Protein AF-A0A9D8J1N8-F1 (afdb_monomer)

Solvent-accessible surface area (backbone atoms only — not comparable to full-atom values): 34030 Å² total; per-residue (Å²): 103,47,33,92,58,38,35,61,41,72,90,55,53,82,81,80,50,56,55,36,48,41,28,36,73,59,71,66,46,72,27,44,44,81,41,79,61,80,93,64,48,40,84,45,57,77,37,86,61,44,47,73,52,66,48,54,61,43,36,36,51,54,32,74,43,88,16,38,38,44,58,76,40,60,92,64,69,60,79,90,69,45,48,78,29,59,28,56,37,78,65,26,14,73,45,37,40,23,26,42,26,24,36,70,31,73,93,61,78,56,40,56,40,80,54,48,53,44,51,29,79,32,72,67,68,30,35,73,49,50,39,39,65,62,43,49,28,66,43,34,76,72,35,90,52,51,35,36,55,26,24,33,52,52,96,95,36,80,40,82,45,54,64,67,61,43,27,41,56,51,16,60,53,45,67,72,35,23,71,38,22,36,36,38,35,27,19,72,46,36,43,48,30,44,40,42,49,34,52,50,21,56,76,41,46,28,40,47,31,31,66,53,55,62,44,36,57,70,49,36,50,37,36,9,35,11,49,79,48,39,57,72,74,42,20,65,56,23,25,39,39,39,32,31,50,50,40,71,37,58,32,50,57,59,36,43,39,54,48,52,14,29,77,52,48,20,47,26,34,37,38,28,59,52,86,52,84,64,53,84,61,32,79,40,75,43,76,48,59,88,72,39,63,46,58,56,48,54,54,46,73,39,99,42,74,67,21,53,51,52,51,66,27,82,30,31,35,37,40,38,29,40,47,48,24,18,36,71,47,14,28,21,37,42,32,33,50,52,48,48,31,57,79,47,68,24,49,32,36,52,45,8,14,35,30,52,62,39,86,28,16,9,37,49,27,34,38,72,56,63,31,45,57,65,98,56,62,46,73,61,30,50,70,16,34,38,39,35,33,55,65,45,57,31,64,57,22,70,68,39,36,58,24,50,71,46,31,72,41,35,37,33,37,30,44,52,71,43,59,36,54,76,70,30,45,28,38,39,19,26,49,51,73,49,38,34,65,47,35,38,18,11,32,72,39,31,39,34,64,30,38,53,63,32,77,60,60,71,72,31,36,52,58,24,30,52,44,16,52,24,31,46,61,60,78,41,92,53,76,45,87,47,70,65,57,38,43,51,55,47,17,76,72,33,79,71,37,56,93,57,45,71,67,67,34,43,47,63,69,93,64,85,75,76,63,40,79,51,90,90,49,56,7,88,54,80,55,82,87,76,55,31,85,40,48,51,38,62,14,47,49,49,75,72,63,91,82,81,75,69,79,64,60,86,73,83,64,83,76,49,58,104,81,38,27,35,32,24,16,31,78,52,67,52,33,60,45,71,54,38,52,44,5,86,80,43,47,83,67,36,68,74,36,49,35,36,29,10,53,72,37,31,51,76,68,74,49,57,75,72,37,66,32,32,39,36,40,94,93,46,72,53,75,28,31,31,42,64,42,81,74,42,57,65,59,39,28,46,32,39,39,49,36,86,54,71,46,61,36,65,41,55,26,37,76,43,56,62,85,78,72,121

Nearest PDB structures (foldseek):
  7z7s-assembly1_G  TM=8.351E-01  e=4.367E-47  Escherichia coli str. K-12 substr. MC4100
  7p61-assembly1_G  TM=8.274E-01  e=1.668E-45  Escherichia coli BL21(DE3)
  6zkh-assembly1_3  TM=8.349E-01  e=9.235E-35  Ovis aries
  8uew-assembly1_1G  TM=8.723E-01  e=1.378E-33  Sus scrofa
  6ztq-assembly1_G  TM=8.124E-01  e=1.378E-33  Mus musculus

pLDDT: mean 93.02, std 7.96, range [36.31, 98.88]

Mean predicted aligned error: 5.06 Å

Sequence (662 aa):
PLGNLIWLDRERCIQCARCIRFQDEVAGEAVLAFDERGRNTQIISVSDPGFDSVFSGNTTDICPVGALTTADFRFGARPWELEAHASICMQCPVGCNTTLNTRREARAGGEVVVKRVMPRQNEEVNEIWLCDKGRFAYHYIESRRRITRPQVRRNRKLVRASWEAAAKLAAENFSKAKKDLIVLASGRLATEDLFNLKSLADHAGGKAILYSDMGGGDLAQLVGVGAGTNLGGMGRGDAILVVASDLYEEAPIWWLRVKQAADRGATLIVANPRETKLDRFAKYVIRYAYGDEVKTVHDLSRKNRIADEFAKAKNAVVFFGSEGLGLGGSSAVASACAHLLRETEHIGRPNNGLIGVWQRPNDQGALEMGFRPVPDLKKVFKGRVVYIAGADPAGDDPALAEALKEAKFIAVQDVLETATTELADAVFPARAFTEREGTVVSGERRVQRFYAAVPPRGDSKADFTITSLIAKQMGLILEGSSTSVVFDILTNSLEAFSDLSYARLAEVQGQWPIVGRGDLYYGGTTYENTQGLGVQLIPAAQLGGSLRIPKVRKQAARRPKEKELLAVPVNKLYDLGVTVASSELLSDRIGGATVVLHPSAAEKLGLGAGQRVRVSFDGVSDEALLRVDDTISTGVMLVPRSMGLAIREPVAARVQNPAKGR

Radius of gyration: 24.5 Å; Cα contacts (8 Å, |Δi|>4): 1574; chains: 1; bounding box: 67×67×64 Å

Foldseek 3Di:
DQALWKAFDWVFAPPPCPLQCCCCPQLVHNQWDWDDDDPVTTIHGPDVVGPDGQQNVVSLQQRLTPGMDTPQQVVQDDLVQWDWFWFWQWFFQQGFIKTFTWHQDVVVVRFIDGRWIFGDADQQGQGRGDTNCSTFLCCLLVFPQFDFAKWFDDPLDTDGDHLLVQLLVLLVQLLVFQQLEEEEEEQSAFLLLLLLSLVLCVVSNYAYAYPFFADLLVVCQAFNAFWPAGLQPAAALEEEEEALDQCVFQPVSVLSSLLVRLVRHYAYEYHHQFDHPSVVSHPYYHHDHQQCRLVVLVCLCDPDPNVVSNLRGPAYEYEFEANLFGHLRNNLNSLSNSVSLVSSVQGQHYRGGYFYRGRTRFNSSSVLSPHYHDPDVLVSQAAGAYEYEADAQVLQDVSSVVSNLRHPAYEYEHRGDHSSNSSHRMYARAFRLQQAKHWGQRSSRWIAIGGHNTHGRHPHAHSSLSSQSSCVSNVHHGDRDDRQVSLVVVLVVGVQNVPDGLVNNFDDDDDPPPAQPDDPRNSSDNDDPNGGPTTHGGRSSNVDDDRDRDDNDRDDDDDAPPQWAWEGEREGNQALPSSQCSGPSRVVVHDAFEKEAAPVLCVVQVHDQQAWKWKDFPRDIDIGGYHYDNRHDRRYMYGYRRRPDNDNHITTMHIHHPVVPD

Structure (mmCIF, N/CA/C/O backbone):
data_AF-A0A9D8J1N8-F1
#
_entry.id   AF-A0A9D8J1N8-F1
#
loop_
_atom_site.group_PDB
_atom_site.id
_atom_site.type_symbol
_atom_site.label_atom_id
_atom_site.label_alt_id
_atom_site.label_comp_id
_atom_site.label_asym_id
_atom_site.label_entity_id
_atom_site.label_seq_id
_atom_site.pdbx_PDB_ins_code
_atom_site.Cartn_x
_atom_site.Cartn_y
_atom_site.Cartn_z
_atom_site.occupancy
_atom_site.B_iso_or_equiv
_atom_site.auth_seq_id
_atom_site.auth_comp_id
_atom_site.auth_asym_id
_atom_site.auth_atom_id
_atom_site.pdbx_PDB_model_num
ATOM 1 N N . PRO A 1 1 ? -23.561 -14.501 -13.597 1.00 76.69 1 PRO A N 1
ATOM 2 C CA . PRO A 1 1 ? -22.472 -13.987 -12.727 1.00 76.69 1 PRO A CA 1
ATOM 3 C C . PRO A 1 1 ? -23.071 -13.661 -11.352 1.00 76.69 1 PRO A C 1
ATOM 5 O O . PRO A 1 1 ? -24.243 -13.298 -11.323 1.00 76.69 1 PRO A O 1
ATOM 8 N N . LEU A 1 2 ? -22.337 -13.843 -10.246 1.00 85.00 2 LEU A N 1
ATOM 9 C CA . LEU A 1 2 ? -22.802 -13.398 -8.915 1.00 85.00 2 LEU A CA 1
ATOM 10 C C . LEU A 1 2 ? -22.527 -11.907 -8.682 1.00 85.00 2 LEU A C 1
ATOM 12 O O . LEU A 1 2 ? -23.245 -11.268 -7.928 1.00 85.00 2 LEU A O 1
ATOM 16 N N . GLY A 1 3 ? -21.508 -11.385 -9.359 1.00 85.12 3 GLY A N 1
ATOM 17 C CA . GLY A 1 3 ? -21.113 -9.982 -9.417 1.00 85.12 3 GLY A CA 1
ATOM 18 C C . GLY A 1 3 ? -20.109 -9.799 -10.558 1.00 85.12 3 GLY A C 1
ATOM 19 O O . GLY A 1 3 ? -19.957 -10.697 -11.392 1.00 85.12 3 GLY A O 1
ATOM 20 N N . ASN A 1 4 ? -19.381 -8.681 -10.581 1.00 85.69 4 ASN A N 1
ATOM 21 C CA . ASN A 1 4 ? -18.450 -8.377 -11.682 1.00 85.69 4 ASN A CA 1
ATOM 22 C C . ASN A 1 4 ? -17.196 -9.270 -11.676 1.00 85.69 4 ASN A C 1
ATOM 24 O O . ASN A 1 4 ? -16.643 -9.576 -12.728 1.00 85.69 4 ASN A O 1
ATOM 28 N N . LEU A 1 5 ? -16.760 -9.721 -10.494 1.00 92.31 5 LEU A N 1
ATOM 29 C CA . LEU A 1 5 ? -15.511 -10.477 -10.337 1.00 92.31 5 LEU A CA 1
ATOM 30 C C . LEU A 1 5 ? -15.703 -11.998 -10.376 1.00 92.31 5 LEU A C 1
ATOM 32 O O . LEU A 1 5 ? -14.793 -12.717 -10.790 1.00 92.31 5 LEU A O 1
ATOM 36 N N . ILE A 1 6 ? -16.867 -12.498 -9.940 1.00 94.38 6 ILE A N 1
ATOM 37 C CA . ILE A 1 6 ? -17.085 -13.923 -9.657 1.00 94.38 6 ILE A CA 1
ATOM 38 C C . ILE A 1 6 ? -18.268 -14.479 -10.452 1.00 94.38 6 ILE A C 1
ATOM 40 O O . ILE A 1 6 ? -19.402 -13.989 -10.389 1.00 94.38 6 ILE A O 1
ATOM 44 N N . TRP A 1 7 ? -18.008 -15.571 -11.165 1.00 94.31 7 TRP A N 1
ATOM 45 C CA . TRP A 1 7 ? -19.013 -16.361 -11.864 1.00 94.31 7 TRP A CA 1
ATOM 46 C C . TRP A 1 7 ? -19.486 -17.525 -11.002 1.00 94.31 7 TRP A C 1
ATOM 48 O O . TRP A 1 7 ? -18.671 -18.170 -10.349 1.00 94.31 7 TRP A O 1
ATOM 58 N N . LEU A 1 8 ? -20.790 -17.808 -11.060 1.00 94.75 8 LEU A N 1
ATOM 59 C CA . LEU A 1 8 ? -21.414 -18.975 -10.444 1.00 94.75 8 LEU A CA 1
ATOM 60 C C . LEU A 1 8 ? -22.067 -19.847 -11.512 1.00 94.75 8 LEU A C 1
ATOM 62 O O . LEU A 1 8 ? -22.931 -19.381 -12.255 1.00 94.75 8 LEU A O 1
ATOM 66 N N . ASP A 1 9 ? -21.674 -21.110 -11.529 1.00 94.69 9 ASP A N 1
ATOM 67 C CA . ASP A 1 9 ? -22.329 -22.209 -12.224 1.00 94.69 9 ASP A CA 1
ATOM 68 C C . ASP A 1 9 ? -23.066 -23.060 -11.175 1.00 94.69 9 ASP A C 1
ATOM 70 O O . ASP A 1 9 ? -22.444 -23.773 -10.381 1.00 94.69 9 ASP A O 1
ATOM 74 N N . ARG A 1 10 ? -24.394 -22.897 -11.101 1.00 93.69 10 ARG A N 1
ATOM 75 C CA . ARG A 1 10 ? -25.221 -23.460 -10.018 1.00 93.69 10 ARG A CA 1
ATOM 76 C C . ARG A 1 10 ? -25.313 -24.979 -10.076 1.00 93.69 10 ARG A C 1
ATOM 78 O O . ARG A 1 10 ? -25.329 -25.606 -9.024 1.00 93.69 10 ARG A O 1
ATOM 85 N N . GLU A 1 11 ? -25.309 -25.559 -11.272 1.00 93.69 11 GLU A N 1
ATOM 86 C CA . GLU A 1 11 ? -25.431 -27.010 -11.469 1.00 93.69 11 GLU A CA 1
ATOM 87 C C . GLU A 1 11 ? -24.216 -27.770 -10.929 1.00 93.69 11 GLU A C 1
ATOM 89 O O . GLU A 1 11 ? -24.321 -28.926 -10.530 1.00 93.69 11 GLU A O 1
ATOM 94 N N . ARG A 1 12 ? -23.056 -27.109 -10.859 1.00 94.62 12 ARG A N 1
ATOM 95 C CA . ARG A 1 12 ? -21.832 -27.683 -10.286 1.00 94.62 12 ARG A CA 1
ATOM 96 C C . ARG A 1 12 ? -21.775 -27.595 -8.765 1.00 94.62 12 ARG A C 1
ATOM 98 O O . ARG A 1 12 ? -20.867 -28.167 -8.167 1.00 94.62 12 ARG A O 1
ATOM 105 N N . CYS A 1 13 ? -22.663 -26.829 -8.131 1.00 94.94 13 CYS A N 1
ATOM 106 C CA . CYS A 1 13 ? -22.624 -26.603 -6.692 1.00 94.94 13 CYS A CA 1
ATOM 107 C C . CYS A 1 13 ? -23.026 -27.870 -5.926 1.00 94.94 13 CYS A C 1
ATOM 109 O O . CYS A 1 13 ? -24.117 -28.394 -6.109 1.00 94.94 13 CYS A O 1
ATOM 111 N N . ILE A 1 14 ? -22.174 -28.304 -4.994 1.00 94.56 14 ILE A N 1
ATOM 112 C CA . ILE A 1 14 ? -22.441 -29.452 -4.106 1.00 94.56 14 ILE A CA 1
ATOM 113 C C . ILE A 1 14 ? -23.032 -29.045 -2.747 1.00 94.56 14 ILE A C 1
ATOM 115 O O . ILE A 1 14 ? -23.007 -29.828 -1.805 1.00 94.56 14 ILE A O 1
ATOM 119 N N . GLN A 1 15 ? -23.483 -27.792 -2.608 1.00 94.44 15 GLN A N 1
ATOM 120 C CA . GLN A 1 15 ? -24.162 -27.275 -1.409 1.00 94.44 15 GLN A CA 1
ATOM 121 C C . GLN A 1 15 ? -23.366 -27.439 -0.090 1.00 94.44 15 GLN A C 1
ATOM 123 O O . GLN A 1 15 ? -23.938 -27.503 0.991 1.00 94.44 15 GLN A O 1
ATOM 128 N N . CYS A 1 16 ? -22.027 -27.435 -0.142 1.00 94.00 16 CYS A N 1
ATOM 129 C CA . CYS A 1 16 ? -21.168 -27.613 1.042 1.00 94.00 16 CYS A CA 1
ATOM 130 C C . CYS A 1 16 ? -21.086 -26.394 1.983 1.00 94.00 16 CYS A C 1
ATOM 132 O O . CYS A 1 16 ? -20.394 -26.447 2.997 1.00 94.00 16 CYS A O 1
ATOM 134 N N . ALA A 1 17 ? -21.712 -25.272 1.612 1.00 95.25 17 ALA A N 1
ATOM 135 C CA . ALA A 1 17 ? -21.736 -24.004 2.346 1.00 95.25 17 ALA A CA 1
ATOM 136 C C . ALA A 1 17 ? -20.381 -23.301 2.584 1.00 95.25 17 ALA A C 1
ATOM 138 O O . ALA A 1 17 ? -20.373 -22.240 3.198 1.00 95.25 17 ALA A O 1
ATOM 139 N N . ARG A 1 18 ? -19.239 -23.805 2.081 1.00 94.75 18 ARG A N 1
ATOM 140 C CA . ARG A 1 18 ? -17.912 -23.178 2.303 1.00 94.75 18 ARG A CA 1
ATOM 141 C C . ARG A 1 18 ? -17.863 -21.696 1.911 1.00 94.75 18 ARG A C 1
ATOM 143 O O . ARG A 1 18 ? -17.302 -20.899 2.650 1.00 94.75 18 ARG A O 1
ATOM 150 N N . CYS A 1 19 ? -18.460 -21.324 0.776 1.00 94.81 19 CYS A N 1
ATOM 151 C CA . CYS A 1 19 ? -18.511 -19.931 0.321 1.00 94.81 19 CYS A CA 1
ATOM 152 C C . CYS A 1 19 ? -19.364 -19.037 1.232 1.00 94.81 19 CYS A C 1
ATOM 154 O O . CYS A 1 19 ? -18.932 -17.933 1.546 1.00 94.81 19 CYS A O 1
ATOM 156 N N . ILE A 1 20 ? -20.526 -19.525 1.683 1.00 96.88 20 ILE A N 1
ATOM 157 C CA . ILE A 1 20 ? -21.406 -18.817 2.625 1.00 96.88 20 ILE A CA 1
ATOM 158 C C . ILE A 1 20 ? -20.694 -18.648 3.968 1.00 96.88 20 ILE A C 1
ATOM 160 O O . ILE A 1 20 ? -20.573 -17.532 4.456 1.00 96.88 20 ILE A O 1
ATOM 164 N N . ARG A 1 21 ? -20.148 -19.738 4.522 1.00 96.81 21 ARG A N 1
ATOM 165 C CA . ARG A 1 21 ? -19.428 -19.731 5.802 1.00 96.81 21 ARG A CA 1
ATOM 166 C C . ARG A 1 21 ? -18.210 -18.822 5.779 1.00 96.81 21 ARG A C 1
ATOM 168 O O . ARG A 1 21 ? -17.986 -18.101 6.734 1.00 96.81 21 ARG A O 1
ATOM 175 N N . PHE A 1 22 ? -17.431 -18.816 4.698 1.00 96.06 22 PHE A N 1
ATOM 176 C CA . PHE A 1 22 ? -16.315 -17.878 4.574 1.00 96.06 22 PHE A CA 1
ATOM 177 C C . PHE A 1 22 ? -16.793 -16.424 4.622 1.00 96.06 22 PHE A C 1
ATOM 179 O O . PHE A 1 22 ? -16.223 -15.615 5.351 1.00 96.06 22 PHE A O 1
ATOM 186 N N . GLN A 1 23 ? -17.832 -16.100 3.851 1.00 96.62 23 GLN A N 1
ATOM 187 C CA . GLN A 1 23 ? -18.362 -14.744 3.782 1.00 96.62 23 GLN A CA 1
ATOM 188 C C . GLN A 1 23 ? -18.915 -14.289 5.139 1.00 96.62 23 GLN A C 1
ATOM 190 O O . GLN A 1 23 ? -18.557 -13.219 5.618 1.00 96.62 23 GLN A O 1
ATOM 195 N N . ASP A 1 24 ? -19.675 -15.138 5.824 1.00 96.31 24 ASP A N 1
ATOM 196 C CA . ASP A 1 24 ? -20.226 -14.831 7.145 1.00 96.31 24 ASP A CA 1
ATOM 197 C C . ASP A 1 24 ? -19.161 -14.860 8.264 1.00 96.31 24 ASP A C 1
ATOM 199 O O . ASP A 1 24 ? -18.879 -13.848 8.906 1.00 96.31 24 ASP A O 1
ATOM 203 N N . GLU A 1 25 ? -18.492 -15.999 8.457 1.00 95.44 25 GLU A N 1
ATOM 204 C CA . GLU A 1 25 ? -17.617 -16.250 9.608 1.00 95.44 25 GLU A CA 1
ATOM 205 C C . GLU A 1 25 ? -16.257 -15.553 9.483 1.00 95.44 25 GLU A C 1
ATOM 207 O O . GLU A 1 25 ? -15.761 -15.002 10.465 1.00 95.44 25 GLU A O 1
ATOM 212 N N . VAL A 1 26 ? -15.629 -15.571 8.300 1.00 95.44 26 VAL A N 1
ATOM 213 C CA . VAL A 1 26 ? -14.263 -15.046 8.115 1.00 95.44 26 VAL A CA 1
ATOM 214 C C . VAL A 1 26 ? -14.303 -13.583 7.694 1.00 95.44 26 VAL A C 1
ATOM 216 O O . VAL A 1 26 ? -13.770 -12.735 8.409 1.00 95.44 26 VAL A O 1
ATOM 219 N N . ALA A 1 27 ? -14.958 -13.274 6.571 1.00 95.94 27 ALA A N 1
ATOM 220 C CA . ALA A 1 27 ? -15.032 -11.908 6.056 1.00 95.94 27 ALA A CA 1
ATOM 221 C C . ALA A 1 27 ? -15.902 -10.994 6.938 1.00 95.94 27 ALA A C 1
ATOM 223 O O . ALA A 1 27 ? -15.628 -9.796 7.032 1.00 95.94 27 ALA A O 1
ATOM 224 N N . GLY A 1 28 ? -16.901 -11.556 7.633 1.00 95.00 28 GLY A N 1
ATOM 225 C CA . GLY A 1 28 ? -17.869 -10.781 8.409 1.00 95.00 28 GLY A CA 1
ATOM 226 C C . GLY A 1 28 ? -18.935 -10.113 7.535 1.00 95.00 28 GLY A C 1
ATOM 227 O O . GLY A 1 28 ? -19.540 -9.123 7.946 1.00 95.00 28 GLY A O 1
ATOM 228 N N . GLU A 1 29 ? -19.159 -10.618 6.328 1.00 94.44 29 GLU A N 1
ATOM 229 C CA . GLU A 1 29 ? -20.031 -10.052 5.304 1.00 94.44 29 GLU A CA 1
ATOM 230 C C . GLU A 1 29 ? -20.971 -11.144 4.788 1.00 94.44 29 GLU A C 1
ATOM 232 O O . GLU A 1 29 ? -20.669 -11.820 3.813 1.00 94.44 29 GLU A O 1
ATOM 237 N N . ALA A 1 30 ? -22.127 -11.333 5.428 1.00 94.50 30 ALA A N 1
ATOM 238 C CA . ALA A 1 30 ? -23.111 -12.359 5.063 1.00 94.50 30 ALA A CA 1
ATOM 239 C C . ALA A 1 30 ? -23.868 -12.030 3.751 1.00 94.50 30 ALA A C 1
ATOM 241 O O . ALA A 1 30 ? -25.086 -11.879 3.728 1.00 94.50 30 ALA A O 1
ATOM 242 N N . VAL A 1 31 ? -23.133 -11.891 2.643 1.00 95.50 31 VAL A N 1
ATOM 243 C CA . VAL A 1 31 ? -23.627 -11.456 1.322 1.00 95.50 31 VAL A CA 1
ATOM 244 C C . VAL A 1 31 ? -24.003 -12.613 0.390 1.00 95.50 31 VAL A C 1
ATOM 246 O O . VAL A 1 31 ? -24.467 -12.385 -0.732 1.00 95.50 31 VAL A O 1
ATOM 249 N N . LEU A 1 32 ? -23.811 -13.856 0.841 1.00 96.31 32 LEU A N 1
ATOM 250 C CA . LEU A 1 32 ? -24.229 -15.084 0.163 1.00 96.31 32 LEU A CA 1
ATOM 251 C C . LEU A 1 32 ? -25.152 -15.893 1.073 1.00 96.31 32 LEU A C 1
ATOM 253 O O . LEU A 1 32 ? -24.898 -16.003 2.269 1.00 96.31 32 LEU A O 1
ATOM 257 N N . ALA A 1 33 ? -26.170 -16.519 0.489 1.00 96.12 33 ALA A N 1
ATOM 258 C CA . ALA A 1 33 ? -27.106 -17.373 1.210 1.00 96.12 33 ALA A CA 1
ATOM 259 C C . ALA A 1 33 ? -27.552 -18.567 0.358 1.00 96.12 33 ALA A C 1
ATOM 261 O O . ALA A 1 33 ? -27.386 -18.578 -0.868 1.00 96.12 33 ALA A O 1
ATOM 262 N N . PHE A 1 34 ? -28.126 -19.568 1.027 1.00 96.50 34 PHE A N 1
ATOM 263 C CA . PHE A 1 34 ? -28.962 -20.551 0.355 1.00 96.50 34 PHE A CA 1
ATOM 264 C C . PHE A 1 34 ? -30.360 -19.984 0.159 1.00 96.50 34 PHE A C 1
ATOM 266 O O . PHE A 1 34 ? -30.926 -19.375 1.064 1.00 96.50 34 PHE A O 1
ATOM 273 N N . ASP A 1 35 ? -30.902 -20.246 -1.015 1.00 95.12 35 ASP A N 1
ATOM 274 C CA . ASP A 1 35 ? -32.295 -20.036 -1.363 1.00 95.12 35 ASP A CA 1
ATOM 275 C C . ASP A 1 35 ? -32.937 -21.386 -1.687 1.00 95.12 35 ASP A C 1
ATOM 277 O O . ASP A 1 35 ? -32.232 -22.331 -2.060 1.00 95.12 35 ASP A O 1
ATOM 281 N N . GLU A 1 36 ? -34.259 -21.465 -1.556 1.00 95.62 36 GLU A N 1
ATOM 282 C CA . GLU A 1 36 ? -35.052 -22.691 -1.708 1.00 95.62 36 GLU A CA 1
ATOM 283 C C . GLU A 1 36 ? -34.701 -23.813 -0.703 1.00 95.62 36 GLU A C 1
ATOM 285 O O . GLU A 1 36 ? -33.964 -23.628 0.271 1.00 95.62 36 GLU A O 1
ATOM 290 N N . ARG A 1 37 ? -35.309 -24.998 -0.877 1.00 93.62 37 ARG A N 1
ATOM 291 C CA . ARG A 1 37 ? -35.080 -26.187 -0.036 1.00 93.62 37 ARG A CA 1
ATOM 292 C C . ARG A 1 37 ? -35.022 -27.481 -0.846 1.00 93.62 37 ARG A C 1
ATOM 294 O O . ARG A 1 37 ? -35.528 -27.581 -1.966 1.00 93.62 37 ARG A O 1
ATOM 301 N N . GLY A 1 38 ? -34.442 -28.519 -0.240 1.00 93.75 38 GLY A N 1
ATOM 302 C CA . GLY A 1 38 ? -34.337 -29.848 -0.841 1.00 93.75 38 GLY A CA 1
ATOM 303 C C . GLY A 1 38 ? -33.499 -29.816 -2.119 1.00 93.75 38 GLY A C 1
ATOM 304 O O . GLY A 1 38 ? -32.437 -29.196 -2.151 1.00 93.75 38 GLY A O 1
ATOM 305 N N . ARG A 1 39 ? -33.987 -30.447 -3.193 1.00 90.88 39 ARG A N 1
ATOM 306 C CA . ARG A 1 39 ? -33.267 -30.494 -4.478 1.00 90.88 39 ARG A CA 1
ATOM 307 C C . ARG A 1 39 ? -33.147 -29.133 -5.175 1.00 90.88 39 ARG A C 1
ATOM 309 O O . ARG A 1 39 ? -32.304 -28.992 -6.049 1.00 90.88 39 ARG A O 1
ATOM 316 N N . ASN A 1 40 ? -34.006 -28.172 -4.827 1.00 94.12 40 ASN A N 1
ATOM 317 C CA . ASN A 1 40 ? -34.026 -26.849 -5.452 1.00 94.12 40 ASN A CA 1
ATOM 318 C C . ASN A 1 40 ? -33.044 -25.875 -4.778 1.00 94.12 40 ASN A C 1
ATOM 320 O O . ASN A 1 40 ? -32.880 -24.762 -5.265 1.00 94.12 40 ASN A O 1
ATOM 324 N N . THR A 1 41 ? -32.397 -26.288 -3.677 1.00 95.75 41 THR A N 1
ATOM 325 C CA . THR A 1 41 ? -31.467 -25.448 -2.913 1.00 95.75 41 THR A CA 1
ATOM 326 C C . THR A 1 41 ? -30.362 -24.891 -3.812 1.00 95.75 41 THR A C 1
ATOM 328 O O . THR A 1 41 ? -29.619 -25.645 -4.448 1.00 95.75 41 THR A O 1
ATOM 331 N N . GLN A 1 42 ? -30.207 -23.571 -3.824 1.00 94.25 42 GLN A N 1
A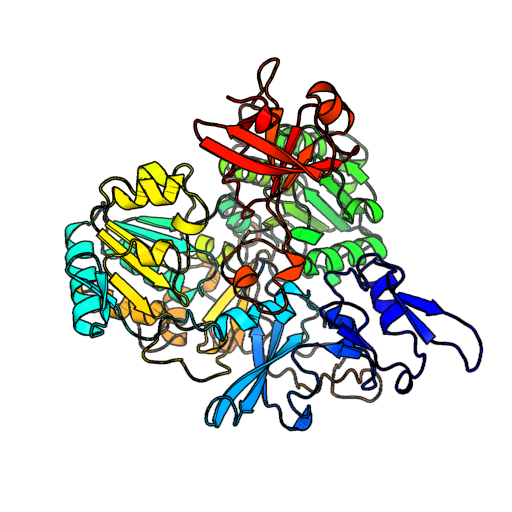TOM 332 C CA . GLN A 1 42 ? -29.235 -22.883 -4.671 1.00 94.25 42 GLN A CA 1
ATOM 333 C C . GLN A 1 42 ? -28.537 -21.740 -3.939 1.00 94.25 42 GLN A C 1
ATOM 335 O O . GLN A 1 42 ? -29.046 -21.201 -2.964 1.00 94.25 42 GLN A O 1
ATOM 340 N N . ILE A 1 43 ? -27.358 -21.356 -4.430 1.00 94.75 43 ILE A N 1
ATOM 341 C CA . ILE A 1 43 ? -26.636 -20.184 -3.927 1.00 94.75 43 ILE A CA 1
ATOM 342 C C . ILE A 1 43 ? -27.169 -18.919 -4.607 1.00 94.75 43 ILE A C 1
ATOM 344 O O . ILE A 1 43 ? -27.258 -18.848 -5.844 1.00 94.75 43 ILE A O 1
ATOM 348 N N . ILE A 1 44 ? -27.446 -17.905 -3.791 1.00 94.38 44 ILE A N 1
ATOM 349 C CA . ILE A 1 44 ? -27.774 -16.542 -4.216 1.00 94.38 44 ILE A CA 1
ATOM 350 C C . ILE A 1 44 ? -26.852 -15.530 -3.530 1.00 94.38 44 ILE A C 1
ATOM 352 O O . ILE A 1 44 ? -26.240 -15.826 -2.501 1.00 94.38 44 ILE A O 1
ATOM 356 N N . SER A 1 45 ? -26.762 -14.331 -4.104 1.00 94.75 45 SER A N 1
ATOM 357 C CA . SER A 1 45 ? -26.246 -13.167 -3.388 1.00 94.75 45 SER A CA 1
ATOM 358 C C . SER A 1 45 ? -27.412 -12.374 -2.808 1.00 94.75 45 SER A C 1
ATOM 360 O O . SER A 1 45 ? -28.444 -12.244 -3.462 1.00 94.75 45 SER A O 1
ATOM 362 N N . VAL A 1 46 ? -27.232 -11.868 -1.591 1.00 94.31 46 VAL A N 1
ATOM 363 C CA . VAL A 1 46 ? -28.217 -11.053 -0.859 1.00 94.31 46 VAL A CA 1
ATOM 364 C C . VAL A 1 46 ? -27.753 -9.601 -0.678 1.00 94.31 46 VAL A C 1
ATOM 366 O O . VAL A 1 46 ? -28.297 -8.877 0.149 1.00 94.31 46 VAL A O 1
ATOM 369 N N . SER A 1 47 ? -26.737 -9.175 -1.434 1.00 93.50 47 SER A N 1
ATOM 370 C CA . SER A 1 47 ? -26.235 -7.798 -1.448 1.00 93.50 47 SER A CA 1
ATOM 371 C C . SER A 1 47 ? -26.639 -7.063 -2.728 1.00 93.50 47 SER A C 1
ATOM 373 O O . SER A 1 47 ? -26.822 -7.687 -3.775 1.00 93.50 47 SER A O 1
ATOM 375 N N . ASP A 1 48 ? -26.700 -5.733 -2.650 1.00 88.06 48 ASP A N 1
ATOM 376 C CA . ASP A 1 48 ? -26.775 -4.830 -3.801 1.00 88.06 48 ASP A CA 1
ATOM 377 C C . ASP A 1 48 ? -25.636 -3.793 -3.697 1.00 88.06 48 ASP A C 1
ATOM 379 O O . ASP A 1 48 ? -25.607 -3.043 -2.718 1.00 88.06 48 ASP A O 1
ATOM 383 N N . PRO A 1 49 ? -24.671 -3.753 -4.638 1.00 87.75 49 PRO A N 1
ATOM 384 C CA . PRO A 1 49 ? -24.569 -4.589 -5.836 1.00 87.75 49 PRO A CA 1
ATOM 385 C C . PRO A 1 49 ? -24.346 -6.083 -5.532 1.00 87.75 49 PRO A C 1
ATOM 387 O O . PRO A 1 49 ? -23.966 -6.484 -4.429 1.00 87.75 49 PRO A O 1
ATOM 390 N N . GLY A 1 50 ? -24.599 -6.931 -6.533 1.00 89.44 50 GLY A N 1
ATOM 391 C CA . GLY A 1 50 ? -24.459 -8.383 -6.409 1.00 89.44 50 GLY A CA 1
ATOM 392 C C . GLY A 1 50 ? -23.040 -8.804 -6.009 1.00 89.44 50 GLY A C 1
ATOM 393 O O . GLY A 1 50 ? -22.057 -8.426 -6.649 1.00 89.44 50 GLY A O 1
ATOM 394 N N . PHE A 1 51 ? -22.957 -9.610 -4.953 1.00 92.38 51 PHE A N 1
ATOM 395 C CA . PHE A 1 51 ? -21.737 -10.096 -4.316 1.00 92.38 51 PHE A CA 1
ATOM 396 C C . PHE A 1 51 ? -20.739 -8.982 -3.943 1.00 92.38 51 PHE A C 1
ATOM 398 O O . PHE A 1 51 ? -19.566 -8.984 -4.342 1.00 92.38 51 PHE A O 1
ATOM 405 N N . ASP A 1 52 ? -21.217 -8.030 -3.143 1.00 92.00 52 ASP A N 1
ATOM 406 C CA . ASP A 1 52 ? -20.441 -6.889 -2.668 1.00 92.00 52 ASP A CA 1
ATOM 407 C C . ASP A 1 52 ? -19.589 -7.245 -1.443 1.00 92.00 52 ASP A C 1
ATOM 409 O O . ASP A 1 52 ? -19.988 -7.088 -0.293 1.00 92.00 52 ASP A O 1
ATOM 413 N N . SER A 1 53 ? -18.401 -7.780 -1.708 1.00 94.44 53 SER A N 1
ATOM 414 C CA . SER A 1 53 ? -17.365 -8.017 -0.706 1.00 94.44 53 SER A CA 1
ATOM 415 C C . SER A 1 53 ? -15.996 -7.762 -1.321 1.00 94.44 53 SER A C 1
ATOM 417 O O . SER A 1 53 ? -15.754 -8.145 -2.468 1.00 94.44 53 SER A O 1
ATOM 419 N N . VAL A 1 54 ? -15.076 -7.183 -0.543 1.00 95.81 54 VAL A N 1
ATOM 420 C CA . VAL A 1 54 ? -13.657 -7.028 -0.925 1.00 95.81 54 VAL A CA 1
ATOM 421 C C . VAL A 1 54 ? -12.864 -8.335 -0.813 1.00 95.81 54 VAL A C 1
ATOM 423 O O . VAL A 1 54 ? -11.668 -8.364 -1.109 1.00 95.81 54 VAL A O 1
ATOM 426 N N . PHE A 1 55 ? -13.512 -9.417 -0.379 1.00 97.06 55 PHE A N 1
ATOM 427 C CA . PHE A 1 55 ? -12.945 -10.755 -0.223 1.00 97.06 55 PHE A CA 1
ATOM 428 C C . PHE A 1 55 ? -13.618 -11.785 -1.139 1.00 97.06 55 PHE A C 1
ATOM 430 O O . PHE A 1 55 ? -13.455 -12.991 -0.922 1.00 97.06 55 PHE A O 1
ATOM 437 N N . SER A 1 56 ? -14.382 -11.342 -2.147 1.00 95.44 56 SER A N 1
ATOM 438 C CA . SER A 1 56 ? -15.202 -12.221 -2.989 1.00 95.44 56 SER A CA 1
ATOM 439 C C . SER A 1 56 ? -14.377 -13.320 -3.670 1.00 95.44 56 SER A C 1
ATOM 441 O O . SER A 1 56 ? -14.796 -14.481 -3.703 1.00 95.44 56 SER A O 1
ATOM 443 N N . GLY A 1 57 ? -13.155 -13.006 -4.105 1.00 94.75 57 GLY A N 1
ATOM 444 C CA . GLY A 1 57 ? -12.238 -13.931 -4.762 1.00 94.75 57 GLY A CA 1
ATOM 445 C C . GLY A 1 57 ? -11.773 -15.100 -3.896 1.00 94.75 57 GLY A C 1
ATOM 446 O O . GLY A 1 57 ? -11.480 -16.157 -4.435 1.00 94.75 57 GLY A O 1
ATOM 447 N N . ASN A 1 58 ? -11.773 -14.999 -2.563 1.00 95.00 58 ASN A N 1
ATOM 448 C CA . ASN A 1 58 ? -11.415 -16.157 -1.725 1.00 95.00 58 ASN A CA 1
ATOM 449 C C . ASN A 1 58 ? -12.417 -17.305 -1.872 1.00 95.00 58 ASN A C 1
ATOM 451 O O . ASN A 1 58 ? -12.066 -18.466 -1.675 1.00 95.00 58 ASN A O 1
ATOM 455 N N . THR A 1 59 ? -13.657 -17.012 -2.279 1.00 93.88 59 THR A N 1
ATOM 456 C CA . THR A 1 59 ? -14.655 -18.061 -2.507 1.00 93.88 59 THR A CA 1
ATOM 457 C C . THR A 1 59 ? -14.289 -18.989 -3.665 1.00 93.88 59 THR A C 1
ATOM 459 O O . THR A 1 59 ? -14.683 -20.155 -3.640 1.00 93.88 59 THR A O 1
ATOM 462 N N . THR A 1 60 ? -13.484 -18.529 -4.631 1.00 91.81 60 THR A N 1
ATOM 463 C CA . THR A 1 60 ? -12.986 -19.375 -5.730 1.00 91.81 60 THR A CA 1
ATOM 464 C C . THR A 1 60 ? -11.867 -20.306 -5.291 1.00 91.81 60 THR A C 1
ATOM 466 O O . THR A 1 60 ? -11.659 -21.334 -5.924 1.00 91.81 60 THR A O 1
ATOM 469 N N . ASP A 1 61 ? -11.184 -19.969 -4.198 1.00 89.25 61 ASP A N 1
ATOM 470 C CA . ASP A 1 61 ? -10.042 -20.721 -3.669 1.00 89.25 61 ASP A CA 1
ATOM 471 C C . ASP A 1 61 ? -10.462 -21.785 -2.654 1.00 89.25 61 ASP A C 1
ATOM 473 O O . ASP A 1 61 ? -9.656 -22.612 -2.246 1.00 89.25 61 ASP A O 1
ATOM 477 N N . ILE A 1 62 ? -11.711 -21.742 -2.190 1.00 89.75 62 ILE A N 1
ATOM 478 C CA . ILE A 1 62 ? -12.260 -22.701 -1.220 1.00 89.75 62 ILE A CA 1
ATOM 479 C C . ILE A 1 62 ? -13.366 -23.566 -1.822 1.00 89.75 62 ILE A C 1
ATOM 481 O O . ILE A 1 62 ? -13.724 -24.597 -1.238 1.00 89.75 62 ILE A O 1
ATOM 485 N N . CYS A 1 63 ? -13.937 -23.152 -2.962 1.00 91.31 63 CYS A N 1
ATOM 486 C CA . CYS A 1 63 ? -14.931 -23.936 -3.679 1.00 91.31 63 CYS A CA 1
ATOM 487 C C . CYS A 1 63 ? -14.256 -25.209 -4.216 1.00 91.31 63 CYS A C 1
ATOM 489 O O . CYS A 1 63 ? -13.374 -25.116 -5.067 1.00 91.31 63 CYS A O 1
ATOM 491 N N . PRO A 1 64 ? -14.650 -26.408 -3.751 1.00 87.81 64 PRO A N 1
ATOM 492 C CA . PRO A 1 64 ? -13.979 -27.648 -4.145 1.00 87.81 64 PRO A CA 1
ATOM 493 C C . PRO A 1 64 ? -14.344 -28.097 -5.570 1.00 87.81 64 PRO A C 1
ATOM 495 O O . PRO A 1 64 ? -13.829 -29.093 -6.064 1.00 87.81 64 PRO A O 1
ATOM 498 N N . VAL A 1 65 ? -15.262 -27.382 -6.219 1.00 88.94 65 VAL A N 1
ATOM 499 C CA . VAL A 1 65 ? -15.837 -27.684 -7.529 1.00 88.94 65 VAL A CA 1
ATOM 500 C C . VAL A 1 65 ? -15.757 -26.447 -8.415 1.00 88.94 65 VAL A C 1
ATOM 502 O O . VAL A 1 65 ? -15.667 -25.323 -7.930 1.00 88.94 65 VAL A O 1
ATOM 505 N N . GLY A 1 66 ? -15.863 -26.623 -9.732 1.00 88.06 66 GLY A N 1
ATOM 506 C CA . GLY A 1 66 ? -15.827 -25.519 -10.700 1.00 88.06 66 GLY A CA 1
ATOM 507 C C . GLY A 1 66 ? -17.089 -24.646 -10.734 1.00 88.06 66 GLY A C 1
ATOM 508 O O . GLY A 1 66 ? -17.429 -24.158 -11.815 1.00 88.06 66 GLY A O 1
ATOM 509 N N . ALA A 1 67 ? -17.806 -24.519 -9.610 1.00 93.38 67 ALA A N 1
ATOM 510 C CA . ALA A 1 67 ? -19.011 -23.706 -9.475 1.00 93.38 67 ALA A CA 1
ATOM 511 C C . ALA A 1 67 ? -18.666 -22.218 -9.377 1.00 93.38 67 ALA A C 1
ATOM 513 O O . ALA A 1 67 ? -19.281 -21.417 -10.070 1.00 93.38 67 ALA A O 1
ATOM 514 N N . LEU A 1 68 ? -17.670 -21.851 -8.565 1.00 93.69 68 LEU A N 1
ATOM 515 C CA . LEU A 1 68 ? -17.204 -20.472 -8.422 1.00 93.69 68 LEU A CA 1
ATOM 516 C C . LEU A 1 68 ? -15.869 -20.287 -9.142 1.00 93.69 68 LEU A C 1
ATOM 518 O O . LEU A 1 68 ? -14.897 -20.972 -8.840 1.00 93.69 68 LEU A O 1
ATOM 522 N N . THR A 1 69 ? -15.816 -19.353 -10.090 1.00 92.94 69 THR A N 1
ATOM 523 C CA . THR A 1 69 ? -14.594 -19.035 -10.849 1.00 92.94 69 THR A CA 1
ATOM 524 C C . THR A 1 69 ? -14.421 -17.531 -10.984 1.00 92.94 69 THR A C 1
ATOM 526 O O . THR A 1 69 ? -15.412 -16.824 -11.182 1.00 92.94 69 THR A O 1
ATOM 529 N N . THR A 1 70 ? -13.182 -17.041 -10.944 1.00 93.25 70 THR A N 1
ATOM 530 C CA . THR A 1 70 ? -12.896 -15.630 -11.223 1.00 93.25 70 THR A CA 1
ATOM 531 C C . THR A 1 70 ? -13.134 -15.307 -12.698 1.00 93.25 70 THR A C 1
ATOM 533 O O . THR A 1 70 ? -13.023 -16.178 -13.568 1.00 93.25 70 THR A O 1
ATOM 536 N N . ALA A 1 71 ? -13.504 -14.059 -12.982 1.00 91.88 71 ALA A N 1
ATOM 537 C CA . ALA A 1 71 ? -13.799 -13.600 -14.335 1.00 91.88 71 ALA A CA 1
ATOM 538 C C . ALA A 1 71 ? -12.579 -13.662 -15.273 1.00 91.88 71 ALA A C 1
ATOM 540 O O . ALA A 1 71 ? -12.742 -14.044 -16.428 1.00 91.88 71 ALA A O 1
ATOM 541 N N . ASP A 1 72 ? -11.376 -13.357 -14.775 1.00 89.75 72 ASP A N 1
ATOM 542 C CA . ASP A 1 72 ? -10.115 -13.384 -15.538 1.00 89.75 72 ASP A CA 1
ATOM 543 C C . ASP A 1 72 ? -9.635 -14.805 -15.875 1.00 89.75 72 ASP A C 1
ATOM 545 O O . ASP A 1 72 ? -9.056 -15.041 -16.935 1.00 89.75 72 ASP A O 1
ATOM 549 N N . PHE A 1 73 ? -9.892 -15.775 -14.996 1.00 91.38 73 PHE A N 1
ATOM 550 C CA . PHE A 1 73 ? -9.383 -17.135 -15.165 1.00 91.38 73 PHE A CA 1
ATOM 551 C C . PHE A 1 73 ? -10.362 -18.079 -15.870 1.00 91.38 73 PHE A C 1
ATOM 553 O O . PHE A 1 73 ? -9.957 -19.111 -16.420 1.00 91.38 73 PHE A O 1
ATOM 560 N N . ARG A 1 74 ? -11.664 -17.768 -15.866 1.00 90.38 74 ARG A N 1
ATOM 561 C CA . ARG A 1 74 ? -12.680 -18.598 -16.522 1.00 90.38 74 ARG A CA 1
ATOM 562 C C . ARG A 1 74 ? -12.347 -18.765 -18.009 1.00 90.38 74 ARG A C 1
ATOM 564 O O . ARG A 1 74 ? -12.313 -17.803 -18.762 1.00 90.38 74 ARG A O 1
ATOM 571 N N . PHE A 1 75 ? -12.131 -20.013 -18.429 1.00 89.56 75 PHE A N 1
ATOM 572 C CA . PHE A 1 75 ? -11.689 -20.378 -19.786 1.00 89.56 75 PHE A CA 1
ATOM 573 C C . PHE A 1 75 ? -10.305 -19.831 -20.196 1.00 89.56 75 PHE A C 1
ATOM 575 O O . PHE A 1 75 ? -9.968 -19.857 -21.378 1.00 89.56 75 PHE A O 1
ATOM 582 N N . GLY A 1 76 ? -9.485 -19.388 -19.238 1.00 87.75 76 GLY A N 1
ATOM 583 C CA . GLY A 1 76 ? -8.127 -18.898 -19.489 1.00 87.75 76 GLY A CA 1
ATOM 584 C C . GLY A 1 76 ? -7.080 -20.012 -19.598 1.00 87.75 76 GLY A C 1
ATOM 585 O O . GLY A 1 76 ? -6.218 -19.971 -20.474 1.00 87.75 76 GLY A O 1
ATOM 586 N N . ALA A 1 77 ? -7.142 -21.019 -18.721 1.00 89.75 77 ALA A N 1
ATOM 587 C CA . ALA A 1 77 ? -6.253 -22.186 -18.732 1.00 89.75 77 ALA A CA 1
ATOM 588 C C . ALA A 1 77 ? -6.812 -23.323 -17.861 1.00 89.75 77 ALA A C 1
ATOM 590 O O . ALA A 1 77 ? -7.730 -23.113 -17.065 1.00 89.75 77 ALA A O 1
ATOM 591 N N . ARG A 1 78 ? -6.239 -24.528 -17.971 1.00 87.94 78 ARG A N 1
ATOM 592 C CA . ARG A 1 78 ? -6.482 -25.600 -16.997 1.00 87.94 78 ARG A CA 1
ATOM 593 C C . ARG A 1 78 ? -5.505 -25.446 -15.823 1.00 87.94 78 ARG A C 1
ATOM 595 O O . ARG A 1 78 ? -4.337 -25.154 -16.070 1.00 87.94 78 ARG A O 1
ATOM 602 N N . PRO A 1 79 ? -5.928 -25.667 -14.564 1.00 85.56 79 PRO A N 1
ATOM 603 C CA . PRO A 1 79 ? -5.060 -25.475 -13.399 1.00 85.56 79 PRO A CA 1
ATOM 604 C C . PRO A 1 79 ? -3.742 -26.261 -13.429 1.00 85.56 79 PRO A C 1
ATOM 606 O O . PRO A 1 79 ? -2.727 -25.733 -12.999 1.00 85.56 79 PRO A O 1
ATOM 609 N N . TRP A 1 80 ? -3.737 -27.483 -13.972 1.00 84.31 80 TRP A N 1
ATOM 610 C CA . TRP A 1 80 ? -2.537 -28.330 -14.067 1.00 84.31 80 TRP A CA 1
ATOM 611 C C . TRP A 1 80 ? -1.569 -27.933 -15.193 1.00 84.31 80 TRP A C 1
ATOM 613 O O . TRP A 1 80 ? -0.498 -28.515 -15.306 1.00 84.31 80 TRP A O 1
ATOM 623 N N . GLU A 1 81 ? -1.940 -26.977 -16.049 1.00 88.88 81 GLU A N 1
ATOM 624 C CA . GLU A 1 81 ? -1.050 -26.414 -17.077 1.00 88.88 81 GLU A CA 1
ATOM 625 C C . GLU A 1 81 ? -0.282 -25.184 -16.569 1.00 88.88 81 GLU A C 1
ATOM 627 O O . GLU A 1 81 ? 0.445 -24.563 -17.343 1.00 88.88 81 GLU A O 1
ATOM 632 N N . LEU A 1 82 ? -0.508 -24.775 -15.316 1.00 91.38 82 LEU A N 1
ATOM 633 C CA . LEU A 1 82 ? 0.057 -23.562 -14.737 1.00 91.38 82 LEU A CA 1
ATOM 634 C C . LEU A 1 82 ? 1.329 -23.868 -13.950 1.00 91.38 82 LEU A C 1
ATOM 636 O O . LEU A 1 82 ? 1.382 -24.839 -13.198 1.00 91.38 82 LEU A O 1
ATOM 640 N N . GLU A 1 83 ? 2.305 -22.974 -14.054 1.00 91.94 83 GLU A N 1
ATOM 641 C CA . GLU A 1 83 ? 3.477 -22.949 -13.182 1.00 91.94 83 GLU A CA 1
ATOM 642 C C . GLU A 1 83 ? 3.257 -21.934 -12.055 1.00 91.94 83 GLU A C 1
ATOM 644 O O . GLU A 1 83 ? 2.797 -20.814 -12.282 1.00 91.94 83 GLU A O 1
ATOM 649 N N . ALA A 1 84 ? 3.544 -22.336 -10.819 1.00 91.69 84 ALA A N 1
ATOM 650 C CA . ALA A 1 84 ? 3.309 -21.537 -9.622 1.00 91.69 84 ALA A CA 1
ATOM 651 C C . ALA A 1 84 ? 4.600 -20.842 -9.167 1.00 91.69 84 ALA A C 1
ATOM 653 O O . ALA A 1 84 ? 5.532 -21.500 -8.710 1.00 91.69 84 ALA A O 1
ATOM 654 N N . HIS A 1 85 ? 4.636 -19.509 -9.217 1.00 94.12 85 HIS A N 1
ATOM 655 C CA . HIS A 1 85 ? 5.774 -18.712 -8.746 1.00 94.12 85 HIS A CA 1
ATOM 656 C C . HIS A 1 85 ? 5.410 -17.938 -7.478 1.00 94.12 85 HIS A C 1
ATOM 658 O O . HIS A 1 85 ? 4.422 -17.204 -7.457 1.00 94.12 85 HIS A O 1
ATOM 664 N N . ALA A 1 86 ? 6.204 -18.070 -6.414 1.00 94.62 86 ALA A N 1
ATOM 665 C CA . ALA A 1 86 ? 5.979 -17.319 -5.181 1.00 94.62 86 ALA A CA 1
ATOM 666 C C . ALA A 1 86 ? 6.227 -15.816 -5.385 1.00 94.62 86 ALA A C 1
ATOM 668 O O . ALA A 1 86 ? 7.172 -15.407 -6.057 1.00 94.62 86 ALA A O 1
ATOM 669 N N . SER A 1 87 ? 5.398 -14.979 -4.771 1.00 96.38 87 SER A N 1
ATOM 670 C CA . SER A 1 87 ? 5.524 -13.524 -4.823 1.00 96.38 87 SER A CA 1
ATOM 671 C C . SER A 1 87 ? 4.846 -12.865 -3.618 1.00 96.38 87 SER A C 1
ATOM 673 O O . SER A 1 87 ? 4.277 -13.542 -2.756 1.00 96.38 87 SER A O 1
ATOM 675 N N . ILE A 1 88 ? 4.884 -11.535 -3.563 1.00 97.12 88 ILE A N 1
ATOM 676 C CA . ILE A 1 88 ? 4.265 -10.712 -2.520 1.00 97.12 88 ILE A CA 1
ATOM 677 C C . ILE A 1 88 ? 3.328 -9.693 -3.173 1.00 97.12 88 ILE A C 1
ATOM 679 O O . ILE A 1 88 ? 3.625 -9.132 -4.225 1.00 97.12 88 ILE A O 1
ATOM 683 N N . CYS A 1 89 ? 2.181 -9.444 -2.545 1.00 97.12 89 CYS A N 1
ATOM 684 C CA . CYS A 1 89 ? 1.233 -8.433 -2.996 1.00 97.12 89 CYS A CA 1
ATOM 685 C C . CYS A 1 89 ? 1.808 -7.014 -2.842 1.00 97.12 89 CYS A C 1
ATOM 687 O O . CYS A 1 89 ? 2.148 -6.586 -1.740 1.00 97.12 89 CYS A O 1
ATOM 689 N N . MET A 1 90 ? 1.822 -6.249 -3.938 1.00 95.38 90 MET A N 1
ATOM 690 C CA . MET A 1 90 ? 2.399 -4.897 -4.008 1.00 95.38 90 MET A CA 1
ATOM 691 C C . MET A 1 90 ? 1.357 -3.767 -3.877 1.00 95.38 90 MET A C 1
ATOM 693 O O . MET A 1 90 ? 1.512 -2.705 -4.487 1.00 95.38 90 MET A O 1
ATOM 697 N N . GLN A 1 91 ? 0.263 -3.982 -3.133 1.00 96.19 91 GLN A N 1
ATOM 698 C CA . GLN A 1 91 ? -0.874 -3.041 -3.095 1.00 96.19 91 GLN A CA 1
ATOM 699 C C . GLN A 1 91 ? -1.075 -2.288 -1.774 1.00 96.19 91 GLN A C 1
ATOM 701 O O . GLN A 1 91 ? -1.552 -1.160 -1.817 1.00 96.19 91 GLN A O 1
ATOM 706 N N . CYS A 1 92 ? -0.747 -2.882 -0.626 1.00 97.19 92 CYS A N 1
ATOM 707 C CA . CYS A 1 92 ? -0.989 -2.303 0.702 1.00 97.19 92 CYS A CA 1
ATOM 708 C C . CYS A 1 92 ? 0.071 -2.814 1.706 1.00 97.19 92 CYS A C 1
ATOM 710 O O . CYS A 1 92 ? 0.817 -3.739 1.364 1.00 97.19 92 CYS A O 1
ATOM 712 N N . PRO A 1 93 ? 0.165 -2.260 2.929 1.00 97.94 93 PRO A N 1
ATOM 713 C CA . PRO A 1 93 ? 1.307 -2.460 3.828 1.00 97.94 93 PRO A CA 1
ATOM 714 C C . PRO A 1 93 ? 1.347 -3.833 4.506 1.00 97.94 93 PRO A C 1
ATOM 716 O O . PRO A 1 93 ? 2.287 -4.110 5.244 1.00 97.94 93 PRO A O 1
ATOM 719 N N . VAL A 1 94 ? 0.358 -4.700 4.270 1.00 98.44 94 VAL A N 1
ATOM 720 C CA . VAL A 1 94 ? 0.293 -6.038 4.880 1.00 98.44 94 VAL A CA 1
ATOM 721 C C . VAL A 1 94 ? 1.433 -6.934 4.384 1.00 98.44 94 VAL A C 1
ATOM 723 O O . VAL A 1 94 ? 2.028 -7.676 5.158 1.00 98.44 94 VAL A O 1
ATOM 726 N N . GLY A 1 95 ? 1.743 -6.884 3.084 1.00 97.38 95 GLY A N 1
ATOM 727 C CA . GLY A 1 95 ? 2.692 -7.814 2.465 1.00 97.38 95 GLY A CA 1
ATOM 728 C C . GLY A 1 95 ? 2.143 -9.241 2.348 1.00 97.38 95 GLY A C 1
ATOM 729 O O . GLY A 1 95 ? 2.821 -10.195 2.716 1.00 97.38 95 GLY A O 1
ATOM 730 N N . CYS A 1 96 ? 0.912 -9.395 1.847 1.00 98.25 96 CYS A N 1
ATOM 731 C CA . CYS A 1 96 ? 0.284 -10.708 1.655 1.00 98.25 96 CYS A CA 1
ATOM 732 C C . CYS A 1 96 ? 1.137 -11.598 0.742 1.00 98.25 96 CYS A C 1
ATOM 734 O O . CYS A 1 96 ? 1.569 -11.158 -0.328 1.00 98.25 96 CYS A O 1
ATOM 736 N N . ASN A 1 97 ? 1.313 -12.859 1.123 1.00 96.81 97 ASN A N 1
ATOM 737 C CA . ASN A 1 97 ? 2.010 -13.846 0.317 1.00 96.81 97 ASN A CA 1
ATOM 738 C C . ASN A 1 97 ? 1.099 -14.343 -0.801 1.00 96.81 97 ASN A C 1
ATOM 740 O O . ASN A 1 97 ? -0.066 -14.676 -0.585 1.00 96.81 97 ASN A O 1
ATOM 744 N N . THR A 1 98 ? 1.635 -14.384 -2.017 1.00 96.19 98 THR A N 1
ATOM 745 C CA . THR A 1 98 ? 0.882 -14.742 -3.221 1.00 96.19 98 THR A CA 1
ATOM 746 C C . THR A 1 98 ? 1.641 -15.750 -4.070 1.00 96.19 98 THR A C 1
ATOM 748 O O . THR A 1 98 ? 2.856 -15.915 -3.948 1.00 96.19 98 THR A O 1
ATOM 751 N N . THR A 1 99 ? 0.903 -16.416 -4.945 1.00 94.62 99 THR A N 1
ATOM 752 C CA . THR A 1 99 ? 1.423 -17.245 -6.021 1.00 94.62 99 THR A CA 1
ATOM 753 C C . THR A 1 99 ? 0.932 -16.669 -7.341 1.00 94.62 99 THR A C 1
ATOM 755 O O . THR A 1 99 ? -0.275 -16.549 -7.571 1.00 94.62 99 THR A O 1
ATOM 758 N N . LEU A 1 100 ? 1.874 -16.324 -8.211 1.00 95.38 100 LEU A N 1
ATOM 759 C CA . LEU A 1 100 ? 1.629 -15.936 -9.590 1.00 95.38 100 LEU A CA 1
ATOM 760 C C . LEU A 1 100 ? 1.591 -17.214 -10.420 1.00 95.38 100 LEU A C 1
ATOM 762 O O . LEU A 1 100 ? 2.619 -17.865 -10.599 1.00 95.38 100 LEU A O 1
ATOM 766 N N . ASN A 1 101 ? 0.406 -17.595 -10.890 1.00 94.12 101 ASN A N 1
ATOM 767 C CA . ASN A 1 101 ? 0.281 -18.740 -11.780 1.00 94.12 101 ASN A CA 1
ATOM 768 C C . ASN A 1 101 ? 0.508 -18.286 -13.213 1.00 94.12 101 ASN A C 1
ATOM 770 O O . ASN A 1 101 ? -0.229 -17.427 -13.703 1.00 94.12 101 ASN A O 1
ATOM 774 N N . THR A 1 102 ? 1.493 -18.867 -13.883 1.00 94.94 102 THR A N 1
ATOM 775 C CA . THR A 1 102 ? 1.912 -18.461 -15.221 1.00 94.94 102 THR A CA 1
ATOM 776 C C . THR A 1 102 ? 1.727 -19.581 -16.229 1.00 94.94 102 THR A C 1
ATOM 778 O O . THR A 1 102 ? 1.601 -20.758 -15.887 1.00 94.94 102 THR A O 1
ATOM 781 N N . ARG A 1 103 ? 1.644 -19.200 -17.504 1.00 93.75 103 ARG A N 1
ATOM 782 C CA . ARG A 1 103 ? 1.602 -20.138 -18.626 1.00 93.75 103 ARG A CA 1
ATOM 783 C C . ARG A 1 103 ? 2.036 -19.435 -19.903 1.00 93.75 103 ARG A C 1
ATOM 785 O O . ARG A 1 103 ? 1.757 -18.252 -20.082 1.00 93.75 103 ARG A O 1
ATOM 792 N N . ARG A 1 104 ? 2.623 -20.186 -20.837 1.00 92.56 104 ARG A N 1
ATOM 793 C CA . ARG A 1 104 ? 2.722 -19.754 -22.238 1.00 92.56 104 ARG A CA 1
ATOM 794 C C . ARG A 1 104 ? 1.339 -19.563 -22.856 1.00 92.56 104 ARG A C 1
ATOM 796 O O . ARG A 1 104 ? 0.507 -20.471 -22.817 1.00 92.56 104 ARG A O 1
ATOM 803 N N . GLU A 1 105 ? 1.114 -18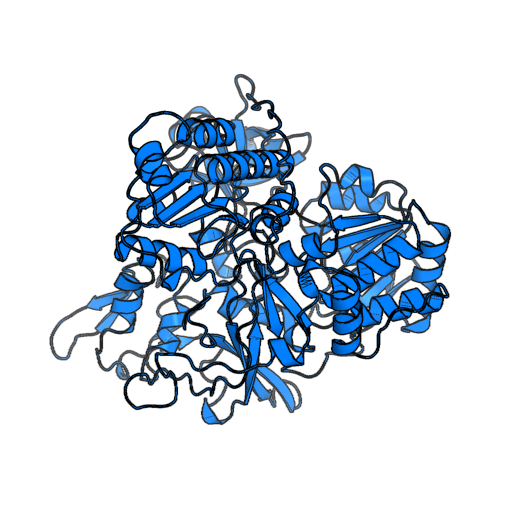.413 -23.477 1.00 88.31 105 GLU A N 1
ATOM 804 C CA . GLU A 1 105 ? -0.150 -18.090 -24.132 1.00 88.31 105 GLU A CA 1
ATOM 805 C C . GLU A 1 105 ? 0.031 -17.762 -25.620 1.00 88.31 105 GLU A C 1
ATOM 807 O O . GLU A 1 105 ? 0.775 -16.861 -25.996 1.00 88.31 105 GLU A O 1
ATOM 812 N N . ALA A 1 106 ? -0.741 -18.435 -26.481 1.00 86.94 106 ALA A N 1
ATOM 813 C CA . ALA A 1 106 ? -0.736 -18.182 -27.923 1.00 86.94 106 ALA A CA 1
ATOM 814 C C . ALA A 1 106 ? -1.192 -16.755 -28.289 1.00 86.94 106 ALA A C 1
ATOM 816 O O . ALA A 1 106 ? -0.611 -16.132 -29.173 1.00 86.94 106 ALA A O 1
ATOM 817 N N . ARG A 1 107 ? -2.194 -16.206 -27.583 1.00 85.69 107 ARG A N 1
ATOM 818 C CA . ARG A 1 107 ? -2.667 -14.817 -27.766 1.00 85.69 107 ARG A CA 1
ATOM 819 C C . ARG A 1 107 ? -1.602 -13.771 -27.424 1.00 85.69 107 ARG A C 1
ATOM 821 O O . ARG A 1 107 ? -1.630 -12.685 -27.990 1.00 85.69 107 ARG A O 1
ATOM 828 N N . ALA A 1 108 ? -0.656 -14.119 -26.555 1.00 84.81 108 ALA A N 1
ATOM 829 C CA . ALA A 1 108 ? 0.492 -13.300 -26.188 1.00 84.81 108 ALA A CA 1
ATOM 830 C C . ALA A 1 108 ? 1.735 -13.633 -27.038 1.00 84.81 108 ALA A C 1
ATOM 832 O O . ALA A 1 108 ? 2.861 -13.491 -26.580 1.00 84.81 108 ALA A O 1
ATOM 833 N N . GLY A 1 109 ? 1.558 -14.157 -28.259 1.00 85.94 109 GLY A N 1
ATOM 834 C CA . GLY A 1 109 ? 2.680 -14.484 -29.147 1.00 85.94 109 GLY A CA 1
ATOM 835 C C . GLY A 1 109 ? 3.573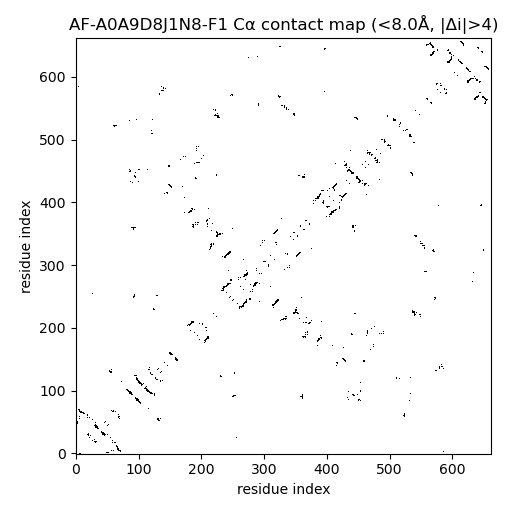 -15.625 -28.642 1.00 85.94 109 GLY A C 1
ATOM 836 O O . GLY A 1 109 ? 4.723 -15.729 -29.056 1.00 85.94 109 GLY A O 1
ATOM 837 N N . GLY A 1 110 ? 3.062 -16.478 -27.747 1.00 88.31 110 GLY A N 1
ATOM 838 C CA . GLY A 1 110 ? 3.820 -17.568 -27.129 1.00 88.31 110 GLY A CA 1
ATOM 839 C C . GLY A 1 110 ? 4.615 -17.166 -25.883 1.00 88.31 110 GLY A C 1
ATOM 840 O O . GLY A 1 110 ? 5.337 -18.010 -25.342 1.00 88.31 110 GLY A O 1
ATOM 841 N N . GLU A 1 111 ? 4.481 -15.922 -25.412 1.00 90.12 111 GLU A N 1
ATOM 842 C CA . GLU A 1 111 ? 5.092 -15.456 -24.166 1.00 90.12 111 GLU A CA 1
ATOM 843 C C . GLU A 1 111 ? 4.464 -16.119 -22.932 1.00 90.12 111 GLU A C 1
ATOM 845 O O . GLU A 1 111 ? 3.303 -16.540 -22.936 1.00 90.12 111 GLU A O 1
ATOM 850 N N . VAL A 1 112 ? 5.257 -16.215 -21.861 1.00 93.69 112 VAL A N 1
ATOM 851 C CA . VAL A 1 112 ? 4.780 -16.624 -20.536 1.00 93.69 112 VAL A CA 1
ATOM 852 C C . VAL A 1 112 ? 4.099 -15.425 -19.882 1.00 93.69 112 VAL A C 1
ATOM 854 O O . VAL A 1 112 ? 4.733 -14.392 -19.681 1.00 93.69 112 VAL A O 1
ATOM 857 N N . VAL A 1 113 ? 2.820 -15.569 -19.541 1.00 93.31 113 VAL A N 1
ATOM 858 C CA . VAL A 1 113 ? 1.996 -14.516 -18.926 1.00 93.31 113 VAL A CA 1
ATOM 859 C C . VAL A 1 113 ? 1.423 -14.980 -17.595 1.00 93.31 113 VAL A C 1
ATOM 861 O O . VAL A 1 113 ? 1.318 -16.185 -17.345 1.00 93.31 113 VAL A O 1
ATOM 864 N N . VAL A 1 114 ? 1.023 -14.032 -16.747 1.00 94.56 114 VAL A N 1
ATOM 865 C CA . VAL A 1 114 ? 0.297 -14.336 -15.510 1.00 94.56 114 VAL A CA 1
ATOM 866 C C . VAL A 1 114 ? -1.156 -14.641 -15.869 1.00 94.56 114 VAL A C 1
ATOM 868 O O . VAL A 1 114 ? -1.794 -13.899 -16.599 1.00 94.56 114 VAL A O 1
ATOM 871 N N . LYS A 1 115 ? -1.685 -15.761 -15.375 1.00 93.19 115 LYS A N 1
ATOM 872 C CA . LYS A 1 115 ? -3.069 -16.195 -15.620 1.00 93.19 115 LYS A CA 1
ATOM 873 C C . LYS A 1 115 ? -4.015 -15.951 -14.464 1.00 93.19 115 LYS A C 1
ATOM 875 O O . LYS A 1 115 ? -5.218 -15.879 -14.682 1.00 93.19 115 LYS A O 1
ATOM 880 N N . ARG A 1 116 ? -3.481 -15.930 -13.247 1.00 92.81 116 ARG A N 1
ATOM 881 C CA . ARG A 1 116 ? -4.209 -15.603 -12.022 1.00 92.81 116 ARG A CA 1
ATOM 882 C C . ARG A 1 116 ? -3.227 -15.417 -10.877 1.00 92.81 116 ARG A C 1
ATOM 884 O O . ARG A 1 116 ? -2.166 -16.051 -10.853 1.00 92.81 116 ARG A O 1
ATOM 891 N N . VAL A 1 117 ? -3.639 -14.637 -9.887 1.00 94.56 117 VAL A N 1
ATOM 892 C CA . VAL A 1 117 ? -2.961 -14.526 -8.594 1.00 94.56 117 VAL A CA 1
ATOM 893 C C . VAL A 1 117 ? -3.766 -15.289 -7.550 1.00 94.56 117 VAL A C 1
ATOM 895 O O . VAL A 1 117 ? -4.977 -15.115 -7.441 1.00 94.56 117 VAL A O 1
ATOM 898 N N . MET A 1 118 ? -3.088 -16.144 -6.792 1.00 93.31 118 MET A N 1
ATOM 899 C CA . MET A 1 118 ? -3.670 -16.924 -5.698 1.00 93.31 118 MET A CA 1
ATOM 900 C C . MET A 1 118 ? -2.956 -16.575 -4.384 1.00 93.31 118 MET A C 1
ATOM 902 O O . MET A 1 118 ? -1.804 -16.137 -4.423 1.00 93.31 118 MET A O 1
ATOM 906 N N . PRO A 1 119 ? -3.586 -16.761 -3.216 1.00 93.94 119 PRO A N 1
ATOM 907 C CA . PRO A 1 119 ? -2.905 -16.638 -1.933 1.00 93.94 119 PRO A CA 1
ATOM 908 C C . PRO A 1 119 ? -1.862 -17.750 -1.764 1.00 93.94 119 PRO A C 1
ATOM 910 O O . PRO A 1 119 ? -2.122 -18.914 -2.075 1.00 93.94 119 PRO A O 1
ATOM 913 N N . ARG A 1 120 ? -0.692 -17.389 -1.231 1.00 93.56 120 ARG A N 1
ATOM 914 C CA . ARG A 1 120 ? 0.327 -18.328 -0.751 1.00 93.56 120 ARG A CA 1
ATOM 915 C C . ARG A 1 120 ? 0.280 -18.372 0.770 1.00 93.56 120 ARG A C 1
ATOM 917 O O . ARG A 1 120 ? 0.204 -17.323 1.405 1.00 93.56 120 ARG A O 1
ATOM 924 N N . GLN A 1 121 ? 0.336 -19.577 1.323 1.00 92.31 121 GLN A N 1
ATOM 925 C CA . GLN A 1 121 ? 0.095 -19.816 2.732 1.00 92.31 121 GLN A CA 1
ATOM 926 C C . GLN A 1 121 ? 1.175 -19.158 3.582 1.00 92.31 121 GLN A C 1
ATOM 928 O O . GLN A 1 121 ? 2.359 -19.465 3.430 1.00 92.31 121 GLN A O 1
ATOM 933 N N . ASN A 1 122 ? 0.756 -18.283 4.487 1.00 94.31 122 ASN A N 1
ATOM 934 C CA . ASN A 1 122 ? 1.600 -17.757 5.548 1.00 94.31 122 ASN A CA 1
ATOM 935 C C . ASN A 1 122 ? 0.725 -17.439 6.762 1.00 94.31 122 ASN A C 1
ATOM 937 O O . ASN A 1 122 ? 0.078 -16.390 6.807 1.00 94.31 122 ASN A O 1
ATOM 941 N N . GLU A 1 123 ? 0.720 -18.340 7.742 1.00 92.94 123 GLU A N 1
ATOM 942 C CA . GLU A 1 123 ? -0.110 -18.240 8.948 1.00 92.94 123 GLU A CA 1
ATOM 943 C C . GLU A 1 123 ? 0.269 -17.046 9.834 1.00 92.94 123 GLU A C 1
ATOM 945 O O . GLU A 1 123 ? -0.521 -16.608 10.667 1.00 92.94 123 GLU A O 1
ATOM 950 N N . GLU A 1 124 ? 1.451 -16.461 9.641 1.00 93.44 124 GLU A N 1
ATOM 951 C CA . GLU A 1 124 ? 1.871 -15.258 10.361 1.00 93.44 124 GLU A CA 1
ATOM 952 C C . GLU A 1 124 ? 1.371 -13.965 9.704 1.00 93.44 124 GLU A C 1
ATOM 954 O O . GLU A 1 124 ? 1.384 -12.924 10.353 1.00 93.44 124 GLU A O 1
ATOM 959 N N . VAL A 1 125 ? 0.923 -14.009 8.440 1.00 96.00 125 VAL A N 1
ATOM 960 C CA . VAL A 1 125 ? 0.548 -12.813 7.663 1.00 96.00 125 VAL A CA 1
ATOM 961 C C . VAL A 1 125 ? -0.893 -12.894 7.165 1.00 96.00 125 VAL A C 1
ATOM 963 O O . VAL A 1 125 ? -1.781 -12.240 7.711 1.00 96.00 125 VAL A O 1
ATOM 966 N N . ASN A 1 126 ? -1.140 -13.673 6.111 1.00 96.06 126 ASN A N 1
ATOM 967 C CA . ASN A 1 126 ? -2.413 -13.682 5.390 1.00 96.06 126 ASN A CA 1
ATOM 968 C C . ASN A 1 126 ? -3.143 -15.027 5.434 1.00 96.06 126 ASN A C 1
ATOM 970 O O . ASN A 1 126 ? -4.182 -15.144 4.794 1.00 96.06 126 ASN A O 1
ATOM 974 N N . GLU A 1 127 ? -2.634 -16.016 6.173 1.00 94.25 127 GLU A N 1
ATOM 975 C CA . GLU A 1 127 ? -3.135 -17.396 6.169 1.00 94.25 127 GLU A CA 1
ATOM 976 C C . GLU A 1 127 ? -3.209 -17.890 4.718 1.00 94.25 127 GLU A C 1
ATOM 978 O O . GLU A 1 127 ? -2.187 -17.939 4.035 1.00 94.25 127 GLU A O 1
ATOM 983 N N . ILE A 1 128 ? -4.414 -18.152 4.213 1.00 91.81 128 ILE A N 1
ATOM 984 C CA . ILE A 1 128 ? -4.714 -18.471 2.814 1.00 91.81 128 ILE A CA 1
ATOM 985 C C . ILE A 1 128 ? -5.634 -17.431 2.162 1.00 91.81 128 ILE A C 1
ATOM 987 O O . ILE A 1 128 ? -6.302 -17.728 1.178 1.00 91.81 128 ILE A O 1
ATOM 991 N N . TRP A 1 129 ? -5.705 -16.220 2.709 1.00 95.38 129 TRP A N 1
ATOM 992 C CA . TRP A 1 129 ? -6.630 -15.178 2.273 1.00 95.38 129 TRP A CA 1
ATOM 993 C C . TRP A 1 129 ? -5.942 -14.100 1.443 1.00 95.38 129 TRP A C 1
ATOM 995 O O . TRP A 1 129 ? -4.758 -13.793 1.609 1.00 95.38 129 TRP A O 1
ATOM 1005 N N . LEU A 1 130 ? -6.721 -13.495 0.549 1.00 96.81 130 LEU A N 1
ATOM 1006 C CA . LEU A 1 130 ? -6.323 -12.351 -0.260 1.00 96.81 130 LEU A CA 1
ATOM 1007 C C . LEU A 1 130 ? -7.518 -11.414 -0.459 1.00 96.81 130 LEU A C 1
ATOM 1009 O O . LEU A 1 130 ? -8.635 -11.872 -0.686 1.00 96.81 130 LEU A O 1
ATOM 1013 N N . CYS A 1 131 ? -7.305 -10.101 -0.414 1.00 97.75 131 CYS A N 1
ATOM 1014 C CA . CYS A 1 131 ? -8.340 -9.163 -0.850 1.00 97.75 131 CYS A CA 1
ATOM 1015 C C . CYS A 1 131 ? -8.418 -9.105 -2.380 1.00 97.75 131 CYS A C 1
ATOM 1017 O O . CYS A 1 131 ? -7.440 -9.370 -3.085 1.00 97.75 131 CYS A O 1
ATOM 1019 N N . ASP A 1 132 ? -9.562 -8.687 -2.905 1.00 96.56 132 ASP A N 1
ATOM 1020 C CA . ASP A 1 132 ? -9.803 -8.600 -4.343 1.00 96.56 132 ASP A CA 1
ATOM 1021 C C . ASP A 1 132 ? -8.864 -7.589 -5.021 1.00 96.56 132 ASP A C 1
ATOM 1023 O O . ASP A 1 132 ? -8.407 -7.829 -6.137 1.00 96.56 132 ASP A O 1
ATOM 1027 N N . LYS A 1 133 ? -8.465 -6.506 -4.331 1.00 96.69 133 LYS A N 1
ATOM 1028 C CA . LYS A 1 133 ? -7.413 -5.594 -4.827 1.00 96.69 133 LYS A CA 1
ATOM 1029 C C . LYS A 1 133 ? -6.094 -6.340 -5.047 1.00 96.69 133 LYS A C 1
ATOM 1031 O O . LYS A 1 133 ? -5.491 -6.218 -6.108 1.00 96.69 133 LYS A O 1
ATOM 1036 N N . GLY A 1 134 ? -5.654 -7.138 -4.073 1.00 96.38 134 GLY A N 1
ATOM 1037 C CA . GLY A 1 134 ? -4.427 -7.931 -4.183 1.00 96.38 134 GLY A CA 1
ATOM 1038 C C . GLY A 1 134 ? -4.505 -9.019 -5.256 1.00 96.38 134 GLY A C 1
ATOM 1039 O O . GLY A 1 134 ? -3.501 -9.311 -5.901 1.00 96.38 134 GLY A O 1
ATOM 1040 N N . ARG A 1 135 ? -5.700 -9.574 -5.481 1.00 95.50 135 ARG A N 1
ATOM 1041 C CA . ARG A 1 135 ? -5.957 -10.624 -6.471 1.00 95.50 135 ARG A CA 1
ATOM 1042 C C . ARG A 1 135 ? -5.983 -10.112 -7.907 1.00 95.50 135 ARG A C 1
ATOM 1044 O O . ARG A 1 135 ? -5.431 -10.763 -8.783 1.00 95.50 135 ARG A O 1
ATOM 1051 N N . PHE A 1 136 ? -6.613 -8.962 -8.145 1.00 95.69 136 PHE A N 1
ATOM 1052 C CA . PHE A 1 136 ? -6.932 -8.495 -9.498 1.00 95.69 136 PHE A CA 1
ATOM 1053 C C . PHE A 1 136 ? -6.146 -7.258 -9.939 1.00 95.69 136 PHE A C 1
ATOM 1055 O O . PHE A 1 136 ? -6.205 -6.886 -11.108 1.00 95.69 136 PHE A O 1
ATOM 1062 N N . ALA A 1 137 ? -5.385 -6.591 -9.064 1.00 95.06 137 ALA A N 1
ATOM 1063 C CA . ALA A 1 137 ? -4.627 -5.415 -9.494 1.00 95.06 137 ALA A CA 1
ATOM 1064 C C . ALA A 1 137 ? -3.516 -5.759 -10.503 1.00 95.06 137 ALA A C 1
ATOM 1066 O O . ALA A 1 137 ? -3.173 -4.902 -11.304 1.00 95.06 137 ALA A O 1
ATOM 1067 N N . TYR A 1 138 ? -2.984 -6.990 -10.531 1.00 93.81 138 TYR A N 1
ATOM 1068 C CA . TYR A 1 138 ? -1.838 -7.364 -11.382 1.00 93.81 138 TYR A CA 1
ATOM 1069 C C . TYR A 1 138 ? -2.011 -7.055 -12.882 1.00 93.81 138 TYR A C 1
ATOM 1071 O O . TYR A 1 138 ? -1.007 -6.835 -13.558 1.00 93.81 138 TYR A O 1
ATOM 1079 N N . HIS A 1 139 ? -3.247 -6.956 -13.390 1.00 91.75 139 HIS A N 1
ATOM 1080 C CA . HIS A 1 139 ? -3.539 -6.598 -14.784 1.00 91.75 139 HIS A CA 1
ATOM 1081 C C . HIS A 1 139 ? -2.888 -5.279 -15.236 1.00 91.75 139 HIS A C 1
ATOM 1083 O O . HIS A 1 139 ? -2.613 -5.119 -16.423 1.00 91.75 139 HIS A O 1
ATOM 1089 N N . TYR A 1 140 ? -2.560 -4.346 -14.323 1.00 91.62 140 TYR A N 1
ATOM 1090 C CA . TYR A 1 140 ? -1.851 -3.114 -14.708 1.00 91.62 140 TYR A CA 1
ATOM 1091 C C . TYR A 1 140 ? -0.514 -3.402 -15.414 1.00 91.62 140 TYR A C 1
ATOM 1093 O O . TYR A 1 140 ? -0.051 -2.598 -16.220 1.00 91.62 140 TYR A O 1
ATOM 1101 N N . ILE A 1 141 ? 0.111 -4.548 -15.137 1.00 90.12 141 ILE A N 1
ATOM 1102 C CA . ILE A 1 141 ? 1.379 -4.979 -15.744 1.00 90.12 141 ILE A CA 1
ATOM 1103 C C . ILE A 1 141 ? 1.183 -5.338 -17.217 1.00 90.12 141 ILE A C 1
ATOM 1105 O O . ILE A 1 141 ? 2.095 -5.155 -18.029 1.00 90.12 141 ILE A O 1
ATOM 1109 N N . GLU A 1 142 ? -0.017 -5.801 -17.560 1.00 85.25 142 GLU A N 1
ATOM 1110 C CA . GLU A 1 142 ? -0.413 -6.178 -18.911 1.00 85.25 142 GLU A CA 1
ATOM 1111 C C . GLU A 1 142 ? -0.868 -4.983 -19.751 1.00 85.25 142 GLU A C 1
ATOM 1113 O O . GLU A 1 142 ? -0.927 -5.095 -20.976 1.00 85.25 142 GLU A O 1
ATOM 1118 N N . SER A 1 143 ? -1.082 -3.826 -19.113 1.00 87.88 143 SER A N 1
ATOM 1119 C CA . SER A 1 143 ? -1.520 -2.582 -19.743 1.00 87.88 143 SER A CA 1
ATOM 1120 C C . SER A 1 143 ? -0.717 -2.221 -20.994 1.00 87.88 143 SER A C 1
ATOM 1122 O O . SER A 1 143 ? 0.510 -2.333 -21.060 1.00 87.88 143 SER A O 1
ATOM 1124 N N . ARG A 1 144 ? -1.418 -1.672 -21.988 1.00 87.81 144 ARG A N 1
ATOM 1125 C CA . ARG A 1 144 ? -0.807 -1.147 -23.219 1.00 87.81 144 ARG A CA 1
ATOM 1126 C C . ARG A 1 144 ? 0.055 0.094 -22.979 1.00 87.81 144 ARG A C 1
ATOM 1128 O O . ARG A 1 144 ? 0.851 0.442 -23.842 1.00 87.81 144 ARG A O 1
ATOM 1135 N N . ARG A 1 145 ? -0.076 0.730 -21.810 1.00 92.44 145 ARG A N 1
ATOM 1136 C CA . ARG A 1 145 ? 0.708 1.902 -21.389 1.00 92.44 145 ARG A CA 1
ATOM 1137 C C . ARG A 1 145 ? 2.094 1.535 -20.839 1.00 92.44 145 ARG A C 1
ATOM 1139 O O . ARG A 1 145 ? 2.749 2.384 -20.246 1.00 92.44 145 ARG A O 1
ATOM 1146 N N . ARG A 1 146 ? 2.545 0.279 -20.967 1.00 94.25 146 ARG A N 1
ATOM 1147 C CA . ARG A 1 146 ? 3.877 -0.146 -20.507 1.00 94.25 146 ARG A CA 1
ATOM 1148 C C . ARG A 1 146 ? 4.989 0.602 -21.236 1.00 94.25 146 ARG A C 1
ATOM 1150 O O . ARG A 1 146 ? 5.092 0.554 -22.463 1.00 94.25 146 ARG A O 1
ATOM 1157 N N . ILE A 1 147 ? 5.891 1.197 -20.461 1.00 96.00 147 ILE A N 1
ATOM 1158 C CA . ILE A 1 147 ? 7.112 1.798 -20.993 1.00 96.00 147 ILE A CA 1
ATOM 1159 C C . ILE A 1 147 ? 8.087 0.659 -21.294 1.00 96.00 147 ILE A C 1
ATOM 1161 O O . ILE A 1 147 ? 8.464 -0.110 -20.413 1.00 96.00 147 ILE A O 1
ATOM 1165 N N . THR A 1 148 ? 8.489 0.530 -22.557 1.00 95.62 148 THR A N 1
ATOM 1166 C CA . THR A 1 148 ? 9.332 -0.587 -23.027 1.00 95.62 148 THR A CA 1
ATOM 1167 C C . THR A 1 148 ? 10.724 -0.160 -23.469 1.00 95.62 148 THR A C 1
ATOM 1169 O O . THR A 1 148 ? 11.584 -1.014 -23.661 1.00 95.62 148 THR A O 1
ATOM 1172 N N . ARG A 1 149 ? 10.973 1.143 -23.644 1.00 97.00 149 ARG A N 1
ATOM 1173 C CA . ARG A 1 149 ? 12.268 1.702 -24.060 1.00 97.00 149 ARG A CA 1
ATOM 1174 C C . ARG A 1 149 ? 12.514 3.052 -23.394 1.00 97.00 149 ARG A C 1
ATOM 1176 O O . ARG A 1 149 ? 11.533 3.757 -23.153 1.00 97.00 149 ARG A O 1
ATOM 1183 N N . PRO A 1 150 ? 13.780 3.442 -23.152 1.00 98.31 150 PRO A N 1
ATOM 1184 C CA . PRO A 1 150 ? 14.101 4.788 -22.699 1.00 98.31 150 PRO A CA 1
ATOM 1185 C C . PRO A 1 150 ? 13.563 5.844 -23.662 1.00 98.31 150 PRO A C 1
ATOM 1187 O O . PRO A 1 150 ? 13.559 5.651 -24.884 1.00 98.31 150 PRO A O 1
ATOM 1190 N N . GLN A 1 151 ? 13.131 6.972 -23.114 1.00 98.31 151 GLN A N 1
ATOM 1191 C CA . GLN A 1 151 ? 12.656 8.113 -23.883 1.00 98.31 151 GLN A CA 1
ATOM 1192 C C . GLN A 1 151 ? 13.347 9.381 -23.385 1.00 98.31 151 GLN A C 1
ATOM 1194 O O . GLN A 1 151 ? 13.625 9.520 -22.198 1.00 98.31 151 GLN A O 1
ATOM 1199 N N . VAL A 1 152 ? 13.630 10.311 -24.291 1.00 98.12 152 VAL A N 1
ATOM 1200 C CA . VAL A 1 152 ? 14.161 11.638 -23.952 1.00 98.12 152 VAL A CA 1
ATOM 1201 C C . VAL A 1 152 ? 13.356 12.707 -24.666 1.00 98.12 152 VAL A C 1
ATOM 1203 O O . VAL A 1 152 ? 12.875 12.498 -25.784 1.00 98.12 152 VAL A O 1
ATOM 1206 N N . ARG A 1 153 ? 13.214 13.870 -24.041 1.00 97.31 153 ARG A N 1
ATOM 1207 C CA . ARG A 1 153 ? 12.484 14.988 -24.626 1.00 97.31 153 ARG A CA 1
ATOM 1208 C C . ARG A 1 153 ? 13.341 15.695 -25.671 1.00 97.31 153 ARG A C 1
ATOM 1210 O O . ARG A 1 153 ? 14.414 16.213 -25.379 1.00 97.31 153 ARG A O 1
ATOM 1217 N N . ARG A 1 154 ? 12.847 15.747 -26.910 1.00 93.62 154 ARG A N 1
ATOM 1218 C CA . ARG A 1 154 ? 13.406 16.541 -28.016 1.00 93.62 154 ARG A CA 1
ATOM 1219 C C . ARG A 1 154 ? 12.282 17.307 -28.696 1.00 93.62 154 ARG A C 1
ATOM 1221 O O . ARG A 1 154 ? 11.221 16.749 -28.949 1.00 93.62 154 ARG A O 1
ATOM 1228 N N . ASN A 1 155 ? 12.492 18.591 -28.993 1.00 88.81 155 ASN A N 1
ATOM 1229 C CA . ASN A 1 155 ? 11.479 19.445 -29.634 1.00 88.81 155 ASN A CA 1
ATOM 1230 C C . ASN A 1 155 ? 10.101 19.365 -28.942 1.00 88.81 155 ASN A C 1
ATOM 1232 O O . ASN A 1 155 ? 9.069 19.227 -29.594 1.00 88.81 155 ASN A O 1
ATOM 1236 N N . ARG A 1 156 ? 10.102 19.412 -27.600 1.00 88.62 156 ARG A N 1
ATOM 1237 C CA . ARG A 1 156 ? 8.918 19.311 -26.721 1.00 88.62 156 ARG A CA 1
ATOM 1238 C C . ARG A 1 156 ? 8.160 17.974 -26.752 1.00 88.62 156 ARG A C 1
ATOM 1240 O O . ARG A 1 156 ? 7.134 17.877 -26.087 1.00 88.62 156 ARG A O 1
ATOM 1247 N N . LYS A 1 157 ? 8.657 16.940 -27.437 1.00 94.25 157 LYS A N 1
ATOM 1248 C CA . LYS A 1 157 ? 8.053 15.597 -27.465 1.00 94.25 157 LYS A CA 1
ATOM 1249 C C . LYS A 1 157 ? 9.014 14.546 -26.919 1.00 94.25 157 LYS A C 1
ATOM 1251 O O . LYS A 1 157 ? 10.223 14.653 -27.118 1.00 94.25 157 LYS A O 1
ATOM 1256 N N . LEU A 1 158 ? 8.481 13.528 -26.250 1.00 96.06 158 LEU A N 1
ATOM 1257 C CA . LEU A 1 158 ? 9.256 12.346 -25.880 1.00 96.06 158 LEU A CA 1
ATOM 1258 C C . LEU A 1 158 ? 9.530 11.510 -27.130 1.00 96.06 158 LEU A C 1
ATOM 1260 O O . LEU A 1 158 ? 8.622 11.199 -27.900 1.00 96.06 158 LEU A O 1
ATOM 1264 N N . VAL A 1 159 ? 10.797 11.166 -27.341 1.00 97.00 159 VAL A N 1
ATOM 1265 C CA . VAL A 1 159 ? 11.237 10.286 -28.425 1.00 97.00 159 VAL A CA 1
ATOM 1266 C C . VAL A 1 159 ? 12.070 9.151 -27.852 1.00 97.00 159 VAL A C 1
ATOM 1268 O O . VAL A 1 159 ? 12.796 9.336 -26.876 1.00 97.00 159 VAL A O 1
ATOM 1271 N N . ARG A 1 160 ? 11.976 7.966 -28.463 1.00 96.56 160 ARG A N 1
ATOM 1272 C CA . ARG A 1 160 ? 12.766 6.795 -28.058 1.00 96.56 160 ARG A CA 1
ATOM 1273 C C . ARG A 1 160 ? 14.265 7.110 -28.118 1.00 96.56 160 ARG A C 1
ATOM 1275 O O . ARG A 1 160 ? 14.729 7.741 -29.067 1.00 96.56 160 ARG A O 1
ATOM 1282 N N . ALA A 1 161 ? 15.009 6.633 -27.128 1.00 96.94 161 ALA A N 1
ATOM 1283 C CA . ALA A 1 161 ? 16.447 6.827 -26.993 1.00 96.94 161 ALA A CA 1
ATOM 1284 C C . ALA A 1 161 ? 17.158 5.518 -26.635 1.00 96.94 161 ALA A C 1
ATOM 1286 O O . ALA A 1 161 ? 16.538 4.565 -26.158 1.00 96.94 161 ALA A O 1
ATOM 1287 N N . SER A 1 162 ? 18.475 5.478 -26.847 1.00 97.50 162 SER A N 1
ATOM 1288 C CA . SER A 1 162 ? 19.308 4.415 -26.288 1.00 97.50 162 SER A CA 1
ATOM 1289 C C . SER A 1 162 ? 19.469 4.599 -24.776 1.00 97.50 162 SER A C 1
ATOM 1291 O O . SER A 1 162 ? 19.411 5.720 -24.261 1.00 97.50 162 SER A O 1
ATOM 1293 N N . TRP A 1 163 ? 19.720 3.494 -24.068 1.00 97.81 163 TRP A N 1
ATOM 1294 C CA . TRP A 1 163 ? 20.031 3.513 -22.635 1.00 97.81 163 TRP A CA 1
ATOM 1295 C C . TRP A 1 163 ? 21.209 4.432 -22.310 1.00 97.81 163 TRP A C 1
ATOM 1297 O O . TRP A 1 163 ? 21.124 5.218 -21.373 1.00 97.81 163 TRP A O 1
ATOM 1307 N N . GLU A 1 164 ? 22.276 4.374 -23.108 1.00 96.88 164 GLU A N 1
ATOM 1308 C CA . GLU A 1 164 ? 23.463 5.210 -22.923 1.00 96.88 164 GLU A CA 1
ATOM 1309 C C . GLU A 1 164 ? 23.135 6.704 -23.031 1.00 96.88 164 GLU A C 1
ATOM 1311 O O . GLU A 1 164 ? 23.492 7.476 -22.144 1.00 96.88 164 GLU A O 1
ATOM 1316 N N . ALA A 1 165 ? 22.397 7.113 -24.069 1.00 97.12 165 ALA A N 1
ATOM 1317 C CA . ALA A 1 165 ? 22.052 8.516 -24.276 1.00 97.12 165 ALA A CA 1
ATOM 1318 C C . ALA A 1 165 ? 21.138 9.058 -23.165 1.00 97.12 165 ALA A C 1
ATOM 1320 O O . ALA A 1 165 ? 21.355 10.168 -22.680 1.00 97.12 165 ALA A O 1
ATOM 1321 N N . ALA A 1 166 ? 20.135 8.279 -22.747 1.00 98.12 166 ALA A N 1
ATOM 1322 C CA . ALA A 1 166 ? 19.221 8.675 -21.677 1.00 98.12 166 ALA A CA 1
ATOM 1323 C C . ALA A 1 166 ? 19.930 8.740 -20.312 1.00 98.12 166 ALA A C 1
ATOM 1325 O O . ALA A 1 166 ? 19.782 9.725 -19.588 1.00 98.12 166 ALA A O 1
ATOM 1326 N N . ALA A 1 167 ? 20.745 7.731 -19.980 1.00 98.19 167 ALA A N 1
ATOM 1327 C CA . ALA A 1 167 ? 21.488 7.691 -18.721 1.00 98.19 167 ALA A CA 1
ATOM 1328 C C . ALA A 1 167 ? 22.524 8.818 -18.636 1.00 98.19 167 ALA A C 1
ATOM 1330 O O . ALA A 1 167 ? 22.632 9.467 -17.598 1.00 98.19 167 ALA A O 1
ATOM 1331 N N . LYS A 1 168 ? 23.236 9.102 -19.735 1.00 98.25 168 LYS A N 1
ATOM 1332 C CA . LYS A 1 168 ? 24.185 10.219 -19.814 1.00 98.25 168 LYS A CA 1
ATOM 1333 C C . LYS A 1 168 ? 23.493 11.566 -19.596 1.00 98.25 168 LYS A C 1
ATOM 1335 O O . LYS A 1 168 ? 23.974 12.369 -18.803 1.00 98.25 168 LYS A O 1
ATOM 1340 N N . LEU A 1 169 ? 22.339 11.792 -20.233 1.00 98.44 169 LEU A N 1
ATOM 1341 C CA . LEU A 1 169 ? 21.559 13.022 -20.053 1.00 98.44 169 LEU A CA 1
ATOM 1342 C C . LEU A 1 169 ? 21.145 13.232 -18.588 1.00 98.44 169 LEU A C 1
ATOM 1344 O O . LEU A 1 169 ? 21.286 14.337 -18.061 1.00 98.44 169 LEU A O 1
ATOM 1348 N N . ALA A 1 170 ? 20.650 12.184 -17.925 1.00 98.38 170 ALA A N 1
ATOM 1349 C CA . ALA A 1 170 ? 20.295 12.254 -16.509 1.00 98.38 170 ALA A CA 1
ATOM 1350 C C . ALA A 1 170 ? 21.531 12.520 -15.635 1.00 98.38 170 ALA A C 1
ATOM 1352 O O . ALA A 1 170 ? 21.534 13.465 -14.847 1.00 98.38 170 ALA A O 1
ATOM 1353 N N . ALA A 1 171 ? 22.608 11.757 -15.833 1.00 98.31 171 ALA A N 1
ATOM 1354 C CA . ALA A 1 171 ? 23.851 11.881 -15.076 1.00 98.31 171 ALA A CA 1
ATOM 1355 C C . ALA A 1 171 ? 24.472 13.283 -15.164 1.00 98.31 171 ALA A C 1
ATOM 1357 O O . ALA A 1 171 ? 24.855 13.852 -14.143 1.00 98.31 171 ALA A O 1
ATOM 1358 N N . GLU A 1 172 ? 24.526 13.882 -16.357 1.00 98.00 172 GLU A N 1
ATOM 1359 C CA . GLU A 1 172 ? 25.048 15.240 -16.542 1.00 98.00 172 GLU A CA 1
ATOM 1360 C C . GLU A 1 172 ? 24.256 16.284 -15.741 1.00 98.00 172 GLU A C 1
ATOM 1362 O O . GLU A 1 172 ? 24.847 17.204 -15.170 1.00 98.00 172 GLU A O 1
ATOM 1367 N N . ASN A 1 173 ? 22.928 16.150 -15.679 1.00 98.25 173 ASN A N 1
ATOM 1368 C CA . ASN A 1 173 ? 22.073 17.055 -14.910 1.00 98.25 173 ASN A CA 1
ATOM 1369 C C . ASN A 1 173 ? 22.186 16.801 -13.402 1.00 98.25 173 ASN A C 1
ATOM 1371 O O . ASN A 1 173 ? 22.270 17.754 -12.624 1.00 98.25 173 ASN A O 1
ATOM 1375 N N . PHE A 1 174 ? 22.247 15.537 -12.984 1.00 98.00 174 PHE A N 1
ATOM 1376 C CA . PHE A 1 174 ? 22.348 15.156 -11.575 1.00 98.00 174 PHE A CA 1
ATOM 1377 C C . PHE A 1 174 ? 23.680 15.617 -10.968 1.00 98.00 174 PHE A C 1
ATOM 1379 O O . PHE A 1 174 ? 23.687 16.263 -9.919 1.00 98.00 174 PHE A O 1
ATOM 1386 N N . SER A 1 175 ? 24.796 15.401 -11.672 1.00 96.06 175 SER A N 1
ATOM 1387 C CA . SER A 1 175 ? 26.133 15.836 -11.242 1.00 96.06 175 SER A CA 1
ATOM 1388 C C . SER A 1 175 ? 26.260 17.358 -11.110 1.00 96.06 175 SER A C 1
ATOM 1390 O O . SER A 1 175 ? 26.967 17.853 -10.230 1.00 96.06 175 SER A O 1
ATOM 1392 N N . LYS A 1 176 ? 25.565 18.127 -11.961 1.00 96.31 176 LYS A N 1
ATOM 1393 C CA . LYS A 1 176 ? 25.546 19.599 -11.887 1.00 96.31 176 LYS A CA 1
ATOM 1394 C C . LYS A 1 176 ? 24.686 20.116 -10.733 1.00 96.31 176 LYS A C 1
ATOM 1396 O O . LYS A 1 176 ? 25.020 21.145 -10.150 1.00 96.31 176 LYS A O 1
ATOM 1401 N N . ALA A 1 177 ? 23.595 19.424 -10.407 1.00 96.38 177 ALA A N 1
ATOM 1402 C CA . ALA A 1 177 ? 22.629 19.872 -9.409 1.00 96.38 177 ALA A CA 1
ATOM 1403 C C . ALA A 1 177 ? 23.157 19.785 -7.968 1.00 96.38 177 ALA A C 1
ATOM 1405 O O . ALA A 1 177 ? 22.886 20.674 -7.159 1.00 96.38 177 ALA A O 1
ATOM 1406 N N . LYS A 1 178 ? 23.926 18.740 -7.636 1.00 93.38 178 LYS A N 1
ATOM 1407 C CA . LYS A 1 178 ? 24.429 18.483 -6.275 1.00 93.38 178 LYS A CA 1
ATOM 1408 C C . LYS A 1 178 ? 23.300 18.543 -5.228 1.00 93.38 178 LYS A C 1
ATOM 1410 O O . LYS A 1 178 ? 22.314 17.824 -5.341 1.00 93.38 178 LYS A O 1
ATOM 1415 N N . LYS A 1 179 ? 23.364 19.492 -4.283 1.00 95.38 179 LYS A N 1
ATOM 1416 C CA . LYS A 1 179 ? 22.317 19.780 -3.277 1.00 95.38 179 LYS A CA 1
ATOM 1417 C C . LYS A 1 179 ? 20.942 20.130 -3.850 1.00 95.38 179 LYS A C 1
ATOM 1419 O O . LYS A 1 179 ? 19.954 20.124 -3.116 1.00 95.38 179 LYS A O 1
ATOM 1424 N N . ASP A 1 180 ? 20.883 20.486 -5.132 1.00 97.25 180 ASP A N 1
ATOM 1425 C CA . ASP A 1 180 ? 19.649 20.784 -5.851 1.00 97.25 180 ASP A CA 1
ATOM 1426 C C . ASP A 1 180 ? 19.031 19.567 -6.549 1.00 97.25 180 ASP A C 1
ATOM 1428 O O . ASP A 1 180 ? 17.969 19.710 -7.155 1.00 97.25 180 ASP A O 1
ATOM 1432 N N . LEU A 1 181 ? 19.645 18.384 -6.418 1.00 98.50 181 LEU A N 1
ATOM 1433 C CA . LEU A 1 181 ? 19.053 17.108 -6.805 1.00 98.50 181 LEU A CA 1
ATOM 1434 C C . LEU A 1 181 ? 18.067 16.625 -5.736 1.00 98.50 181 LEU A C 1
ATOM 1436 O O . LEU A 1 181 ? 18.417 16.478 -4.562 1.00 98.50 181 LEU A O 1
ATOM 1440 N N . ILE A 1 182 ? 16.851 16.316 -6.171 1.00 98.44 182 ILE A N 1
ATOM 1441 C CA . ILE A 1 182 ? 15.821 15.655 -5.376 1.00 98.44 182 ILE A CA 1
ATOM 1442 C C . ILE A 1 182 ? 15.541 14.289 -5.989 1.00 98.44 182 ILE A C 1
ATOM 1444 O O . ILE A 1 182 ? 15.124 14.211 -7.140 1.00 98.44 182 ILE A O 1
ATOM 1448 N N . VAL A 1 183 ? 15.728 13.226 -5.214 1.00 98.69 183 VAL A N 1
ATOM 1449 C CA . VAL A 1 183 ? 15.289 11.871 -5.553 1.00 98.69 183 VAL A CA 1
ATOM 1450 C C . VAL A 1 183 ? 13.988 11.603 -4.803 1.00 98.69 183 VAL A C 1
ATOM 1452 O O . VAL A 1 183 ? 13.989 11.456 -3.583 1.00 98.69 183 VAL A O 1
ATOM 1455 N N . LEU A 1 184 ? 12.872 11.585 -5.524 1.00 98.75 184 LEU A N 1
ATOM 1456 C CA . LEU A 1 184 ? 11.545 11.282 -5.001 1.00 98.75 184 LEU A CA 1
ATOM 1457 C C . LEU A 1 184 ? 11.205 9.826 -5.328 1.00 98.75 184 LEU A C 1
ATOM 1459 O O . LEU A 1 184 ? 11.091 9.469 -6.496 1.00 98.75 184 LEU A O 1
ATOM 1463 N N . ALA A 1 185 ? 11.012 8.996 -4.310 1.00 98.44 185 ALA A N 1
ATOM 1464 C CA . ALA A 1 185 ? 10.654 7.590 -4.482 1.00 98.44 185 ALA A CA 1
ATOM 1465 C C . ALA A 1 185 ? 9.405 7.243 -3.674 1.00 98.44 185 ALA A C 1
ATOM 1467 O O . ALA A 1 185 ? 9.078 7.937 -2.713 1.00 98.44 185 ALA A O 1
ATOM 1468 N N . SER A 1 186 ? 8.713 6.165 -4.032 1.00 96.75 186 SER A N 1
ATOM 1469 C CA . SER A 1 186 ? 7.565 5.668 -3.267 1.00 96.75 186 SER A CA 1
ATOM 1470 C C . SER A 1 186 ? 7.815 4.276 -2.692 1.00 96.75 186 SER A C 1
ATOM 1472 O O . SER A 1 186 ? 8.625 3.509 -3.218 1.00 96.75 186 SER A O 1
ATOM 1474 N N . GLY A 1 187 ? 7.041 3.893 -1.672 1.00 96.75 187 GLY A N 1
ATOM 1475 C CA . GLY A 1 187 ? 7.002 2.525 -1.159 1.00 96.75 187 GLY A CA 1
ATOM 1476 C C . GLY A 1 187 ? 6.411 1.485 -2.119 1.00 96.75 187 GLY A C 1
ATOM 1477 O O . GLY A 1 187 ? 5.988 0.430 -1.666 1.00 96.75 187 GLY A O 1
ATOM 1478 N N . ARG A 1 188 ? 6.304 1.754 -3.429 1.00 95.94 188 ARG A N 1
ATOM 1479 C CA . ARG A 1 188 ? 6.030 0.721 -4.448 1.00 95.94 188 ARG A CA 1
ATOM 1480 C C . ARG A 1 188 ? 7.297 -0.027 -4.871 1.00 95.94 188 ARG A C 1
ATOM 1482 O O . ARG A 1 188 ? 7.185 -1.126 -5.404 1.00 95.94 188 ARG A O 1
ATOM 1489 N N . LEU A 1 189 ? 8.467 0.576 -4.667 1.00 97.94 189 LEU A N 1
ATOM 1490 C CA . LEU A 1 189 ? 9.758 0.026 -5.074 1.00 97.94 189 LEU A CA 1
ATOM 1491 C C . LEU A 1 189 ? 10.260 -1.039 -4.092 1.00 97.94 189 LEU A C 1
ATOM 1493 O O . LEU A 1 189 ? 9.884 -1.033 -2.915 1.00 97.94 189 LEU A O 1
ATOM 1497 N N . ALA A 1 190 ? 11.127 -1.937 -4.565 1.00 98.38 190 ALA A N 1
ATOM 1498 C CA . ALA A 1 190 ? 11.783 -2.913 -3.701 1.00 98.38 190 ALA A CA 1
ATOM 1499 C C . ALA A 1 190 ? 12.826 -2.233 -2.803 1.00 98.38 190 ALA A C 1
ATOM 1501 O O . ALA A 1 190 ? 13.318 -1.140 -3.098 1.00 98.38 190 ALA A O 1
ATOM 1502 N N . THR A 1 191 ? 13.188 -2.883 -1.702 1.00 98.50 191 THR A N 1
ATOM 1503 C CA . THR A 1 191 ? 14.149 -2.341 -0.733 1.00 98.50 191 THR A CA 1
ATOM 1504 C C . THR A 1 191 ? 15.517 -2.084 -1.378 1.00 98.50 191 THR A C 1
ATOM 1506 O O . THR A 1 191 ? 16.133 -1.055 -1.119 1.00 98.50 191 THR A O 1
ATOM 1509 N N . GLU A 1 192 ? 15.956 -2.952 -2.292 1.00 98.50 192 GLU A N 1
ATOM 1510 C CA . GLU A 1 192 ? 17.216 -2.812 -3.033 1.00 98.50 192 GLU A CA 1
ATOM 1511 C C . GLU A 1 192 ? 17.205 -1.601 -3.981 1.00 98.50 192 GLU A C 1
ATOM 1513 O O . GLU A 1 192 ? 18.214 -0.914 -4.149 1.00 98.50 192 GLU A O 1
ATOM 1518 N N . ASP A 1 193 ? 16.047 -1.296 -4.572 1.00 98.56 193 ASP A N 1
ATOM 1519 C CA . ASP A 1 193 ? 15.876 -0.123 -5.434 1.00 98.56 193 ASP A CA 1
ATOM 1520 C C . ASP A 1 193 ? 15.983 1.164 -4.628 1.00 98.56 193 ASP A C 1
ATOM 1522 O O . ASP A 1 193 ? 16.694 2.095 -5.009 1.00 98.56 193 ASP A O 1
ATOM 1526 N N . LEU A 1 194 ? 15.280 1.197 -3.494 1.00 98.75 194 LEU A N 1
ATOM 1527 C CA . LEU A 1 194 ? 15.294 2.314 -2.562 1.00 98.75 194 LEU A CA 1
ATOM 1528 C C . LEU A 1 194 ? 16.714 2.540 -2.038 1.00 98.75 194 LEU A C 1
ATOM 1530 O O . LEU A 1 194 ? 17.179 3.678 -2.036 1.00 98.75 194 LEU A O 1
ATOM 1534 N N . PHE A 1 195 ? 17.432 1.474 -1.681 1.00 98.62 195 PHE A N 1
ATOM 1535 C CA . PHE A 1 195 ? 18.822 1.558 -1.247 1.00 98.62 195 PHE A CA 1
ATOM 1536 C C . PHE A 1 195 ? 19.715 2.212 -2.305 1.00 98.62 195 PHE A C 1
ATOM 1538 O O . PHE A 1 195 ? 20.321 3.245 -2.027 1.00 98.62 195 PHE A O 1
ATOM 1545 N N . ASN A 1 196 ? 19.720 1.710 -3.544 1.00 98.56 196 ASN A N 1
ATOM 1546 C CA . ASN A 1 196 ? 20.536 2.302 -4.607 1.00 98.56 196 ASN A CA 1
ATOM 1547 C C . ASN A 1 196 ? 20.143 3.754 -4.918 1.00 98.56 196 ASN A C 1
ATOM 1549 O O . ASN A 1 196 ? 21.016 4.591 -5.158 1.00 98.56 196 ASN A O 1
ATOM 1553 N N . LEU A 1 197 ? 18.845 4.078 -4.908 1.00 98.69 197 LEU A N 1
ATOM 1554 C CA . LEU A 1 197 ? 18.355 5.447 -5.100 1.00 98.69 197 LEU A CA 1
ATOM 1555 C C . LEU A 1 197 ? 18.838 6.383 -3.991 1.00 98.69 197 LEU A C 1
ATOM 1557 O O . LEU A 1 197 ? 19.263 7.506 -4.276 1.00 98.69 197 LEU A O 1
ATOM 1561 N N . LYS A 1 198 ? 18.810 5.918 -2.738 1.00 98.44 198 LYS A N 1
ATOM 1562 C CA . LYS A 1 198 ? 19.343 6.654 -1.591 1.00 98.44 198 LYS A CA 1
ATOM 1563 C C . LYS A 1 198 ? 20.847 6.852 -1.723 1.00 98.44 198 LYS A C 1
ATOM 1565 O O . LYS A 1 198 ? 21.311 7.982 -1.591 1.00 98.44 198 LYS A O 1
ATOM 1570 N N . SER A 1 199 ? 21.592 5.794 -2.041 1.00 98.31 199 SER A N 1
ATOM 1571 C CA . SER A 1 199 ? 23.039 5.864 -2.240 1.00 98.31 199 SER A CA 1
ATOM 1572 C C . SER A 1 199 ? 23.399 6.845 -3.353 1.00 98.31 199 SER A C 1
ATOM 1574 O O . SER A 1 199 ? 24.305 7.652 -3.165 1.00 98.31 199 SER A O 1
ATOM 1576 N N . LEU A 1 200 ? 22.684 6.844 -4.484 1.00 98.31 200 LEU A N 1
ATOM 1577 C CA . LEU A 1 200 ? 22.896 7.825 -5.553 1.00 98.31 200 LEU A CA 1
ATOM 1578 C C . LEU A 1 200 ? 22.646 9.253 -5.057 1.00 98.31 200 LEU A C 1
ATOM 1580 O O . LEU A 1 200 ? 23.470 10.132 -5.310 1.00 98.31 200 LEU A O 1
ATOM 1584 N N . ALA A 1 201 ? 21.538 9.485 -4.345 1.00 98.06 201 ALA A N 1
ATOM 1585 C CA . ALA A 1 201 ? 21.219 10.800 -3.794 1.00 98.06 201 ALA A CA 1
ATOM 1586 C C . ALA A 1 201 ? 22.324 11.294 -2.848 1.00 98.06 201 ALA A C 1
ATOM 1588 O O . ALA A 1 201 ? 22.760 12.437 -2.971 1.00 98.06 201 ALA A O 1
ATOM 1589 N N . ASP A 1 202 ? 22.812 10.428 -1.958 1.00 97.19 202 ASP A N 1
ATOM 1590 C CA . ASP A 1 202 ? 23.846 10.765 -0.979 1.00 97.19 202 ASP A CA 1
ATOM 1591 C C . ASP A 1 202 ? 25.192 11.073 -1.642 1.00 97.19 202 ASP A C 1
ATOM 1593 O O . ASP A 1 202 ? 25.788 12.112 -1.359 1.00 97.19 202 ASP A O 1
ATOM 1597 N N . HIS A 1 203 ? 25.645 10.236 -2.583 1.00 96.81 203 HIS A N 1
ATOM 1598 C CA . HIS A 1 203 ? 26.895 10.471 -3.319 1.00 96.81 203 HIS A CA 1
ATOM 1599 C C . HIS A 1 203 ? 26.833 11.732 -4.188 1.00 96.81 203 HIS A C 1
ATOM 1601 O O . HIS A 1 203 ? 27.829 12.438 -4.340 1.00 96.81 203 HIS A O 1
ATOM 1607 N N . ALA A 1 204 ? 25.659 12.047 -4.740 1.00 95.69 204 ALA A N 1
ATOM 1608 C CA . ALA A 1 204 ? 25.433 13.288 -5.470 1.00 95.69 204 ALA A CA 1
ATOM 1609 C C . ALA A 1 204 ? 25.328 14.518 -4.544 1.00 95.69 204 ALA A C 1
ATOM 1611 O O . ALA A 1 204 ? 25.340 15.649 -5.028 1.00 95.69 204 ALA A O 1
ATOM 1612 N N . GLY A 1 205 ? 25.209 14.332 -3.225 1.00 95.94 205 GLY A N 1
ATOM 1613 C CA . GLY A 1 205 ? 24.940 15.398 -2.258 1.00 95.94 205 GLY A CA 1
ATOM 1614 C C . GLY A 1 205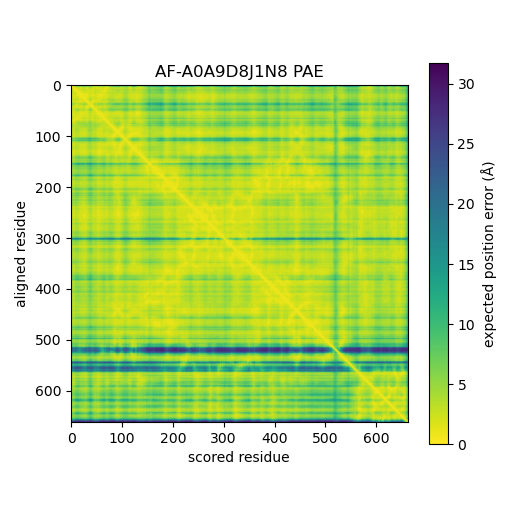 ? 23.517 15.963 -2.335 1.00 95.94 205 GLY A C 1
ATOM 1615 O O . GLY A 1 205 ? 23.290 17.085 -1.884 1.00 95.94 205 GLY A O 1
ATOM 1616 N N . GLY A 1 206 ? 22.587 15.224 -2.945 1.00 96.81 206 GLY A N 1
ATOM 1617 C CA . GLY A 1 206 ? 21.171 15.555 -3.085 1.00 96.81 206 GLY A CA 1
ATOM 1618 C C . GLY A 1 206 ? 20.332 15.151 -1.871 1.00 96.81 206 GLY A C 1
ATOM 1619 O O . GLY A 1 206 ? 20.839 14.935 -0.771 1.00 96.81 206 GLY A O 1
ATOM 1620 N N . LYS A 1 207 ? 19.011 15.069 -2.059 1.00 97.69 207 LYS A N 1
ATOM 1621 C CA . LYS A 1 207 ? 18.062 14.643 -1.016 1.00 97.69 207 LYS A CA 1
ATOM 1622 C C . LYS A 1 207 ? 17.160 13.524 -1.508 1.00 97.69 207 LYS A C 1
ATOM 1624 O O . LYS A 1 207 ? 16.575 13.644 -2.578 1.00 97.69 207 LYS A O 1
ATOM 1629 N N . ALA A 1 208 ? 16.987 12.499 -0.682 1.00 98.12 208 ALA A N 1
ATOM 1630 C CA . ALA A 1 208 ? 16.022 11.426 -0.893 1.00 98.12 208 ALA A CA 1
ATOM 1631 C C . ALA A 1 208 ? 14.726 11.710 -0.117 1.00 98.12 208 ALA A C 1
ATOM 1633 O O . ALA A 1 208 ? 14.757 11.927 1.096 1.00 98.12 208 ALA A O 1
ATOM 1634 N N . ILE A 1 209 ? 13.590 11.728 -0.812 1.00 98.44 209 ILE A N 1
ATOM 1635 C CA . ILE A 1 209 ? 12.274 12.070 -0.261 1.00 98.44 209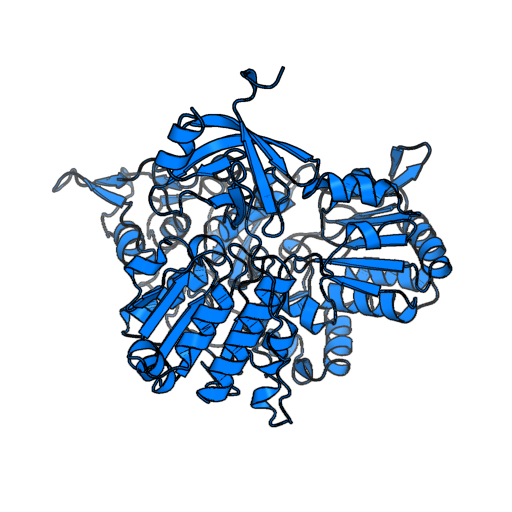 ILE A CA 1
ATOM 1636 C C . ILE A 1 209 ? 11.292 10.940 -0.551 1.00 98.44 209 ILE A C 1
ATOM 1638 O O . ILE A 1 209 ? 11.219 10.442 -1.674 1.00 98.44 209 ILE A O 1
ATOM 1642 N N . LEU A 1 210 ? 10.527 10.552 0.469 1.00 98.31 210 LEU A N 1
ATOM 1643 C CA . LEU A 1 210 ? 9.438 9.593 0.322 1.00 98.31 210 LEU A CA 1
ATOM 1644 C C . LEU A 1 210 ? 8.189 10.311 -0.193 1.00 98.31 210 LEU A C 1
ATOM 1646 O O . LEU A 1 210 ? 7.725 11.275 0.416 1.00 98.31 210 LEU A O 1
ATOM 1650 N N . TYR A 1 211 ? 7.617 9.820 -1.284 1.00 97.06 211 TYR A N 1
ATOM 1651 C CA . TYR A 1 211 ? 6.307 10.232 -1.758 1.00 97.06 211 TYR A CA 1
ATOM 1652 C C . TYR A 1 211 ? 5.221 9.580 -0.896 1.00 97.06 211 TYR A C 1
ATOM 1654 O O . TYR A 1 211 ? 4.797 8.464 -1.176 1.00 97.06 211 TYR A O 1
ATOM 1662 N N . SER A 1 212 ? 4.822 10.250 0.187 1.00 94.69 212 SER A N 1
ATOM 1663 C CA . SER A 1 212 ? 3.779 9.808 1.119 1.00 94.69 212 SER A CA 1
ATOM 1664 C C . SER A 1 212 ? 3.212 10.999 1.891 1.00 94.69 212 SER A C 1
ATOM 1666 O O . SER A 1 212 ? 3.934 11.959 2.167 1.00 94.69 212 SER A O 1
ATOM 1668 N N . ASP A 1 213 ? 1.936 10.913 2.263 1.00 92.00 213 ASP A N 1
ATOM 1669 C CA . ASP A 1 213 ? 1.261 11.907 3.105 1.00 92.00 213 ASP A CA 1
ATOM 1670 C C . ASP A 1 213 ? 1.166 11.451 4.575 1.00 92.00 213 ASP A C 1
ATOM 1672 O O . ASP A 1 213 ? 0.539 12.117 5.398 1.00 92.00 213 ASP A O 1
ATOM 1676 N N . MET A 1 214 ? 1.786 10.317 4.922 1.00 95.12 214 MET A N 1
ATOM 1677 C CA . MET A 1 214 ? 1.744 9.717 6.255 1.00 95.12 214 MET A CA 1
ATOM 1678 C C . MET A 1 214 ? 3.128 9.710 6.915 1.00 95.12 214 MET A C 1
ATOM 1680 O O . MET A 1 214 ? 4.137 9.409 6.279 1.00 95.12 214 MET A O 1
ATOM 1684 N N . GLY A 1 215 ? 3.180 10.052 8.205 1.00 95.06 215 GLY A N 1
ATOM 1685 C CA . GLY A 1 215 ? 4.403 10.057 9.013 1.00 95.06 215 GLY A CA 1
ATOM 1686 C C . GLY A 1 215 ? 4.362 9.055 10.165 1.00 95.06 215 GLY A C 1
ATOM 1687 O O . GLY A 1 215 ? 3.422 8.280 10.282 1.00 95.06 215 GLY A O 1
ATOM 1688 N N . GLY A 1 216 ? 5.385 9.066 11.024 1.00 94.88 216 GLY A N 1
ATOM 1689 C CA . GLY A 1 216 ? 5.521 8.125 12.148 1.00 94.88 216 GLY A CA 1
ATOM 1690 C C . GLY A 1 216 ? 6.378 6.887 11.859 1.00 94.88 216 GLY A C 1
ATOM 1691 O O . GLY A 1 216 ? 6.480 5.998 12.700 1.00 94.88 216 GLY A O 1
ATOM 1692 N N . GLY A 1 217 ? 7.018 6.814 10.690 1.00 92.94 217 GLY A N 1
ATOM 1693 C CA . GLY A 1 217 ? 7.915 5.712 10.331 1.00 92.94 217 GLY A CA 1
ATOM 1694 C C . GLY A 1 217 ? 9.126 5.560 11.250 1.00 92.94 217 GLY A C 1
ATOM 1695 O O . GLY A 1 217 ? 9.518 4.451 11.596 1.00 92.94 217 GLY A O 1
ATOM 1696 N N . ASP A 1 218 ? 9.675 6.682 11.710 1.00 92.75 218 ASP A N 1
ATOM 1697 C CA . ASP A 1 218 ? 10.724 6.748 12.729 1.00 92.75 218 ASP A CA 1
ATOM 1698 C C . ASP A 1 218 ? 10.279 6.122 14.057 1.00 92.75 218 ASP A C 1
ATOM 1700 O O . ASP A 1 218 ? 11.055 5.458 14.738 1.00 92.75 218 ASP A O 1
ATOM 1704 N N . LEU A 1 219 ? 9.004 6.265 14.411 1.00 95.75 219 LEU A N 1
ATOM 1705 C CA . LEU A 1 219 ? 8.449 5.645 15.610 1.00 95.75 219 LEU A CA 1
ATOM 1706 C C . LEU A 1 219 ? 8.245 4.142 15.431 1.00 95.75 219 LEU A C 1
ATOM 1708 O O . LEU A 1 219 ? 8.518 3.398 16.366 1.00 95.75 219 LEU A O 1
ATOM 1712 N N . ALA A 1 220 ? 7.850 3.678 14.244 1.00 95.00 220 ALA A N 1
ATOM 1713 C CA . ALA A 1 220 ? 7.815 2.246 13.939 1.00 95.00 220 ALA A CA 1
ATOM 1714 C C . ALA A 1 220 ? 9.223 1.613 13.992 1.00 95.00 220 ALA A C 1
ATOM 1716 O O . ALA A 1 220 ? 9.382 0.489 14.466 1.00 95.00 220 ALA A O 1
ATOM 1717 N N . GLN A 1 221 ? 10.272 2.345 13.599 1.00 94.56 221 GLN A N 1
ATOM 1718 C CA . GLN A 1 221 ? 11.664 1.899 13.765 1.00 94.56 221 GLN A CA 1
ATOM 1719 C C . GLN A 1 221 ? 12.051 1.730 15.242 1.00 94.56 221 GLN A C 1
ATOM 1721 O O . GLN A 1 221 ? 12.708 0.752 15.615 1.00 94.56 221 GLN A O 1
ATOM 1726 N N . LEU A 1 222 ? 11.610 2.671 16.083 1.00 94.50 222 LEU A N 1
ATOM 1727 C CA . LEU A 1 222 ? 11.935 2.712 17.506 1.00 94.50 222 LEU A CA 1
ATOM 1728 C C . LEU A 1 222 ? 11.125 1.711 18.339 1.00 94.50 222 LEU A C 1
ATOM 1730 O O . LEU A 1 222 ? 11.707 0.917 19.072 1.00 94.50 222 LEU A O 1
ATOM 1734 N N . VAL A 1 223 ? 9.796 1.768 18.241 1.00 96.31 223 VAL A N 1
ATOM 1735 C CA . VAL A 1 223 ? 8.832 1.053 19.099 1.00 96.31 223 VAL A CA 1
ATOM 1736 C C . VAL A 1 223 ? 7.833 0.211 18.300 1.00 96.31 223 VAL A C 1
ATOM 1738 O O . VAL A 1 223 ? 6.748 -0.106 18.789 1.00 96.31 223 VAL A O 1
ATOM 1741 N N . GLY A 1 224 ? 8.168 -0.125 17.053 1.00 96.75 224 GLY A N 1
ATOM 1742 C CA . GLY A 1 224 ? 7.382 -1.068 16.265 1.00 96.75 224 GLY A CA 1
ATOM 1743 C C . GLY A 1 224 ? 7.272 -2.431 16.940 1.00 96.75 224 GLY A C 1
ATOM 1744 O O . GLY A 1 224 ? 7.957 -2.705 17.928 1.00 96.75 224 GLY A O 1
ATOM 1745 N N . VAL A 1 225 ? 6.396 -3.280 16.410 1.00 97.19 225 VAL A N 1
ATOM 1746 C CA . VAL A 1 225 ? 6.204 -4.631 16.947 1.00 97.19 225 VAL A CA 1
ATOM 1747 C C . VAL A 1 225 ? 7.515 -5.421 17.010 1.00 97.19 225 VAL A C 1
ATOM 1749 O O . VAL A 1 225 ? 8.336 -5.351 16.096 1.00 97.19 225 VAL A O 1
ATOM 1752 N N . GLY A 1 226 ? 7.727 -6.144 18.112 1.00 92.94 226 GLY A N 1
ATOM 1753 C CA . GLY A 1 226 ? 8.929 -6.958 18.302 1.00 92.94 226 GLY A CA 1
ATOM 1754 C C . GLY A 1 226 ? 9.012 -8.138 17.335 1.00 92.94 226 GLY A C 1
ATOM 1755 O O . GLY A 1 226 ? 7.990 -8.662 16.883 1.00 92.94 226 GLY A O 1
ATOM 1756 N N . ALA A 1 227 ? 10.231 -8.592 17.050 1.00 94.06 227 ALA A N 1
ATOM 1757 C CA . ALA A 1 227 ? 10.452 -9.757 16.199 1.00 94.06 227 ALA A CA 1
ATOM 1758 C C . ALA A 1 227 ? 9.845 -11.019 16.837 1.00 94.06 227 ALA A C 1
ATOM 1760 O O . ALA A 1 227 ? 10.057 -11.272 18.020 1.00 94.06 227 ALA A O 1
ATOM 1761 N N . GLY A 1 228 ? 9.093 -11.799 16.057 1.00 93.75 228 GLY A N 1
ATOM 1762 C CA . GLY A 1 228 ? 8.277 -12.931 16.519 1.00 93.75 228 GLY A CA 1
ATOM 1763 C C . GLY A 1 228 ? 6.792 -12.596 16.723 1.00 93.75 228 GLY A C 1
ATOM 1764 O O . GLY A 1 228 ? 6.043 -13.422 17.240 1.00 93.75 228 GLY A O 1
ATOM 1765 N N . THR A 1 229 ? 6.353 -11.392 16.348 1.00 95.94 229 THR A N 1
ATOM 1766 C CA . THR A 1 229 ? 4.945 -10.984 16.401 1.00 95.94 229 THR A CA 1
ATOM 1767 C C . THR A 1 229 ? 4.102 -11.781 15.409 1.00 95.94 229 THR A C 1
ATOM 1769 O O . THR A 1 229 ? 4.427 -11.849 14.223 1.00 95.94 229 THR A O 1
ATOM 1772 N N . ASN A 1 230 ? 2.985 -12.322 15.895 1.00 95.38 230 ASN A N 1
ATOM 1773 C CA . ASN A 1 230 ? 1.980 -13.033 15.117 1.00 95.38 230 ASN A CA 1
ATOM 1774 C C . ASN A 1 230 ? 0.573 -12.668 15.619 1.00 95.38 230 ASN A C 1
ATOM 1776 O O . ASN A 1 230 ? 0.107 -13.170 16.647 1.00 95.38 230 ASN A O 1
ATOM 1780 N N . LEU A 1 231 ? -0.134 -11.841 14.843 1.00 95.25 231 LEU A N 1
ATOM 1781 C CA . LEU A 1 231 ? -1.510 -11.415 15.135 1.00 95.25 231 LEU A CA 1
ATOM 1782 C C . LEU A 1 231 ? -2.502 -12.591 15.197 1.00 95.25 231 LEU A C 1
ATOM 1784 O O . LEU A 1 231 ? -3.519 -12.516 15.886 1.00 95.25 231 LEU A O 1
ATOM 1788 N N . GLY A 1 232 ? -2.198 -13.705 14.523 1.00 93.12 232 GLY A N 1
ATOM 1789 C CA . GLY A 1 232 ? -2.981 -14.941 14.581 1.00 93.12 232 GLY A CA 1
ATOM 1790 C C . GLY A 1 232 ? -3.024 -15.594 15.954 1.00 93.12 232 GLY A C 1
ATOM 1791 O O . GLY A 1 232 ? -3.981 -16.298 16.263 1.00 93.12 232 GLY A O 1
ATOM 1792 N N . GLY A 1 233 ? -2.011 -15.343 16.784 1.00 94.06 233 GLY A N 1
ATOM 1793 C CA . GLY A 1 233 ? -1.937 -15.862 18.147 1.00 94.06 233 GLY A CA 1
ATOM 1794 C C . GLY A 1 233 ? -2.649 -14.996 19.186 1.00 94.06 233 GLY A C 1
ATOM 1795 O O . GLY A 1 233 ? -2.825 -15.451 20.313 1.00 94.06 233 GLY A O 1
ATOM 1796 N N . MET A 1 234 ? -3.052 -13.768 18.839 1.00 97.38 234 MET A N 1
ATOM 1797 C CA . MET A 1 234 ? -3.660 -12.845 19.801 1.00 97.38 234 MET A CA 1
ATOM 1798 C C . MET A 1 234 ? -5.095 -13.254 20.138 1.00 97.38 234 MET A C 1
ATOM 1800 O O . MET A 1 234 ? -5.864 -13.624 19.249 1.00 97.38 234 MET A O 1
ATOM 1804 N N . GLY A 1 235 ? -5.479 -13.167 21.407 1.00 97.88 235 GLY A N 1
ATOM 1805 C CA . GLY A 1 235 ? -6.808 -13.547 21.879 1.00 97.88 235 GLY A CA 1
ATOM 1806 C C . GLY A 1 235 ? -7.092 -13.014 23.277 1.00 97.88 235 GLY A C 1
ATOM 1807 O O . GLY A 1 235 ? -6.650 -11.928 23.648 1.00 97.88 235 GLY A O 1
ATOM 1808 N N . ARG A 1 236 ? -7.849 -13.775 24.072 1.00 97.88 236 ARG A N 1
ATOM 1809 C CA . ARG A 1 236 ? -8.213 -13.392 25.442 1.00 97.88 236 ARG A CA 1
ATOM 1810 C C . ARG A 1 236 ? -7.004 -12.951 26.275 1.00 97.88 236 ARG A C 1
ATOM 1812 O O . ARG A 1 236 ? -6.097 -13.737 26.529 1.00 97.88 236 ARG A O 1
ATOM 1819 N N . GLY A 1 237 ? -7.067 -11.721 26.785 1.00 97.31 237 GLY A N 1
ATOM 1820 C CA . GLY A 1 237 ? -6.017 -11.113 27.609 1.00 97.31 237 GLY A CA 1
ATOM 1821 C C . GLY A 1 237 ? -5.032 -10.237 26.832 1.00 97.31 237 GLY A C 1
ATOM 1822 O O . GLY A 1 237 ? -4.228 -9.559 27.463 1.00 97.31 237 GLY A O 1
ATOM 1823 N N . ASP A 1 238 ? -5.114 -10.206 25.502 1.00 98.62 238 ASP A N 1
ATOM 1824 C CA . ASP A 1 238 ? -4.387 -9.261 24.656 1.00 98.62 238 ASP A CA 1
ATOM 1825 C C . ASP A 1 238 ? -5.277 -8.062 24.289 1.00 98.62 238 ASP A C 1
ATOM 1827 O O . ASP A 1 238 ? -6.507 -8.158 24.320 1.00 98.62 238 ASP A O 1
ATOM 1831 N N . ALA A 1 239 ? -4.667 -6.939 23.909 1.00 98.69 239 ALA A N 1
ATOM 1832 C CA . ALA A 1 239 ? -5.360 -5.736 23.463 1.00 98.69 239 ALA A CA 1
ATOM 1833 C C . ALA A 1 239 ? -4.884 -5.279 22.078 1.00 98.69 239 ALA A C 1
ATOM 1835 O O . ALA A 1 239 ? -3.702 -5.353 21.739 1.00 98.69 239 ALA A O 1
ATOM 1836 N N . ILE A 1 240 ? -5.819 -4.772 21.274 1.00 98.88 240 ILE A N 1
ATOM 1837 C CA . ILE A 1 240 ? -5.536 -4.161 19.975 1.00 98.88 240 ILE A CA 1
ATOM 1838 C C . ILE A 1 240 ? -6.235 -2.807 19.928 1.00 98.88 240 ILE A C 1
ATOM 1840 O O . ILE A 1 240 ? -7.452 -2.730 20.089 1.00 98.88 240 ILE A O 1
ATOM 1844 N N . LEU A 1 241 ? -5.470 -1.743 19.689 1.00 98.81 241 LEU A N 1
ATOM 1845 C CA . LEU A 1 241 ? -5.997 -0.404 19.433 1.00 98.81 241 LEU A CA 1
ATOM 1846 C C . LEU A 1 241 ? -5.856 -0.085 17.946 1.00 98.81 241 LEU A C 1
ATOM 1848 O O . LEU A 1 241 ? -4.751 -0.120 17.415 1.00 98.81 241 LEU A O 1
ATOM 1852 N N . VAL A 1 242 ? -6.956 0.277 17.293 1.00 98.81 242 VAL A N 1
ATOM 1853 C CA . VAL A 1 242 ? -6.962 0.815 15.927 1.00 98.81 242 VAL A CA 1
ATOM 1854 C C . VAL A 1 242 ? -7.358 2.283 16.001 1.00 98.81 242 VAL A C 1
ATOM 1856 O O . VAL A 1 242 ? -8.476 2.594 16.408 1.00 98.81 242 VAL A O 1
ATOM 1859 N N . VAL A 1 243 ? -6.447 3.193 15.645 1.00 98.56 243 VAL A N 1
ATOM 1860 C CA . VAL A 1 243 ? -6.669 4.643 15.742 1.00 98.56 243 VAL A CA 1
ATOM 1861 C C . VAL A 1 243 ? -6.440 5.364 14.415 1.00 98.56 243 VAL A C 1
ATOM 1863 O O . VAL A 1 243 ? -5.451 5.121 13.724 1.00 98.56 243 VAL A O 1
ATOM 1866 N N . ALA A 1 244 ? -7.355 6.277 14.073 1.00 97.38 244 ALA A N 1
ATOM 1867 C CA . ALA A 1 244 ? -7.311 7.076 12.841 1.00 97.38 244 ALA A CA 1
ATOM 1868 C C . ALA A 1 244 ? -7.096 6.211 11.583 1.00 97.38 244 ALA A C 1
ATOM 1870 O O . ALA A 1 244 ? -6.300 6.551 10.705 1.00 97.38 244 ALA A O 1
ATOM 1871 N N . SER A 1 245 ? -7.767 5.058 11.536 1.00 97.88 245 SER A N 1
ATOM 1872 C CA . SER A 1 245 ? -7.666 4.088 10.451 1.00 97.88 245 SER A CA 1
ATOM 1873 C C . SER A 1 245 ? -8.989 3.353 10.246 1.00 97.88 245 SER A C 1
ATOM 1875 O O . SER A 1 245 ? -9.711 3.076 11.209 1.00 97.88 245 SER A O 1
ATOM 1877 N N . ASP A 1 246 ? -9.267 3.018 8.992 1.00 97.75 246 ASP A N 1
ATOM 1878 C CA . ASP A 1 246 ? -10.283 2.074 8.547 1.00 97.75 246 ASP A CA 1
ATOM 1879 C C . ASP A 1 246 ? -9.577 0.889 7.868 1.00 97.75 246 ASP A C 1
ATOM 1881 O O . ASP A 1 246 ? -9.296 0.894 6.666 1.00 97.75 246 ASP A O 1
ATOM 1885 N N . LEU A 1 247 ? -9.258 -0.147 8.655 1.00 98.19 247 LEU A N 1
ATOM 1886 C CA . LEU A 1 247 ? -8.514 -1.314 8.167 1.00 98.19 247 LEU A CA 1
ATOM 1887 C C . LEU A 1 247 ? -9.222 -2.032 7.012 1.00 98.19 247 LEU A C 1
ATOM 1889 O O . LEU A 1 247 ? -8.549 -2.688 6.220 1.00 98.19 247 LEU A O 1
ATOM 1893 N N . TYR A 1 248 ? -10.547 -1.921 6.899 1.00 97.81 248 TYR A N 1
ATOM 1894 C CA . TYR A 1 248 ? -11.282 -2.534 5.796 1.00 97.81 248 TYR A CA 1
ATOM 1895 C C . TYR A 1 248 ? -10.929 -1.877 4.453 1.00 97.81 248 TYR A C 1
ATOM 1897 O O . TYR A 1 248 ? -10.764 -2.572 3.452 1.00 97.81 248 TYR A O 1
ATOM 1905 N N . GLU A 1 249 ? -10.746 -0.555 4.440 1.00 97.00 249 GLU A N 1
ATOM 1906 C CA . GLU A 1 249 ? -10.374 0.211 3.247 1.00 97.00 249 GLU A CA 1
ATOM 1907 C C . GLU A 1 249 ? -8.850 0.246 3.023 1.00 97.00 249 GLU A C 1
ATOM 1909 O O . GLU A 1 249 ? -8.376 0.237 1.887 1.00 97.00 249 GLU A O 1
ATOM 1914 N N . GLU A 1 250 ? -8.059 0.266 4.099 1.00 97.62 250 GLU A N 1
ATOM 1915 C CA . GLU A 1 250 ? -6.611 0.505 4.030 1.00 97.62 250 GLU A CA 1
ATOM 1916 C C . GLU A 1 250 ? -5.766 -0.782 4.020 1.00 97.62 250 GLU A C 1
ATOM 1918 O O . GLU A 1 250 ? -4.759 -0.875 3.310 1.00 97.62 250 GLU A O 1
ATOM 1923 N N . ALA A 1 251 ? -6.158 -1.799 4.794 1.00 98.19 251 ALA A N 1
ATOM 1924 C CA . ALA A 1 251 ? -5.391 -3.032 4.983 1.00 98.19 251 ALA A CA 1
ATOM 1925 C C . ALA A 1 251 ? -6.306 -4.251 5.242 1.00 98.19 251 ALA A C 1
ATOM 1927 O O . ALA A 1 251 ? -6.306 -4.806 6.346 1.00 98.19 251 ALA A O 1
ATOM 1928 N N . PRO A 1 252 ? -7.050 -4.734 4.222 1.00 98.38 252 PRO A N 1
ATOM 1929 C CA . PRO A 1 252 ? -8.149 -5.685 4.429 1.00 98.38 252 PRO A CA 1
ATOM 1930 C C . PRO A 1 252 ? -7.747 -7.012 5.096 1.00 98.38 252 PRO A C 1
ATOM 1932 O O . PRO A 1 252 ? -8.540 -7.651 5.776 1.00 98.38 252 PRO A O 1
ATOM 1935 N N . ILE A 1 253 ? -6.507 -7.471 4.931 1.00 98.38 253 ILE A N 1
ATOM 1936 C CA . ILE A 1 253 ? -6.072 -8.698 5.609 1.00 98.38 253 ILE A CA 1
ATOM 1937 C C . ILE A 1 253 ? -5.840 -8.465 7.103 1.00 98.38 253 ILE A C 1
ATOM 1939 O O . ILE A 1 253 ? -6.246 -9.306 7.899 1.00 98.38 253 ILE A O 1
ATOM 1943 N N . TRP A 1 254 ? -5.289 -7.321 7.521 1.00 98.50 254 TRP A N 1
ATOM 1944 C CA . TRP A 1 254 ? -5.222 -6.999 8.950 1.00 98.50 254 TRP A CA 1
ATOM 1945 C C . TRP A 1 254 ? -6.610 -6.837 9.560 1.00 98.50 254 TRP A C 1
ATOM 1947 O O . TRP A 1 254 ? -6.807 -7.251 10.695 1.00 98.50 254 TRP A O 1
ATOM 1957 N N . TRP A 1 255 ? -7.587 -6.345 8.795 1.00 97.88 255 TRP A N 1
ATOM 1958 C CA . TRP A 1 255 ? -8.992 -6.405 9.191 1.00 97.88 255 TRP A CA 1
ATOM 1959 C C . TRP A 1 255 ? -9.429 -7.830 9.586 1.00 97.88 255 TRP A C 1
ATOM 1961 O O . TRP A 1 255 ? -9.953 -8.017 10.685 1.00 97.88 255 TRP A O 1
ATOM 1971 N N . LEU A 1 256 ? -9.143 -8.842 8.753 1.00 98.12 256 LEU A N 1
ATOM 1972 C CA . LEU A 1 256 ? -9.461 -10.241 9.075 1.00 98.12 256 LEU A CA 1
ATOM 1973 C C . LEU A 1 256 ? -8.730 -10.706 10.343 1.00 98.12 256 LEU A C 1
ATOM 1975 O O . LEU A 1 256 ? -9.352 -11.298 11.222 1.00 98.12 256 LEU A O 1
ATOM 1979 N N . ARG A 1 257 ? -7.429 -10.407 10.473 1.0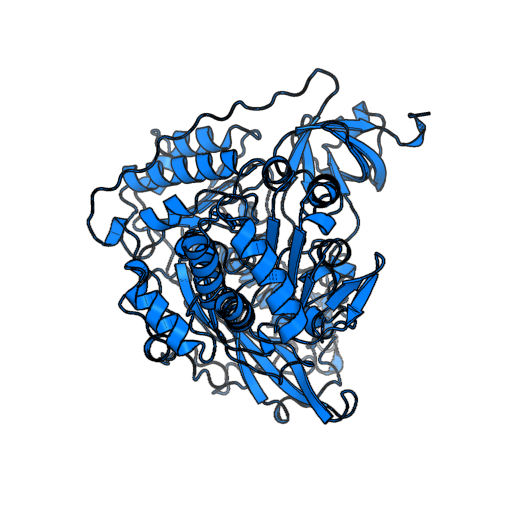0 98.06 257 ARG A N 1
ATOM 1980 C CA . ARG A 1 257 ? -6.618 -10.829 11.633 1.00 98.06 257 ARG A CA 1
ATOM 1981 C C . ARG A 1 257 ? -7.098 -10.200 12.939 1.00 98.06 257 ARG A C 1
ATOM 1983 O O . ARG A 1 257 ? -7.205 -10.894 13.948 1.00 98.06 257 ARG A O 1
ATOM 1990 N N . VAL A 1 258 ? -7.417 -8.907 12.918 1.00 98.44 258 VAL A N 1
ATOM 1991 C CA . VAL A 1 258 ? -7.908 -8.164 14.085 1.00 98.44 258 VAL A CA 1
ATOM 1992 C C . VAL A 1 258 ? -9.308 -8.634 14.478 1.00 98.44 258 VAL A C 1
ATOM 1994 O O . VAL A 1 258 ? -9.549 -8.875 15.661 1.00 98.44 258 VAL A O 1
ATOM 1997 N N . LYS A 1 259 ? -10.203 -8.856 13.505 1.00 97.94 259 LYS A N 1
ATOM 1998 C CA . LYS A 1 259 ? -11.516 -9.468 13.751 1.00 97.94 259 LYS A CA 1
ATOM 1999 C C . LYS A 1 259 ? -11.367 -10.846 14.402 1.00 97.94 259 LYS A C 1
ATOM 2001 O O . LYS A 1 259 ? -11.956 -11.091 15.446 1.00 97.94 259 LYS A O 1
ATOM 2006 N N . GLN A 1 260 ? -10.540 -11.726 13.838 1.00 97.88 260 GLN A N 1
ATOM 2007 C CA . GLN A 1 260 ? -10.302 -13.059 14.401 1.00 97.88 260 GLN A CA 1
ATOM 2008 C C . GLN A 1 260 ? -9.718 -12.996 15.825 1.00 97.88 260 GLN A C 1
ATOM 2010 O O . GLN A 1 260 ? -10.057 -13.827 16.665 1.00 97.88 260 GLN A O 1
ATOM 2015 N N . ALA A 1 261 ? -8.852 -12.022 16.127 1.00 98.31 261 ALA A N 1
ATOM 2016 C CA . ALA A 1 261 ? -8.353 -11.814 17.487 1.00 98.31 261 ALA A CA 1
ATOM 2017 C C . ALA A 1 261 ? -9.478 -11.408 18.452 1.00 98.31 261 ALA A C 1
ATOM 2019 O O . ALA A 1 261 ? -9.548 -11.942 19.563 1.00 98.31 261 ALA A O 1
ATOM 2020 N N . ALA A 1 262 ? -10.387 -10.527 18.021 1.00 98.25 262 ALA A N 1
ATOM 2021 C CA . ALA A 1 262 ? -11.578 -10.161 18.785 1.00 98.25 262 ALA A CA 1
ATOM 2022 C C . ALA A 1 262 ? -12.518 -11.364 18.999 1.00 98.25 262 ALA A C 1
ATOM 2024 O O . ALA A 1 262 ? -12.956 -11.592 20.125 1.00 98.25 262 ALA A O 1
ATOM 2025 N N . ASP A 1 263 ? -12.733 -12.197 17.974 1.00 97.69 263 ASP A N 1
ATOM 2026 C CA . ASP A 1 263 ? -13.520 -13.438 18.071 1.00 97.69 263 ASP A CA 1
ATOM 2027 C C . ASP A 1 263 ? -12.904 -14.428 19.087 1.00 97.69 263 ASP A C 1
ATOM 2029 O O . ASP A 1 263 ? -13.619 -15.133 19.799 1.00 97.69 263 ASP A O 1
ATOM 2033 N N . ARG A 1 264 ? -11.567 -14.442 19.224 1.00 97.69 264 ARG A N 1
ATOM 2034 C CA . ARG A 1 264 ? -10.831 -15.196 20.264 1.00 97.69 264 ARG A CA 1
ATOM 2035 C C . ARG A 1 264 ? -10.809 -14.511 21.640 1.00 97.69 264 ARG A C 1
ATOM 2037 O O . ARG A 1 264 ? -10.200 -15.032 22.579 1.00 97.69 264 ARG A O 1
ATOM 2044 N N . GLY A 1 265 ? -11.457 -13.358 21.781 1.00 97.88 265 GLY A N 1
ATOM 2045 C CA . GLY A 1 265 ? -11.632 -12.635 23.039 1.00 97.88 265 GLY A CA 1
ATOM 2046 C C . GLY A 1 265 ? -10.592 -11.553 23.336 1.00 97.88 265 GLY A C 1
ATOM 2047 O O . GLY A 1 265 ? -10.518 -11.121 24.488 1.00 97.88 265 GLY A O 1
ATOM 2048 N N . ALA A 1 266 ? -9.785 -11.126 22.358 1.00 98.44 266 ALA A N 1
ATOM 2049 C CA . ALA A 1 266 ? -8.910 -9.964 22.527 1.00 98.44 266 ALA A CA 1
ATOM 2050 C C . ALA A 1 266 ? -9.725 -8.680 22.737 1.00 98.44 266 ALA A C 1
ATOM 2052 O O . ALA A 1 266 ? -10.811 -8.501 22.179 1.00 98.44 266 ALA A O 1
ATOM 2053 N N . THR A 1 267 ? -9.183 -7.752 23.518 1.00 98.69 267 THR A N 1
ATOM 2054 C CA . THR A 1 267 ? -9.791 -6.442 23.748 1.00 98.69 267 THR A CA 1
ATOM 2055 C C . THR A 1 267 ? -9.518 -5.539 22.553 1.00 98.69 267 THR A C 1
ATOM 2057 O O . THR A 1 267 ? -8.472 -4.896 22.465 1.00 98.69 267 THR A O 1
ATOM 2060 N N . LEU A 1 268 ? -10.474 -5.488 21.627 1.00 98.75 268 LEU A N 1
ATOM 2061 C CA . LEU A 1 268 ? -10.427 -4.589 20.478 1.00 98.75 268 LEU A CA 1
ATOM 2062 C C . LEU A 1 268 ? -11.004 -3.211 20.830 1.00 98.75 268 LEU A C 1
ATOM 2064 O O . LEU A 1 268 ? -12.172 -3.095 21.218 1.00 98.75 268 LEU A O 1
ATOM 2068 N N . ILE A 1 269 ? -10.179 -2.177 20.667 1.00 98.75 269 ILE A N 1
ATOM 2069 C CA . ILE A 1 269 ? -10.531 -0.764 20.818 1.00 98.75 269 ILE A CA 1
ATOM 2070 C C . ILE A 1 269 ? -10.432 -0.099 19.444 1.00 98.75 269 ILE A C 1
ATOM 2072 O O . ILE A 1 269 ? -9.356 -0.068 18.847 1.00 98.75 269 ILE A O 1
ATOM 2076 N N . VAL A 1 270 ? -11.532 0.475 18.961 1.00 98.75 270 VAL A N 1
ATOM 2077 C CA . VAL A 1 270 ? -11.556 1.260 17.719 1.00 98.75 270 VAL A CA 1
ATOM 2078 C C . VAL A 1 270 ? -11.755 2.729 18.064 1.00 98.75 270 VAL A C 1
ATOM 2080 O O . VAL A 1 270 ? -12.766 3.111 18.650 1.00 98.75 270 VAL A O 1
ATOM 2083 N N . ALA A 1 271 ? -10.772 3.558 17.724 1.00 98.31 271 ALA A N 1
ATOM 2084 C CA . ALA A 1 271 ? -10.759 4.995 17.967 1.00 98.31 271 ALA A CA 1
ATOM 2085 C C . ALA A 1 271 ? -10.702 5.751 16.629 1.00 98.31 271 ALA A C 1
ATOM 2087 O O . ALA A 1 271 ? -9.629 6.082 16.112 1.00 98.31 271 ALA A O 1
ATOM 2088 N N . ASN A 1 272 ? -11.868 6.056 16.068 1.00 97.25 272 ASN A N 1
ATOM 2089 C CA . ASN A 1 272 ? -12.006 6.684 14.753 1.00 97.25 272 ASN A CA 1
ATOM 2090 C C . ASN A 1 272 ? -13.068 7.808 14.815 1.00 97.25 272 ASN A C 1
ATOM 2092 O O . ASN A 1 272 ? -14.063 7.648 15.530 1.00 97.25 272 ASN A O 1
ATOM 2096 N N . PRO A 1 273 ? -12.880 8.952 14.122 1.00 93.81 273 PRO A N 1
ATOM 2097 C CA . PRO A 1 273 ? -13.857 10.042 14.112 1.00 93.81 273 PRO A CA 1
ATOM 2098 C C . PRO A 1 273 ? -15.206 9.699 13.460 1.00 93.81 273 PRO A C 1
ATOM 2100 O O . PRO A 1 273 ? -16.192 10.387 13.725 1.00 93.81 273 PRO A O 1
ATOM 2103 N N . ARG A 1 274 ? -15.271 8.657 12.624 1.00 94.75 274 ARG A N 1
ATOM 2104 C CA . ARG A 1 274 ? -16.506 8.156 12.002 1.00 94.75 274 ARG A CA 1
ATOM 2105 C C . ARG A 1 274 ? -16.711 6.672 12.291 1.00 94.75 274 ARG A C 1
ATOM 2107 O O . ARG A 1 274 ? -15.842 6.009 12.860 1.00 94.75 274 ARG A O 1
ATOM 2114 N N . GLU A 1 275 ? -17.869 6.160 11.890 1.00 95.81 275 GLU A N 1
ATOM 2115 C CA . GLU A 1 275 ? -18.117 4.724 11.875 1.00 95.81 275 GLU A CA 1
ATOM 2116 C C . GLU A 1 275 ? -17.290 4.015 10.794 1.00 95.81 275 GLU A C 1
ATOM 2118 O O . GLU A 1 275 ? -17.121 4.498 9.670 1.00 95.81 275 GLU A O 1
ATOM 2123 N N . THR A 1 276 ? -16.752 2.862 11.174 1.00 95.69 276 THR A N 1
ATOM 2124 C CA . THR A 1 276 ? -16.040 1.910 10.326 1.00 95.69 276 THR A CA 1
ATOM 2125 C C . THR A 1 276 ? -16.689 0.547 10.498 1.00 95.69 276 THR A C 1
ATOM 2127 O O . THR A 1 276 ? -17.312 0.262 11.521 1.00 95.69 276 THR A O 1
ATOM 2130 N N . LYS A 1 277 ? -16.475 -0.371 9.552 1.00 95.81 277 LYS A N 1
ATOM 2131 C CA . LYS A 1 277 ? -17.006 -1.731 9.710 1.00 95.81 277 LYS A CA 1
ATOM 2132 C C . LYS A 1 277 ? -16.495 -2.406 11.002 1.00 95.81 277 LYS A C 1
ATOM 2134 O O . LYS A 1 277 ? -17.166 -3.298 11.522 1.00 95.81 277 LYS A O 1
ATOM 2139 N N . LEU A 1 278 ? -15.328 -1.999 11.530 1.00 97.12 278 LEU A N 1
ATOM 2140 C CA . LEU A 1 278 ? -14.602 -2.723 12.592 1.00 97.12 278 LEU A CA 1
ATOM 2141 C C . LEU A 1 278 ? -15.286 -2.569 13.940 1.00 97.12 278 LEU A C 1
ATOM 2143 O O . LEU A 1 278 ? -15.147 -3.424 14.813 1.00 97.12 278 LEU A O 1
ATOM 2147 N N . ASP A 1 279 ? -16.077 -1.509 14.074 1.00 97.56 279 ASP A N 1
ATOM 2148 C CA . ASP A 1 279 ? -16.836 -1.192 15.273 1.00 97.56 279 ASP A CA 1
ATOM 2149 C C . ASP A 1 279 ? -17.762 -2.336 15.684 1.00 97.56 279 ASP A C 1
ATOM 2151 O O . ASP A 1 279 ? -17.930 -2.591 16.874 1.00 97.56 279 ASP A O 1
ATOM 2155 N N . ARG A 1 280 ? -18.285 -3.098 14.713 1.00 97.00 280 ARG A N 1
ATOM 2156 C CA . ARG A 1 280 ? -19.171 -4.243 14.960 1.00 97.00 280 ARG A CA 1
ATOM 2157 C C . ARG A 1 280 ? -18.501 -5.381 15.741 1.00 97.00 280 ARG A C 1
ATOM 2159 O O . ARG A 1 280 ? -19.196 -6.205 16.325 1.00 97.00 280 ARG A O 1
ATOM 2166 N N . PHE A 1 281 ? -17.170 -5.433 15.738 1.00 97.56 281 PHE A N 1
ATOM 2167 C CA . PHE A 1 281 ? -16.370 -6.436 16.447 1.00 97.56 281 PHE A CA 1
ATOM 2168 C C . PHE A 1 281 ? -15.619 -5.848 17.646 1.00 97.56 281 PHE A C 1
ATOM 2170 O O . PHE A 1 281 ? -14.982 -6.579 18.405 1.00 97.56 281 PHE A O 1
ATOM 2177 N N . ALA A 1 282 ? -15.656 -4.526 17.817 1.00 98.19 282 ALA A N 1
ATOM 2178 C CA . ALA A 1 282 ? -14.923 -3.842 18.863 1.00 98.19 282 ALA A CA 1
ATOM 2179 C C . ALA A 1 282 ? -15.624 -3.992 20.215 1.00 98.19 282 ALA A C 1
ATOM 2181 O O . ALA A 1 282 ? -16.834 -3.810 20.342 1.00 98.19 282 ALA A O 1
ATOM 2182 N N . LYS A 1 283 ? -14.842 -4.246 21.268 1.00 98.38 283 LYS A N 1
ATOM 2183 C CA . LYS A 1 283 ? -15.346 -4.182 22.645 1.00 98.38 283 LYS A CA 1
ATOM 2184 C C . LYS A 1 283 ? -15.574 -2.735 23.077 1.00 98.38 283 LYS A C 1
ATOM 2186 O O . LYS A 1 283 ? -16.503 -2.449 23.833 1.00 98.38 283 LYS A O 1
ATOM 2191 N N . TYR A 1 284 ? -14.717 -1.830 22.606 1.00 98.31 284 TYR A N 1
ATOM 2192 C CA . TYR A 1 284 ? -14.813 -0.402 22.870 1.00 98.31 284 TYR A CA 1
ATOM 2193 C C . TYR A 1 284 ? -14.701 0.391 21.574 1.00 98.31 284 TYR A C 1
ATOM 2195 O O . TYR A 1 284 ? -13.741 0.236 20.823 1.00 98.31 284 TYR A O 1
ATOM 2203 N N . VAL A 1 285 ? -15.660 1.285 21.361 1.00 98.25 285 VAL A N 1
ATOM 2204 C CA . VAL A 1 285 ? -15.671 2.235 20.250 1.00 98.25 285 VAL A CA 1
ATOM 2205 C C . VAL A 1 285 ? -15.553 3.640 20.828 1.00 98.25 285 VAL A C 1
ATOM 2207 O O . VAL A 1 285 ? -16.335 4.027 21.698 1.00 98.25 285 VAL A O 1
ATOM 2210 N N . ILE A 1 286 ? -14.564 4.401 20.366 1.00 97.31 286 ILE A N 1
ATOM 2211 C CA . ILE A 1 286 ? -14.311 5.777 20.789 1.00 97.31 286 ILE A CA 1
ATOM 2212 C C . ILE A 1 286 ? -14.475 6.689 19.578 1.00 97.31 286 ILE A C 1
ATOM 2214 O O . ILE A 1 286 ? -13.641 6.694 18.673 1.00 97.31 286 ILE A O 1
ATOM 2218 N N . ARG A 1 287 ? -15.539 7.496 19.592 1.00 96.12 287 ARG A N 1
ATOM 2219 C CA . ARG A 1 287 ? -15.760 8.567 18.617 1.00 96.12 287 ARG A CA 1
ATOM 2220 C C . ARG A 1 287 ? -15.221 9.884 19.144 1.00 96.12 287 ARG A C 1
ATOM 2222 O O . ARG A 1 287 ? -15.491 10.260 20.284 1.00 96.12 287 ARG A O 1
ATOM 2229 N N . TYR A 1 288 ? -14.486 10.591 18.301 1.00 94.38 288 TYR A N 1
ATOM 2230 C CA . TYR A 1 288 ? -13.948 11.916 18.590 1.00 94.38 288 TYR A CA 1
ATOM 2231 C C . TYR A 1 288 ? -14.135 12.843 17.389 1.00 94.38 288 TYR A C 1
ATOM 2233 O O . TYR A 1 288 ? -14.417 12.401 16.280 1.00 94.38 288 TYR A O 1
ATOM 2241 N N . ALA A 1 289 ? -13.991 14.149 17.603 1.00 92.81 289 ALA A N 1
ATOM 2242 C CA . ALA A 1 289 ? -14.000 15.107 16.506 1.00 92.81 289 ALA A CA 1
ATOM 2243 C C . ALA A 1 289 ? -12.650 15.097 15.775 1.00 92.81 289 ALA A C 1
ATOM 2245 O O . ALA A 1 289 ? -11.608 15.007 16.420 1.00 92.81 289 ALA A O 1
ATOM 2246 N N . TYR A 1 290 ? -12.653 15.256 14.449 1.00 92.06 290 TYR A N 1
ATOM 2247 C CA . TYR A 1 290 ? -11.416 15.445 13.683 1.00 92.06 290 TYR A CA 1
ATOM 2248 C C . TYR A 1 290 ? -10.548 16.553 14.304 1.00 92.06 290 TYR A C 1
ATOM 2250 O O . TYR A 1 290 ? -11.026 17.667 14.544 1.00 92.06 290 TYR A O 1
ATOM 2258 N N . GLY A 1 291 ? -9.279 16.244 14.568 1.00 90.56 291 GLY A N 1
ATOM 2259 C CA . GLY A 1 291 ? -8.334 17.096 15.296 1.00 90.56 291 GLY A CA 1
ATOM 2260 C C . GLY A 1 291 ? -8.141 16.742 16.779 1.00 90.56 291 GLY A C 1
ATOM 2261 O O . GLY A 1 291 ? -7.205 17.258 17.396 1.00 90.56 291 GLY A O 1
ATOM 2262 N N . ASP A 1 292 ? -8.981 15.875 17.355 1.00 93.25 292 ASP A N 1
ATOM 2263 C CA . ASP A 1 292 ? -8.851 15.384 18.735 1.00 93.25 292 ASP A CA 1
ATOM 2264 C C . ASP A 1 292 ? -8.144 14.013 18.833 1.00 93.25 292 ASP A C 1
ATOM 2266 O O . ASP A 1 292 ? -8.014 13.479 19.932 1.00 93.25 292 ASP A O 1
ATOM 2270 N N . GLU A 1 293 ? -7.606 13.460 17.739 1.00 94.19 293 GLU A N 1
ATOM 2271 C CA . GLU A 1 293 ? -6.998 12.116 17.680 1.00 94.19 293 GLU A CA 1
ATOM 2272 C C . GLU A 1 293 ? -5.933 11.926 18.775 1.00 94.19 293 GLU A C 1
ATOM 2274 O O . GLU A 1 293 ? -5.950 10.973 19.555 1.00 94.19 293 GLU A O 1
ATOM 2279 N N . VAL A 1 294 ? -5.008 12.886 18.872 1.00 94.88 294 VAL A N 1
ATOM 2280 C CA . VAL A 1 294 ? -3.913 12.887 19.855 1.00 94.88 294 VAL A CA 1
ATOM 2281 C C . VAL A 1 294 ? -4.443 12.965 21.284 1.00 94.88 294 VAL A C 1
ATOM 2283 O O . VAL A 1 294 ? -3.907 12.319 22.186 1.00 94.88 294 VAL A O 1
ATOM 2286 N N . LYS A 1 295 ? -5.488 13.769 21.503 1.00 93.75 295 LYS A N 1
ATOM 2287 C CA . LYS A 1 295 ? -6.127 13.913 22.812 1.00 93.75 295 LYS A CA 1
ATOM 2288 C C . LYS A 1 295 ? -6.786 12.595 23.214 1.00 93.75 295 LYS A C 1
ATOM 2290 O O . LYS A 1 295 ? -6.589 12.161 24.342 1.00 93.75 295 LYS A O 1
ATOM 2295 N N . THR A 1 296 ? -7.481 11.935 22.292 1.00 94.69 296 THR A N 1
ATOM 2296 C CA . THR A 1 296 ? -8.088 10.623 22.524 1.00 94.69 296 THR A CA 1
ATOM 2297 C C . THR A 1 296 ? -7.051 9.577 22.919 1.00 94.69 296 THR A C 1
ATOM 2299 O O . THR A 1 296 ? -7.259 8.869 23.900 1.00 94.69 296 THR A O 1
ATOM 2302 N N . VAL A 1 297 ? -5.909 9.508 22.225 1.00 95.69 297 VAL A N 1
ATOM 2303 C CA . VAL A 1 297 ? -4.825 8.581 22.601 1.00 95.69 297 VAL A CA 1
ATOM 2304 C C . VAL A 1 297 ? -4.255 8.920 23.981 1.00 95.69 297 VAL A C 1
ATOM 2306 O O . VAL A 1 297 ? -4.019 8.026 24.784 1.00 95.69 297 VAL A O 1
ATOM 2309 N N . HIS A 1 298 ? -4.083 10.203 24.303 1.00 92.56 298 HIS A N 1
ATOM 2310 C CA . HIS A 1 298 ? -3.650 10.619 25.639 1.00 92.56 298 HIS A CA 1
ATOM 2311 C C . HIS A 1 298 ? -4.687 10.266 26.722 1.00 92.56 298 HIS A C 1
ATOM 2313 O O . HIS A 1 298 ? -4.331 9.961 27.857 1.00 92.56 298 HIS A O 1
ATOM 2319 N N . ASP A 1 299 ? -5.983 10.313 26.429 1.00 91.25 299 ASP A N 1
ATOM 2320 C CA . ASP A 1 299 ? -7.011 9.933 27.402 1.00 91.25 299 ASP A CA 1
ATOM 2321 C C . ASP A 1 299 ? -6.992 8.421 27.707 1.00 91.25 299 ASP A C 1
ATOM 2323 O O . ASP A 1 299 ? -7.430 8.016 28.785 1.00 91.25 299 ASP A O 1
ATOM 2327 N N . LEU A 1 300 ? -6.394 7.598 26.835 1.00 90.69 300 LEU A N 1
ATOM 2328 C CA . LEU A 1 300 ? -6.132 6.173 27.085 1.00 90.69 300 LEU A CA 1
ATOM 2329 C C . LEU A 1 300 ? -4.967 5.905 28.053 1.00 90.69 300 LEU A C 1
ATOM 2331 O O . LEU A 1 300 ? -4.791 4.759 28.450 1.00 90.69 300 LEU A O 1
ATOM 2335 N N . SER A 1 301 ? -4.209 6.922 28.479 1.00 83.62 301 SER A N 1
ATOM 2336 C CA . SER A 1 301 ? -3.254 6.792 29.595 1.00 83.62 301 SER A CA 1
ATOM 2337 C C . SER A 1 301 ? -3.815 7.285 30.936 1.00 83.62 301 SER A C 1
ATOM 2339 O O . SER A 1 301 ? -3.160 7.193 31.975 1.00 83.62 301 SER A O 1
ATOM 2341 N N . ARG A 1 302 ? -5.049 7.809 30.954 1.00 85.06 302 ARG A N 1
ATOM 2342 C CA . ARG A 1 302 ? -5.720 8.288 32.174 1.00 85.06 302 ARG A CA 1
ATOM 2343 C C . ARG A 1 302 ? -6.553 7.185 32.815 1.00 85.06 302 ARG A C 1
ATOM 2345 O O . ARG A 1 302 ? -7.072 6.326 32.120 1.00 85.06 302 ARG A O 1
ATOM 2352 N N . LYS A 1 303 ? -6.768 7.262 34.134 1.00 80.44 303 LYS A N 1
ATOM 2353 C CA . LYS A 1 303 ? -7.584 6.294 34.892 1.00 80.44 303 LYS A CA 1
ATOM 2354 C C . LYS A 1 303 ? -9.029 6.252 34.386 1.00 80.44 303 LYS A C 1
ATOM 2356 O O . LYS A 1 303 ? -9.860 7.069 34.778 1.00 80.44 303 LYS A O 1
ATOM 2361 N N . ASN A 1 304 ? -9.315 5.296 33.516 1.00 91.31 304 ASN A N 1
ATOM 2362 C CA . ASN A 1 304 ? -10.646 4.931 33.061 1.00 91.31 304 ASN A CA 1
ATOM 2363 C C . ASN A 1 304 ? -10.658 3.437 32.707 1.00 91.31 304 ASN A C 1
ATOM 2365 O O . ASN A 1 304 ? -9.608 2.816 32.561 1.00 91.31 304 ASN A O 1
ATOM 2369 N N . ARG A 1 305 ? -11.852 2.858 32.540 1.00 93.44 305 ARG A N 1
ATOM 2370 C CA . ARG A 1 305 ? -12.004 1.416 32.295 1.00 93.44 305 ARG A CA 1
ATOM 2371 C C . ARG A 1 305 ? -11.242 0.922 31.057 1.00 93.44 305 ARG A C 1
ATOM 2373 O O . ARG A 1 305 ? -10.697 -0.173 31.098 1.00 93.44 305 ARG A O 1
ATOM 2380 N N . ILE A 1 306 ? -11.228 1.699 29.971 1.00 94.94 306 ILE A N 1
ATOM 2381 C CA . ILE A 1 306 ? -10.583 1.308 28.707 1.00 94.94 306 ILE A CA 1
ATOM 2382 C C . ILE A 1 306 ? -9.061 1.322 28.877 1.00 94.94 306 ILE A C 1
ATOM 2384 O O . ILE A 1 306 ? -8.396 0.350 28.533 1.00 94.94 306 ILE A O 1
ATOM 2388 N N . ALA A 1 307 ? -8.531 2.398 29.459 1.00 93.88 307 ALA A N 1
ATOM 2389 C CA . ALA A 1 307 ? -7.117 2.556 29.777 1.00 93.88 307 ALA A CA 1
ATOM 2390 C C . ALA A 1 307 ? -6.614 1.455 30.719 1.00 93.88 307 ALA A C 1
ATOM 2392 O O . ALA A 1 307 ? -5.579 0.850 30.459 1.00 93.88 307 ALA A O 1
ATOM 2393 N N . ASP A 1 308 ? -7.376 1.146 31.774 1.00 94.12 308 ASP A N 1
ATOM 2394 C CA . ASP A 1 308 ? -7.029 0.091 32.726 1.00 94.12 308 ASP A CA 1
ATOM 2395 C C . ASP A 1 308 ? -6.978 -1.287 32.053 1.00 94.12 308 ASP A C 1
ATOM 2397 O O . ASP A 1 308 ? -6.127 -2.104 32.396 1.00 94.12 308 ASP A O 1
ATOM 2401 N N . GLU A 1 309 ? -7.888 -1.568 31.118 1.00 95.69 309 GLU A N 1
ATOM 2402 C CA . GLU A 1 309 ? -7.918 -2.843 30.401 1.00 95.69 309 GLU A CA 1
ATOM 2403 C C . GLU A 1 309 ? -6.782 -2.955 29.377 1.00 95.69 309 GLU A C 1
ATOM 2405 O O . GLU A 1 309 ? -6.140 -4.000 29.305 1.00 95.69 309 GLU A O 1
ATOM 2410 N N . PHE A 1 310 ? -6.483 -1.876 28.647 1.00 97.19 310 PHE A N 1
ATOM 2411 C CA . PHE A 1 310 ? -5.341 -1.822 27.732 1.00 97.19 310 PHE A CA 1
ATOM 2412 C C . PHE A 1 310 ? -4.011 -1.971 28.483 1.00 97.19 310 PHE A C 1
ATOM 2414 O O . PHE A 1 310 ? -3.167 -2.769 28.093 1.00 97.19 310 PHE A O 1
ATOM 2421 N N . ALA A 1 311 ? -3.833 -1.252 29.596 1.00 96.38 311 ALA A N 1
ATOM 2422 C CA . ALA A 1 311 ? -2.606 -1.291 30.389 1.00 96.38 311 ALA A CA 1
ATOM 2423 C C . ALA A 1 311 ? -2.367 -2.645 31.081 1.00 96.38 311 ALA A C 1
ATOM 2425 O O . ALA A 1 311 ? -1.222 -3.005 31.326 1.00 96.38 311 ALA A O 1
ATOM 2426 N N . LYS A 1 312 ? -3.431 -3.392 31.408 1.00 96.38 312 LYS A N 1
ATOM 2427 C CA . LYS A 1 312 ? -3.347 -4.728 32.031 1.00 96.38 312 LYS A CA 1
ATOM 2428 C C . LYS A 1 312 ? -3.257 -5.872 31.022 1.00 96.38 312 LYS A C 1
ATOM 2430 O O . LYS A 1 312 ? -3.185 -7.028 31.444 1.00 96.38 312 LYS A O 1
ATOM 2435 N N . ALA A 1 313 ? -3.329 -5.582 29.724 1.00 97.88 313 ALA A N 1
ATOM 2436 C CA . ALA A 1 313 ? -3.200 -6.603 28.701 1.00 97.88 313 ALA A CA 1
ATOM 2437 C C . ALA A 1 313 ? -1.833 -7.295 28.806 1.00 97.88 313 ALA A C 1
ATOM 2439 O O . ALA A 1 313 ? -0.838 -6.710 29.219 1.00 97.88 313 ALA A O 1
ATOM 2440 N N . LYS A 1 314 ? -1.772 -8.574 28.438 1.00 97.75 314 LYS A N 1
ATOM 2441 C CA . LYS A 1 314 ? -0.502 -9.303 28.352 1.00 97.75 314 LYS A CA 1
ATOM 2442 C C . LYS A 1 314 ? 0.342 -8.771 27.192 1.00 97.75 314 LYS A C 1
ATOM 2444 O O . LYS A 1 314 ? 1.558 -8.604 27.309 1.00 97.75 314 LYS A O 1
ATOM 2449 N N . ASN A 1 315 ? -0.325 -8.555 26.063 1.00 98.38 315 ASN A N 1
ATOM 2450 C CA . ASN A 1 315 ? 0.244 -8.030 24.836 1.00 98.38 315 ASN A CA 1
ATOM 2451 C C . ASN A 1 315 ? -0.642 -6.901 24.316 1.00 98.38 315 ASN A C 1
ATOM 2453 O O . ASN A 1 315 ? -1.866 -7.045 24.329 1.00 98.38 315 ASN A O 1
ATOM 2457 N N . ALA A 1 316 ? -0.039 -5.820 23.820 1.00 98.50 316 ALA A N 1
ATOM 2458 C CA . ALA A 1 316 ? -0.784 -4.732 23.200 1.00 98.50 316 ALA A CA 1
ATOM 2459 C C . ALA A 1 316 ? -0.153 -4.275 21.882 1.00 98.50 316 ALA A C 1
ATOM 2461 O O . ALA A 1 316 ? 1.018 -3.893 21.827 1.00 98.50 316 ALA A O 1
ATOM 2462 N N . VAL A 1 317 ? -0.962 -4.266 20.823 1.00 98.69 317 VAL A N 1
ATOM 2463 C CA . VAL A 1 317 ? -0.579 -3.763 19.497 1.00 98.69 317 VAL A CA 1
ATOM 2464 C C . VAL A 1 317 ? -1.418 -2.538 19.156 1.00 98.69 317 VAL A C 1
ATOM 2466 O O . VAL A 1 317 ? -2.637 -2.538 19.340 1.00 98.69 317 VAL A O 1
ATOM 2469 N N . VAL A 1 318 ? -0.773 -1.493 18.638 1.00 98.81 318 VAL A N 1
ATOM 2470 C CA . VAL A 1 318 ? -1.458 -0.283 18.166 1.00 98.81 318 VAL A CA 1
ATOM 2471 C C . VAL A 1 318 ? -1.285 -0.147 16.659 1.00 98.81 318 VAL A C 1
ATOM 2473 O O . VAL A 1 318 ? -0.167 0.029 16.180 1.00 98.81 318 VAL A O 1
ATOM 2476 N N . PHE A 1 319 ? -2.393 -0.168 15.923 1.00 98.88 319 PHE A N 1
ATOM 2477 C CA . PHE A 1 319 ? -2.462 0.260 14.530 1.00 98.88 319 PHE A CA 1
ATOM 2478 C C . PHE A 1 319 ? -2.798 1.744 14.475 1.00 98.88 319 PHE A C 1
ATOM 2480 O O . PHE A 1 319 ? -3.804 2.170 15.046 1.00 98.88 319 PHE A O 1
ATOM 2487 N N . PHE A 1 320 ? -1.994 2.522 13.757 1.00 98.50 320 PHE A N 1
ATOM 2488 C CA . PHE A 1 320 ? -2.307 3.920 13.480 1.00 98.50 320 PHE A CA 1
ATOM 2489 C C . PHE A 1 320 ? -2.327 4.184 11.975 1.00 98.50 320 PHE A C 1
ATOM 2491 O O . PHE A 1 320 ? -1.464 3.698 11.240 1.00 98.50 320 PHE A O 1
ATOM 2498 N N . GLY A 1 321 ? -3.312 4.956 11.526 1.00 97.19 321 GLY A N 1
ATOM 2499 C CA . GLY A 1 321 ? -3.463 5.362 10.132 1.00 97.19 321 GLY A CA 1
ATOM 2500 C C . GLY A 1 321 ? -3.293 6.865 9.930 1.00 97.19 321 GLY A C 1
ATOM 2501 O O . GLY A 1 321 ? -2.658 7.576 10.718 1.00 97.19 321 GLY A O 1
ATOM 2502 N N . SER A 1 322 ? -3.865 7.350 8.832 1.00 95.69 322 SER A N 1
ATOM 2503 C CA . SER A 1 322 ? -3.909 8.773 8.482 1.00 95.69 322 SER A CA 1
ATOM 2504 C C . SER A 1 322 ? -5.322 9.239 8.118 1.00 95.69 322 SER A C 1
ATOM 2506 O O . SER A 1 322 ? -5.488 10.210 7.375 1.00 95.69 322 SER A O 1
ATOM 2508 N N . GLU A 1 323 ? -6.357 8.555 8.610 1.00 94.06 323 GLU A N 1
ATOM 2509 C CA . GLU A 1 323 ? -7.743 8.945 8.365 1.00 94.06 323 GLU A CA 1
ATOM 2510 C C . GLU A 1 323 ? -8.025 10.318 8.982 1.00 94.06 323 GLU A C 1
ATOM 2512 O O . GLU A 1 323 ? -7.845 10.531 10.178 1.00 94.06 323 GLU A O 1
ATOM 2517 N N . GLY A 1 324 ? -8.407 11.277 8.139 1.00 93.94 324 GLY A N 1
ATOM 2518 C CA . GLY A 1 324 ? -8.616 12.664 8.530 1.00 93.94 324 GLY A CA 1
ATOM 2519 C C . GLY A 1 324 ? -7.350 13.465 8.822 1.00 93.94 324 GLY A C 1
ATOM 2520 O O . GLY A 1 324 ? -7.453 14.570 9.343 1.00 93.94 324 GLY A O 1
ATOM 2521 N N . LEU A 1 325 ? -6.160 12.953 8.497 1.00 94.69 325 LEU A N 1
ATOM 2522 C CA . LEU A 1 325 ? -4.884 13.561 8.885 1.00 94.69 325 LEU A CA 1
ATOM 2523 C C . LEU A 1 325 ? -3.955 13.790 7.691 1.00 94.69 325 LEU A C 1
ATOM 2525 O O . LEU A 1 325 ? -3.967 13.043 6.723 1.00 94.69 325 LEU A O 1
ATOM 2529 N N . GLY A 1 326 ? -3.088 14.795 7.790 1.00 93.69 326 GLY A N 1
ATOM 2530 C CA . GLY A 1 326 ? -1.912 14.921 6.922 1.00 93.69 326 GLY A CA 1
ATOM 2531 C C . GLY A 1 326 ? -0.649 14.330 7.558 1.00 93.69 326 GLY A C 1
ATOM 2532 O O . GLY A 1 326 ? -0.688 13.701 8.625 1.00 93.69 326 GLY A O 1
ATOM 2533 N N . LEU A 1 327 ? 0.507 14.630 6.963 1.00 94.56 327 LEU A N 1
ATOM 2534 C CA . LEU A 1 327 ? 1.816 14.137 7.407 1.00 94.56 327 LEU A CA 1
ATOM 2535 C C . LEU A 1 327 ? 2.122 14.491 8.869 1.00 94.56 327 LEU A C 1
ATOM 2537 O O . LEU A 1 327 ? 2.568 13.654 9.657 1.00 94.56 327 LEU A O 1
ATOM 2541 N N . GLY A 1 328 ? 1.879 15.744 9.253 1.00 93.50 328 GLY A N 1
ATOM 2542 C CA . GLY A 1 328 ? 2.138 16.193 10.618 1.00 93.50 328 GLY A CA 1
ATOM 2543 C C . GLY A 1 328 ? 1.168 15.590 11.644 1.00 93.50 328 GLY A C 1
ATOM 2544 O O . GLY A 1 328 ? 1.577 15.326 12.774 1.00 93.50 328 GLY A O 1
ATOM 2545 N N . GLY A 1 329 ? -0.088 15.356 11.247 1.00 94.62 329 GLY A N 1
ATOM 2546 C CA . GLY A 1 329 ? -1.137 14.812 12.112 1.00 94.62 329 GLY A CA 1
ATOM 2547 C C . GLY A 1 329 ? -0.894 13.344 12.423 1.00 94.62 329 GLY A C 1
ATOM 2548 O O . GLY A 1 329 ? -0.813 12.967 13.589 1.00 94.62 329 GLY A O 1
ATOM 2549 N N . SER A 1 330 ? -0.650 12.542 11.384 1.00 96.25 330 SER A N 1
ATOM 2550 C CA . SER A 1 330 ? -0.284 11.127 11.530 1.00 96.25 330 SER A CA 1
ATOM 2551 C C . SER A 1 330 ? 1.000 10.950 12.351 1.00 96.25 330 SER A C 1
ATOM 2553 O O . SER A 1 330 ? 1.039 10.117 13.252 1.00 96.25 330 SER A O 1
ATOM 2555 N N . SER A 1 331 ? 2.010 11.810 12.154 1.00 96.12 331 SER A N 1
ATOM 2556 C CA . SER A 1 331 ? 3.227 11.818 12.987 1.00 96.12 331 SER A CA 1
ATOM 2557 C C . SER A 1 331 ? 2.942 12.108 14.469 1.00 96.12 331 SER A C 1
ATOM 2559 O O . SER A 1 331 ? 3.574 11.528 15.354 1.00 96.12 331 SER A O 1
ATOM 2561 N N . ALA A 1 332 ? 2.007 13.018 14.764 1.00 95.81 332 ALA A N 1
ATOM 2562 C CA . ALA A 1 332 ? 1.627 13.353 16.136 1.00 95.81 332 ALA A CA 1
ATOM 2563 C C . ALA A 1 332 ? 0.839 12.217 16.808 1.00 95.81 332 ALA A C 1
ATOM 2565 O O . ALA A 1 332 ? 1.111 11.904 17.968 1.00 95.81 332 ALA A O 1
ATOM 2566 N N . VAL A 1 333 ? -0.075 11.567 16.078 1.00 96.50 333 VAL A N 1
ATOM 2567 C CA . VAL A 1 333 ? -0.812 10.383 16.552 1.00 96.50 333 VAL A CA 1
ATOM 2568 C C . VAL A 1 333 ? 0.139 9.225 16.816 1.00 96.50 333 VAL A C 1
ATOM 2570 O O . VAL A 1 333 ? 0.107 8.657 17.906 1.00 96.50 333 VAL A O 1
ATOM 2573 N N . ALA A 1 334 ? 1.048 8.933 15.885 1.00 97.50 334 ALA A N 1
ATOM 2574 C CA . ALA A 1 334 ? 2.079 7.919 16.072 1.00 97.50 334 ALA A CA 1
ATOM 2575 C C . ALA A 1 334 ? 2.902 8.192 17.340 1.00 97.50 334 ALA A C 1
ATOM 2577 O O . ALA A 1 334 ? 3.158 7.284 18.129 1.00 97.50 334 ALA A O 1
ATOM 2578 N N . SER A 1 335 ? 3.284 9.456 17.571 1.00 97.06 335 SER A N 1
ATOM 2579 C CA . SER A 1 335 ? 4.049 9.854 18.759 1.00 97.06 335 SER A CA 1
ATOM 2580 C C . SER A 1 335 ? 3.252 9.616 20.039 1.00 97.06 335 SER A C 1
ATOM 2582 O O . SER A 1 335 ? 3.792 9.049 20.986 1.00 97.06 335 SER A O 1
ATOM 2584 N N . ALA A 1 336 ? 1.968 9.981 20.062 1.00 96.94 336 ALA A N 1
ATOM 2585 C CA . ALA A 1 336 ? 1.091 9.720 21.200 1.00 96.94 336 ALA A CA 1
ATOM 2586 C C . ALA A 1 336 ? 0.941 8.213 21.475 1.00 96.94 336 ALA A C 1
ATOM 2588 O O . ALA A 1 336 ? 1.050 7.791 22.624 1.00 96.94 336 ALA A O 1
ATOM 2589 N N . CYS A 1 337 ? 0.783 7.397 20.428 1.00 97.94 337 CYS A N 1
ATOM 2590 C CA . CYS A 1 337 ? 0.693 5.939 20.545 1.00 97.94 337 CYS A CA 1
ATOM 2591 C C . CYS A 1 337 ? 1.992 5.330 21.083 1.00 97.94 337 CYS A C 1
ATOM 2593 O O . CYS A 1 337 ? 1.962 4.458 21.947 1.00 97.94 337 CYS A O 1
ATOM 2595 N N . ALA A 1 338 ? 3.141 5.820 20.616 1.00 97.38 338 ALA A N 1
ATOM 2596 C CA . ALA A 1 338 ? 4.447 5.394 21.101 1.00 97.38 338 ALA A CA 1
ATOM 2597 C C . ALA A 1 338 ? 4.644 5.715 22.595 1.00 97.38 338 ALA A C 1
ATOM 2599 O O . ALA A 1 338 ? 5.191 4.894 23.331 1.00 97.38 338 ALA A O 1
ATOM 2600 N N . HIS A 1 339 ? 4.177 6.882 23.063 1.00 96.31 339 HIS A N 1
ATOM 2601 C CA . HIS A 1 339 ? 4.183 7.211 24.496 1.00 96.31 339 HIS A CA 1
ATOM 2602 C C . HIS A 1 339 ? 3.253 6.294 25.294 1.00 96.31 339 HIS A C 1
ATOM 2604 O O . HIS A 1 339 ? 3.703 5.757 26.300 1.00 96.31 339 HIS A O 1
ATOM 2610 N N . LEU A 1 340 ? 2.030 6.036 24.816 1.00 96.75 340 LEU A N 1
ATOM 2611 C CA . LEU A 1 340 ? 1.088 5.106 25.456 1.00 96.75 340 LEU A CA 1
ATOM 2612 C C . LEU A 1 340 ? 1.686 3.698 25.609 1.00 96.75 340 LEU A C 1
ATOM 2614 O O . LEU A 1 340 ? 1.655 3.120 26.694 1.00 96.75 340 LEU A O 1
ATOM 2618 N N . LEU A 1 341 ? 2.270 3.152 24.540 1.00 97.12 341 LEU A N 1
ATOM 2619 C CA . LEU A 1 341 ? 2.909 1.832 24.558 1.00 97.12 341 LEU A CA 1
ATOM 2620 C C . LEU A 1 341 ? 4.098 1.780 25.523 1.00 97.12 341 LEU A C 1
ATOM 2622 O O . LEU A 1 341 ? 4.291 0.782 26.210 1.00 97.12 341 LEU A O 1
ATOM 2626 N N . ARG A 1 342 ? 4.884 2.858 25.611 1.00 95.19 342 ARG A N 1
ATOM 2627 C CA . ARG A 1 342 ? 5.994 2.947 26.565 1.00 95.19 342 ARG A CA 1
ATOM 2628 C C . ARG A 1 342 ? 5.508 3.036 28.012 1.00 95.19 342 ARG A C 1
ATOM 2630 O O . ARG A 1 342 ? 6.064 2.358 28.864 1.00 95.19 342 ARG A O 1
ATOM 2637 N N . GLU A 1 343 ? 4.501 3.862 28.290 1.00 94.56 343 GLU A N 1
ATOM 2638 C CA . GLU A 1 343 ? 3.922 4.040 29.634 1.00 94.56 343 GLU A CA 1
ATOM 2639 C C . GLU A 1 343 ? 3.256 2.765 30.160 1.00 94.56 343 GLU A C 1
ATOM 2641 O O . GLU A 1 343 ? 3.234 2.533 31.364 1.00 94.56 343 GLU A O 1
ATOM 2646 N N . THR A 1 344 ? 2.741 1.935 29.255 1.00 95.62 344 THR A N 1
ATOM 2647 C CA . THR A 1 344 ? 2.097 0.656 29.576 1.00 95.62 344 THR A CA 1
ATOM 2648 C C . THR A 1 344 ? 3.034 -0.546 29.433 1.00 95.62 344 THR A C 1
ATOM 2650 O O . THR A 1 344 ? 2.588 -1.677 29.559 1.00 95.62 344 THR A O 1
ATOM 2653 N N . GLU A 1 345 ? 4.327 -0.320 29.174 1.00 95.50 345 GLU A N 1
ATOM 2654 C CA . GLU A 1 345 ? 5.350 -1.367 29.029 1.00 95.50 345 GLU A CA 1
ATOM 2655 C C . GLU A 1 345 ? 5.064 -2.397 27.915 1.00 95.50 345 GLU A C 1
ATOM 2657 O O . GLU A 1 345 ? 5.501 -3.544 27.991 1.00 95.50 345 GLU A O 1
ATOM 2662 N N . HIS A 1 346 ? 4.379 -2.000 26.841 1.00 97.25 346 HIS A N 1
ATOM 2663 C CA . HIS A 1 346 ? 4.075 -2.836 25.671 1.00 97.25 346 HIS A CA 1
ATOM 2664 C C . HIS A 1 346 ? 5.005 -2.527 24.484 1.00 97.25 346 HIS A C 1
ATOM 2666 O O . HIS A 1 346 ? 4.558 -2.334 23.354 1.00 97.25 346 HIS A O 1
ATOM 2672 N N . ILE A 1 347 ? 6.320 -2.485 24.714 1.00 96.56 347 ILE A N 1
ATOM 2673 C CA . ILE A 1 347 ? 7.335 -2.312 23.659 1.00 96.56 347 ILE A CA 1
ATOM 2674 C C . ILE A 1 347 ? 8.461 -3.341 23.797 1.00 96.56 347 ILE A C 1
ATOM 2676 O O . ILE A 1 347 ? 8.697 -3.872 24.880 1.00 96.56 347 ILE A O 1
ATOM 2680 N N . GLY A 1 348 ? 9.179 -3.601 22.701 1.00 94.62 348 GLY A N 1
ATOM 2681 C CA . GLY A 1 348 ? 10.439 -4.353 22.729 1.00 94.62 348 GLY A CA 1
ATOM 2682 C C . GLY A 1 348 ? 10.309 -5.874 22.877 1.00 94.62 348 GLY A C 1
ATOM 2683 O O . GLY A 1 348 ? 11.293 -6.532 23.199 1.00 94.62 348 GLY A O 1
ATOM 2684 N N . ARG A 1 349 ? 9.121 -6.449 22.652 1.00 95.31 349 ARG A N 1
ATOM 2685 C CA . ARG A 1 349 ? 8.887 -7.904 22.687 1.00 95.31 349 ARG A CA 1
ATOM 2686 C C . ARG A 1 349 ? 7.826 -8.328 21.652 1.00 95.31 349 ARG A C 1
ATOM 2688 O O . ARG A 1 349 ? 7.096 -7.461 21.167 1.00 95.31 349 ARG A O 1
ATOM 2695 N N . PRO A 1 350 ? 7.716 -9.623 21.297 1.00 96.69 350 PRO A N 1
ATOM 2696 C CA . PRO A 1 350 ? 6.694 -10.109 20.365 1.00 96.69 350 PRO A CA 1
ATOM 2697 C C . PRO A 1 350 ? 5.277 -9.686 20.769 1.00 96.69 350 PRO A C 1
ATOM 2699 O O . PRO A 1 350 ? 4.973 -9.640 21.959 1.00 96.69 350 PRO A O 1
ATOM 2702 N N . ASN A 1 351 ? 4.408 -9.412 19.794 1.00 97.25 351 ASN A N 1
ATOM 2703 C CA . ASN A 1 351 ? 3.013 -8.976 19.966 1.00 97.25 351 ASN A CA 1
ATOM 2704 C C . ASN A 1 351 ? 2.848 -7.659 20.742 1.00 97.25 351 ASN A C 1
ATOM 2706 O O . ASN A 1 351 ? 1.787 -7.390 21.297 1.00 97.25 351 ASN A O 1
ATOM 2710 N N . ASN A 1 352 ? 3.895 -6.839 20.807 1.00 98.19 352 ASN A N 1
ATOM 2711 C CA . ASN A 1 352 ? 3.894 -5.584 21.544 1.00 98.19 352 ASN A CA 1
ATOM 2712 C C . ASN A 1 352 ? 4.556 -4.492 20.708 1.00 98.19 352 ASN A C 1
ATOM 2714 O O . ASN A 1 352 ? 5.716 -4.642 20.320 1.00 98.19 352 ASN A O 1
ATOM 2718 N N . GLY A 1 353 ? 3.829 -3.412 20.426 1.00 98.00 353 GLY A N 1
ATOM 2719 C CA . GLY A 1 353 ? 4.378 -2.259 19.718 1.00 98.00 353 GLY A CA 1
ATOM 2720 C C . GLY A 1 353 ? 3.426 -1.607 18.720 1.00 98.00 353 GLY A C 1
ATOM 2721 O O . GLY A 1 353 ? 2.213 -1.829 18.715 1.00 98.00 353 GLY A O 1
ATOM 2722 N N . LEU A 1 354 ? 4.011 -0.756 17.881 1.00 97.94 354 LEU A N 1
ATOM 2723 C CA . LEU A 1 354 ? 3.312 0.091 16.919 1.00 97.94 354 LEU A CA 1
ATOM 2724 C C . LEU A 1 354 ? 3.339 -0.506 15.499 1.00 97.94 354 LEU A C 1
ATOM 2726 O O . LEU A 1 354 ? 4.379 -0.976 15.039 1.00 97.94 354 LEU A O 1
ATOM 2730 N N . ILE A 1 355 ? 2.222 -0.423 14.777 1.00 98.62 355 ILE A N 1
ATOM 2731 C CA . ILE A 1 355 ? 2.107 -0.765 13.353 1.00 98.62 355 ILE A CA 1
ATOM 2732 C C . ILE A 1 355 ? 1.522 0.438 12.610 1.00 98.62 355 ILE A C 1
ATOM 2734 O O . ILE A 1 355 ? 0.441 0.925 12.945 1.00 98.62 355 ILE A O 1
ATOM 2738 N N . GLY A 1 356 ? 2.230 0.916 11.587 1.00 98.19 356 GLY A N 1
ATOM 2739 C CA . GLY A 1 356 ? 1.711 1.945 10.689 1.00 98.19 356 GLY A CA 1
ATOM 2740 C C . GLY A 1 356 ? 0.905 1.337 9.546 1.00 98.19 356 GLY A C 1
ATOM 2741 O O . GLY A 1 356 ? 1.383 0.450 8.835 1.00 98.19 356 GLY A O 1
ATOM 2742 N N . VAL A 1 357 ? -0.311 1.840 9.342 1.00 98.19 357 VAL A N 1
ATOM 2743 C CA . VAL A 1 357 ? -1.175 1.481 8.210 1.00 98.19 357 VAL A CA 1
ATOM 2744 C C . VAL A 1 357 ? -0.791 2.328 6.997 1.00 98.19 357 VAL A C 1
ATOM 2746 O O . VAL A 1 357 ? -1.478 3.272 6.618 1.00 98.19 357 VAL A O 1
ATOM 2749 N N . TRP A 1 358 ? 0.387 2.039 6.439 1.00 97.56 358 TRP A N 1
ATOM 2750 C CA . TRP A 1 358 ? 0.978 2.833 5.362 1.00 97.56 358 TRP A CA 1
ATOM 2751 C C . TRP A 1 358 ? 0.177 2.796 4.057 1.00 97.56 358 TRP A C 1
ATOM 2753 O O . TRP A 1 358 ? -0.528 1.836 3.759 1.00 97.56 358 TRP A O 1
ATOM 2763 N N . GLN A 1 359 ? 0.347 3.825 3.226 1.00 94.31 359 GLN A N 1
ATOM 2764 C CA . GLN A 1 359 ? -0.378 3.957 1.958 1.00 94.31 359 GLN A CA 1
ATOM 2765 C C . GLN A 1 359 ? 0.130 2.987 0.876 1.00 94.31 359 GLN A C 1
ATOM 2767 O O . GLN A 1 359 ? -0.598 2.663 -0.062 1.00 94.31 359 GLN A O 1
ATOM 2772 N N . ARG A 1 360 ? 1.393 2.546 0.958 1.00 96.25 360 ARG A N 1
ATOM 2773 C CA . ARG A 1 360 ? 2.052 1.681 -0.039 1.00 96.25 360 ARG A CA 1
ATOM 2774 C C . ARG A 1 360 ? 2.730 0.478 0.629 1.00 96.25 360 ARG A C 1
ATOM 2776 O O . ARG A 1 360 ? 3.068 0.547 1.810 1.00 96.25 360 ARG A O 1
ATOM 2783 N N . PRO A 1 361 ? 2.954 -0.628 -0.111 1.00 97.00 361 PRO A N 1
ATOM 2784 C CA . PRO A 1 361 ? 3.397 -1.901 0.469 1.00 97.00 361 PRO A CA 1
ATOM 2785 C C . PRO A 1 361 ? 4.756 -1.856 1.171 1.00 97.00 361 PRO A C 1
ATOM 2787 O O . PRO A 1 361 ? 4.965 -2.614 2.110 1.00 97.00 361 PRO A O 1
ATOM 2790 N N . ASN A 1 362 ? 5.661 -0.986 0.724 1.00 98.31 362 ASN A N 1
ATOM 2791 C CA . ASN A 1 362 ? 7.041 -0.900 1.191 1.00 98.31 362 ASN A CA 1
ATOM 2792 C C . ASN A 1 362 ? 7.406 0.511 1.690 1.00 98.31 362 ASN A C 1
ATOM 2794 O O . ASN A 1 362 ? 8.571 0.906 1.651 1.00 98.31 362 ASN A O 1
ATOM 2798 N N . ASP A 1 363 ? 6.424 1.306 2.135 1.00 98.25 363 ASP A N 1
ATOM 2799 C CA . ASP A 1 363 ? 6.711 2.620 2.736 1.00 98.25 363 ASP A CA 1
ATOM 2800 C C . ASP A 1 363 ? 7.598 2.455 3.981 1.00 98.25 363 ASP A C 1
ATOM 2802 O O . ASP A 1 363 ? 8.540 3.227 4.163 1.00 98.25 363 ASP A O 1
ATOM 2806 N N . GLN A 1 364 ? 7.370 1.402 4.781 1.00 97.81 364 GLN A N 1
ATOM 2807 C CA . GLN A 1 364 ? 8.262 1.054 5.888 1.00 97.81 364 GLN A CA 1
ATOM 2808 C C . GLN A 1 364 ? 9.687 0.813 5.386 1.00 97.81 364 GLN A C 1
ATOM 2810 O O . GLN A 1 364 ? 10.612 1.395 5.937 1.00 97.81 364 GLN A O 1
ATOM 2815 N N . GLY A 1 365 ? 9.886 0.033 4.319 1.00 97.62 365 GLY A N 1
ATOM 2816 C CA . GLY A 1 365 ? 11.221 -0.210 3.765 1.00 97.62 365 GLY A CA 1
ATOM 2817 C C . GLY A 1 365 ? 11.893 1.064 3.263 1.00 97.62 365 GLY A C 1
ATOM 2818 O O . GLY A 1 365 ? 13.076 1.267 3.514 1.00 97.62 365 GLY A O 1
ATOM 2819 N N . ALA A 1 366 ? 11.148 1.986 2.649 1.00 98.31 366 ALA A N 1
ATOM 2820 C CA . ALA A 1 366 ? 11.690 3.292 2.270 1.00 98.31 366 ALA A CA 1
ATOM 2821 C C . ALA A 1 366 ? 12.144 4.107 3.492 1.00 98.31 366 ALA A C 1
ATOM 2823 O O . ALA A 1 366 ? 13.204 4.738 3.464 1.00 98.31 366 ALA A O 1
ATOM 2824 N N . LEU A 1 367 ? 11.382 4.059 4.587 1.00 96.75 367 LEU A N 1
ATOM 2825 C CA . LEU A 1 367 ? 11.760 4.672 5.861 1.00 96.75 367 LEU A CA 1
ATOM 2826 C C . LEU A 1 367 ? 13.003 3.994 6.469 1.00 96.75 367 LEU A C 1
ATOM 2828 O O . LEU A 1 367 ? 13.893 4.701 6.953 1.00 96.75 367 LEU A O 1
ATOM 2832 N N . GLU A 1 368 ? 13.112 2.665 6.383 1.00 96.56 368 GLU A N 1
ATOM 2833 C CA . GLU A 1 368 ? 14.315 1.911 6.770 1.00 96.56 368 GLU A CA 1
ATOM 2834 C C . GLU A 1 368 ? 15.547 2.325 5.953 1.00 96.56 368 GLU A C 1
ATOM 2836 O O . GLU A 1 368 ? 16.619 2.509 6.521 1.00 96.56 368 GLU A O 1
ATOM 2841 N N . MET A 1 369 ? 15.390 2.590 4.652 1.00 96.81 369 MET A N 1
ATOM 2842 C CA . MET A 1 369 ? 16.469 3.089 3.784 1.00 96.81 369 MET A CA 1
ATOM 2843 C C . MET A 1 369 ? 16.782 4.582 3.989 1.00 96.81 369 MET A C 1
ATOM 2845 O O . MET A 1 369 ? 17.642 5.146 3.317 1.00 96.81 369 MET A O 1
ATOM 2849 N N . GLY A 1 370 ? 16.083 5.269 4.896 1.00 96.00 370 GLY A N 1
ATOM 2850 C CA . GLY A 1 370 ? 16.343 6.675 5.211 1.00 96.00 370 GLY A CA 1
ATOM 2851 C C . GLY A 1 370 ? 15.600 7.691 4.337 1.00 96.00 370 GLY A C 1
ATOM 2852 O O . GLY A 1 370 ? 15.886 8.885 4.436 1.00 96.00 370 GLY A O 1
ATOM 2853 N N . PHE A 1 371 ? 14.626 7.276 3.520 1.00 97.88 371 PHE A N 1
ATOM 2854 C CA . PHE A 1 371 ? 13.704 8.225 2.889 1.00 97.88 371 PHE A CA 1
ATOM 2855 C C . PHE A 1 371 ? 12.777 8.815 3.946 1.00 97.88 371 PHE A C 1
ATOM 2857 O O . PHE A 1 371 ? 12.355 8.133 4.881 1.00 97.88 371 PHE A O 1
ATOM 2864 N N . ARG A 1 372 ? 12.435 10.096 3.813 1.00 96.31 372 ARG A N 1
ATOM 2865 C CA . ARG A 1 372 ? 11.466 10.758 4.693 1.00 96.31 372 ARG A CA 1
ATOM 2866 C C . ARG A 1 372 ? 10.486 11.583 3.862 1.00 96.31 372 ARG A C 1
ATOM 2868 O O . ARG A 1 372 ? 10.922 12.229 2.906 1.00 96.31 372 ARG A O 1
ATOM 2875 N N . PRO A 1 373 ? 9.186 11.567 4.190 1.00 96.38 373 PRO A N 1
ATOM 2876 C CA . PRO A 1 373 ? 8.226 12.455 3.553 1.00 96.38 373 PRO A CA 1
ATOM 2877 C C . PRO A 1 373 ? 8.456 13.898 4.008 1.00 96.38 373 PRO A C 1
ATOM 2879 O O . PRO A 1 373 ? 9.028 14.159 5.071 1.00 96.38 373 PRO A O 1
ATOM 2882 N N . VAL A 1 374 ? 8.005 14.848 3.193 1.00 95.12 374 VAL A N 1
ATOM 2883 C CA . VAL A 1 374 ? 8.128 16.286 3.461 1.00 95.12 374 VAL A CA 1
ATOM 2884 C C . VAL A 1 374 ? 6.754 16.956 3.417 1.00 95.12 374 VAL A C 1
ATOM 2886 O O . VAL A 1 374 ? 5.923 16.547 2.612 1.00 95.12 374 VAL A O 1
ATOM 2889 N N . PRO A 1 375 ? 6.501 18.005 4.223 1.00 89.38 375 PRO A N 1
ATOM 2890 C CA . PRO A 1 375 ? 5.178 18.634 4.272 1.00 89.38 375 PRO A CA 1
ATOM 2891 C C . PRO A 1 375 ? 4.749 19.344 2.981 1.00 89.38 375 PRO A C 1
ATOM 2893 O O . PRO A 1 375 ? 3.561 19.480 2.732 1.00 89.38 375 PRO A O 1
ATOM 2896 N N . ASP A 1 376 ? 5.698 19.846 2.183 1.00 91.19 376 ASP A N 1
ATOM 2897 C CA . ASP A 1 376 ? 5.396 20.694 1.024 1.00 91.19 376 ASP A CA 1
ATOM 2898 C C . ASP A 1 376 ? 6.267 20.311 -0.178 1.00 91.19 376 ASP A C 1
ATOM 2900 O O . ASP A 1 376 ? 7.350 20.863 -0.393 1.00 91.19 376 ASP A O 1
ATOM 2904 N N . LEU A 1 377 ? 5.789 19.341 -0.963 1.00 92.94 377 LEU A N 1
ATOM 2905 C CA . LEU A 1 377 ? 6.459 18.897 -2.190 1.00 92.94 377 LEU A CA 1
ATOM 2906 C C . LEU A 1 377 ? 6.503 19.990 -3.270 1.00 92.94 377 LEU A C 1
ATOM 2908 O O . LEU A 1 377 ? 7.478 20.058 -4.018 1.00 92.94 377 LEU A O 1
ATOM 2912 N N . LYS A 1 378 ? 5.518 20.900 -3.318 1.00 92.31 378 LYS A N 1
ATOM 2913 C CA . LYS A 1 378 ? 5.480 21.991 -4.312 1.00 92.31 378 LYS A CA 1
ATOM 2914 C C . LYS A 1 378 ? 6.713 22.880 -4.191 1.00 92.31 378 LYS A C 1
ATOM 2916 O O . LYS A 1 378 ? 7.386 23.163 -5.181 1.00 92.31 378 LYS A O 1
ATOM 2921 N N . LYS A 1 379 ? 7.060 23.269 -2.960 1.00 93.62 379 LYS A N 1
ATOM 2922 C CA . LYS A 1 379 ? 8.280 24.050 -2.691 1.00 93.62 379 LYS A CA 1
ATOM 2923 C C . LYS A 1 379 ? 9.563 23.289 -3.007 1.00 93.62 379 LYS A C 1
ATOM 2925 O O . LYS A 1 379 ? 10.576 23.919 -3.299 1.00 93.62 379 LYS A O 1
ATOM 2930 N N . VAL A 1 380 ? 9.536 21.961 -2.926 1.00 93.81 380 VAL A N 1
ATOM 2931 C CA . VAL A 1 380 ? 10.703 21.121 -3.201 1.00 93.81 380 VAL A CA 1
ATOM 2932 C C . VAL A 1 380 ? 11.007 21.041 -4.695 1.00 93.81 380 VAL A C 1
ATOM 2934 O O . VAL A 1 380 ? 12.180 21.016 -5.045 1.00 93.81 380 VAL A O 1
ATOM 2937 N N . PHE A 1 381 ? 10.007 21.034 -5.579 1.00 95.12 381 PHE A N 1
ATOM 2938 C CA . PHE A 1 381 ? 10.245 20.911 -7.026 1.00 95.12 381 PHE A CA 1
ATOM 2939 C C . PHE A 1 381 ? 10.788 22.189 -7.672 1.00 95.12 381 PHE A C 1
ATOM 2941 O O . PHE A 1 381 ? 11.628 22.123 -8.574 1.00 95.12 381 PHE A O 1
ATOM 2948 N N . LYS A 1 382 ? 10.355 23.355 -7.185 1.00 93.06 382 LYS A N 1
ATOM 2949 C CA . LYS A 1 382 ? 10.661 24.657 -7.785 1.00 93.06 382 LYS A CA 1
ATOM 2950 C C . LYS A 1 382 ? 12.164 24.884 -7.990 1.00 93.06 382 LYS A C 1
ATOM 2952 O O . LYS A 1 382 ? 12.935 24.978 -7.032 1.00 93.06 382 LYS A O 1
ATOM 2957 N N . GLY A 1 383 ? 12.577 25.024 -9.251 1.00 93.38 383 GLY A N 1
ATOM 2958 C CA . GLY A 1 383 ? 13.955 25.326 -9.640 1.00 93.38 383 GLY A CA 1
ATOM 2959 C C . GLY A 1 383 ? 14.978 24.220 -9.341 1.00 93.38 383 GLY A C 1
ATOM 2960 O O . GLY A 1 383 ? 16.182 24.499 -9.370 1.00 93.38 383 GLY A O 1
ATOM 2961 N N . ARG A 1 384 ? 14.529 22.994 -9.040 1.00 97.31 384 ARG A N 1
ATOM 2962 C CA . ARG A 1 384 ? 15.378 21.832 -8.725 1.00 97.31 384 ARG A CA 1
ATOM 2963 C C . ARG A 1 384 ? 15.505 20.869 -9.898 1.00 97.31 384 ARG A C 1
ATOM 2965 O O . ARG A 1 384 ? 14.760 20.954 -10.869 1.00 97.31 384 ARG A O 1
ATOM 2972 N N . VAL A 1 385 ? 16.464 19.956 -9.795 1.00 98.62 385 VAL A N 1
ATOM 2973 C CA . VAL A 1 385 ? 16.553 18.772 -10.653 1.00 98.62 385 VAL A CA 1
ATOM 2974 C C . VAL A 1 385 ? 15.880 17.628 -9.909 1.00 98.62 385 VAL A C 1
ATOM 2976 O O . VAL A 1 385 ? 16.258 17.334 -8.776 1.00 98.62 385 VAL A O 1
ATOM 2979 N N . VAL A 1 386 ? 14.863 17.017 -10.510 1.00 98.56 386 VAL A N 1
ATOM 2980 C CA . VAL A 1 386 ? 14.011 16.030 -9.841 1.00 98.56 386 VAL A CA 1
ATOM 2981 C C . VAL A 1 386 ? 14.134 14.688 -10.550 1.00 98.56 386 VAL A C 1
ATOM 2983 O O . VAL A 1 386 ? 13.930 14.589 -11.757 1.00 98.56 386 VAL A O 1
ATOM 2986 N N . TYR A 1 387 ? 14.461 13.651 -9.789 1.00 98.81 387 TYR A N 1
ATOM 2987 C CA . TYR A 1 387 ? 14.433 12.266 -10.224 1.00 98.81 387 TYR A CA 1
ATOM 2988 C C . TYR A 1 387 ? 13.310 11.536 -9.490 1.00 98.81 387 TYR A C 1
ATOM 2990 O O . TYR A 1 387 ? 13.353 11.416 -8.269 1.00 98.81 387 TYR A O 1
ATOM 2998 N N . ILE A 1 388 ? 12.293 11.089 -10.221 1.00 98.81 388 ILE A N 1
ATOM 2999 C CA . ILE A 1 388 ? 11.088 10.466 -9.673 1.00 98.81 388 ILE A CA 1
ATOM 3000 C C . ILE A 1 388 ? 11.100 8.975 -10.004 1.00 98.81 388 ILE A C 1
ATOM 3002 O O . ILE A 1 388 ? 11.298 8.596 -11.157 1.00 98.81 388 ILE A O 1
ATOM 3006 N N . ALA A 1 389 ? 10.875 8.130 -9.003 1.00 98.56 389 ALA A N 1
ATOM 3007 C CA . ALA A 1 389 ? 10.866 6.682 -9.147 1.00 98.56 389 ALA A CA 1
ATOM 3008 C C . ALA A 1 389 ? 9.593 6.067 -8.550 1.00 98.56 389 ALA A C 1
ATOM 3010 O O . ALA A 1 389 ? 9.346 6.177 -7.345 1.00 98.56 389 ALA A O 1
ATOM 3011 N N . GLY A 1 390 ? 8.793 5.412 -9.397 1.00 96.75 390 GLY A N 1
ATOM 3012 C CA . GLY A 1 390 ? 7.580 4.698 -8.985 1.00 96.75 390 GLY A CA 1
ATOM 3013 C C . GLY A 1 390 ? 6.523 5.584 -8.313 1.00 96.75 390 GLY A C 1
ATOM 3014 O O . GLY A 1 390 ? 5.905 5.160 -7.335 1.00 96.75 390 GLY A O 1
ATOM 3015 N N . ALA A 1 391 ? 6.342 6.823 -8.775 1.00 96.75 391 ALA A N 1
ATOM 3016 C CA . ALA A 1 391 ? 5.371 7.776 -8.234 1.00 96.75 391 ALA A CA 1
ATOM 3017 C C . ALA A 1 391 ? 4.780 8.654 -9.347 1.00 96.75 391 ALA A C 1
ATOM 3019 O O . ALA A 1 391 ? 5.506 9.047 -10.259 1.00 96.75 391 ALA A O 1
ATOM 3020 N N . ASP A 1 392 ? 3.500 9.027 -9.219 1.00 96.38 392 ASP A N 1
ATOM 3021 C CA . ASP A 1 392 ? 2.803 9.915 -10.161 1.00 96.38 392 ASP A CA 1
ATOM 3022 C C . ASP A 1 392 ? 2.273 11.204 -9.492 1.00 96.38 392 ASP A C 1
ATOM 3024 O O . ASP A 1 392 ? 1.066 11.449 -9.467 1.00 96.38 392 ASP A O 1
ATOM 3028 N N . PRO A 1 393 ? 3.150 12.069 -8.942 1.00 95.62 393 PRO A N 1
ATOM 3029 C CA . PRO A 1 393 ? 2.728 13.325 -8.326 1.00 95.62 393 PRO A CA 1
ATOM 3030 C C . PRO A 1 393 ? 1.879 14.222 -9.231 1.00 95.62 393 PRO A C 1
ATOM 3032 O O . PRO A 1 393 ? 0.983 14.882 -8.715 1.00 95.62 393 PRO A O 1
ATOM 3035 N N . ALA A 1 394 ? 2.137 14.260 -10.542 1.00 95.56 394 ALA A N 1
ATOM 3036 C CA . ALA A 1 394 ? 1.360 15.091 -11.459 1.00 95.56 394 ALA A CA 1
ATOM 3037 C C . ALA A 1 394 ? -0.061 14.550 -11.696 1.00 95.56 394 ALA A C 1
ATOM 3039 O O . ALA A 1 394 ? -0.981 15.342 -11.881 1.00 95.56 394 ALA A O 1
ATOM 3040 N N . GLY A 1 395 ? -0.241 13.225 -11.693 1.00 92.75 395 GLY A N 1
ATOM 3041 C CA . GLY A 1 395 ? -1.557 12.593 -11.827 1.00 92.75 395 GLY A CA 1
ATOM 3042 C C . GLY A 1 395 ? -2.377 12.644 -10.539 1.00 92.75 395 GLY A C 1
ATOM 3043 O O . GLY A 1 395 ? -3.597 12.774 -10.595 1.00 92.75 395 GLY A O 1
ATOM 3044 N N . ASP A 1 396 ? -1.706 12.602 -9.387 1.00 91.00 396 ASP A N 1
ATOM 3045 C CA . ASP A 1 396 ? -2.355 12.609 -8.073 1.00 91.00 396 ASP A CA 1
ATOM 3046 C C . ASP A 1 396 ? -2.805 14.013 -7.619 1.00 91.00 396 ASP A C 1
ATOM 3048 O O . ASP A 1 396 ? -3.710 14.133 -6.792 1.00 91.00 396 ASP A O 1
ATOM 3052 N N . ASP A 1 397 ? -2.149 15.082 -8.087 1.00 90.88 397 ASP A N 1
ATOM 3053 C CA . ASP A 1 397 ? -2.429 16.456 -7.652 1.00 90.88 397 ASP A CA 1
ATOM 3054 C C . ASP A 1 397 ? -2.085 17.493 -8.745 1.00 90.88 397 ASP A C 1
ATOM 3056 O O . ASP A 1 397 ? -0.904 17.691 -9.065 1.00 90.88 397 ASP A O 1
ATOM 3060 N N . PRO A 1 398 ? -3.077 18.238 -9.273 1.00 89.88 398 PRO A N 1
ATOM 3061 C CA . PRO A 1 398 ? -2.842 19.293 -10.260 1.00 89.88 398 PRO A CA 1
ATOM 3062 C C . PRO A 1 398 ? -1.844 20.364 -9.800 1.00 89.88 398 PRO A C 1
ATOM 3064 O O . PRO A 1 398 ? -1.075 20.890 -10.604 1.00 89.88 398 PRO A O 1
ATOM 3067 N N . ALA A 1 399 ? -1.799 20.684 -8.504 1.00 90.38 399 ALA A N 1
ATOM 3068 C CA . ALA A 1 399 ? -0.856 21.663 -7.977 1.00 90.38 399 ALA A CA 1
ATOM 3069 C C . ALA A 1 399 ? 0.585 21.127 -7.959 1.00 90.38 399 ALA A C 1
ATOM 3071 O O . ALA A 1 399 ? 1.530 21.909 -8.095 1.00 90.38 399 ALA A O 1
ATOM 3072 N N . LEU A 1 400 ? 0.775 19.809 -7.820 1.00 94.06 400 LEU A N 1
ATOM 3073 C CA . LEU A 1 400 ? 2.085 19.180 -8.009 1.00 94.06 400 LEU A CA 1
ATOM 3074 C C . LEU A 1 400 ? 2.467 19.130 -9.490 1.00 94.06 400 LEU A C 1
ATOM 3076 O O . LEU A 1 400 ? 3.638 19.343 -9.799 1.00 94.06 400 LEU A O 1
ATOM 3080 N N . ALA A 1 401 ? 1.508 18.920 -10.398 1.00 95.12 401 ALA A N 1
ATOM 3081 C CA . ALA A 1 401 ? 1.753 18.999 -11.838 1.00 95.12 401 ALA A CA 1
ATOM 3082 C C . ALA A 1 401 ? 2.276 20.387 -12.248 1.00 95.12 401 ALA A C 1
ATOM 3084 O O . ALA A 1 401 ? 3.285 20.481 -12.948 1.00 95.12 401 ALA A O 1
ATOM 3085 N N . GLU A 1 402 ? 1.650 21.468 -11.768 1.00 95.06 402 GLU A N 1
ATOM 3086 C CA . GLU A 1 402 ? 2.141 22.832 -12.012 1.00 95.06 402 GLU A CA 1
ATOM 3087 C C . GLU A 1 402 ? 3.512 23.077 -11.370 1.00 95.06 402 GLU A C 1
ATOM 3089 O O . GLU A 1 402 ? 4.407 23.617 -12.017 1.00 95.06 402 GLU A O 1
ATOM 3094 N N . ALA A 1 403 ? 3.730 22.619 -10.133 1.00 95.62 403 ALA A N 1
ATOM 3095 C CA . ALA A 1 403 ? 5.025 22.770 -9.470 1.00 95.62 403 ALA A CA 1
ATOM 3096 C C . ALA A 1 403 ? 6.159 22.018 -10.192 1.00 95.62 403 ALA A C 1
ATOM 3098 O O . ALA A 1 403 ? 7.291 22.502 -10.230 1.00 95.62 403 ALA A O 1
ATOM 3099 N N . LEU A 1 404 ? 5.873 20.858 -10.790 1.00 97.25 404 LEU A N 1
ATOM 3100 C CA . LEU A 1 404 ? 6.844 20.109 -11.588 1.00 97.25 404 LEU A CA 1
ATOM 3101 C C . LEU A 1 404 ? 7.242 20.852 -12.862 1.00 97.25 404 LEU A C 1
ATOM 3103 O O . LEU A 1 404 ? 8.411 20.808 -13.228 1.00 97.25 404 LEU A O 1
ATOM 3107 N N . LYS A 1 405 ? 6.336 21.605 -13.497 1.00 96.56 405 LYS A N 1
ATOM 3108 C CA . LYS A 1 405 ? 6.684 22.447 -14.659 1.00 96.56 405 LYS A CA 1
ATOM 3109 C C . LYS A 1 405 ? 7.702 23.544 -14.320 1.00 96.56 405 LYS A C 1
ATOM 3111 O O . LYS A 1 405 ? 8.363 24.051 -15.221 1.00 96.56 405 LYS A O 1
ATOM 3116 N N . GLU A 1 406 ? 7.848 23.903 -13.041 1.00 96.75 406 GLU A N 1
ATOM 3117 C CA . GLU A 1 406 ? 8.873 24.837 -12.551 1.00 96.75 406 GLU A CA 1
ATOM 3118 C C . GLU A 1 406 ? 10.223 24.160 -12.218 1.00 96.75 406 GLU A C 1
ATOM 3120 O O . GLU A 1 406 ? 11.169 24.840 -11.800 1.00 96.75 406 GLU A O 1
ATOM 3125 N N . ALA A 1 407 ? 10.343 22.836 -12.359 1.00 97.62 407 ALA A N 1
ATOM 3126 C CA . ALA A 1 407 ? 11.610 22.126 -12.197 1.00 97.62 407 ALA A CA 1
ATOM 3127 C C . ALA A 1 407 ? 12.568 22.423 -13.368 1.00 97.62 407 ALA A C 1
ATOM 3129 O O . ALA A 1 407 ? 12.155 22.690 -14.492 1.00 97.62 407 ALA A O 1
ATOM 3130 N N . LYS A 1 408 ? 13.880 22.370 -13.108 1.00 97.56 408 LYS A N 1
ATOM 3131 C CA . LYS A 1 408 ? 14.925 22.592 -14.127 1.00 97.56 408 LYS A CA 1
ATOM 3132 C C . LYS A 1 408 ? 15.136 21.389 -15.042 1.00 97.56 408 LYS A C 1
ATOM 3134 O O . LYS A 1 408 ? 15.561 21.567 -16.177 1.00 97.56 408 LYS A O 1
ATOM 3139 N N . PHE A 1 409 ? 14.939 20.189 -14.505 1.00 98.38 409 PHE A N 1
ATOM 3140 C CA . PHE A 1 409 ? 15.062 18.924 -15.220 1.00 98.38 409 PHE A CA 1
ATOM 3141 C C . PHE A 1 409 ? 14.280 17.850 -14.468 1.00 98.38 409 PHE A C 1
ATOM 3143 O O . PHE A 1 409 ? 14.375 17.782 -13.237 1.00 98.38 409 PHE A O 1
ATOM 3150 N N . ILE A 1 410 ? 13.552 17.008 -15.195 1.00 98.62 410 ILE A N 1
ATOM 3151 C CA . ILE A 1 410 ? 12.752 15.917 -14.638 1.00 98.62 410 ILE A CA 1
ATOM 3152 C C . ILE A 1 410 ? 13.173 14.595 -15.281 1.00 98.62 410 ILE A C 1
ATOM 3154 O O . ILE A 1 410 ? 13.007 14.386 -16.481 1.00 98.62 410 ILE A O 1
ATOM 3158 N N . ALA A 1 411 ? 13.667 13.665 -14.475 1.00 98.75 411 ALA A N 1
ATOM 3159 C CA . ALA A 1 411 ? 13.822 12.270 -14.867 1.00 98.75 411 ALA A CA 1
ATOM 3160 C C . ALA A 1 411 ? 12.768 11.417 -14.164 1.00 98.75 411 ALA A C 1
ATOM 3162 O O . ALA A 1 411 ? 12.511 11.616 -12.978 1.00 98.75 411 ALA A O 1
ATOM 3163 N N . VAL A 1 412 ? 12.194 10.449 -14.871 1.00 98.75 412 VAL A N 1
ATOM 3164 C CA . VAL A 1 412 ? 11.197 9.525 -14.323 1.00 98.75 412 VAL A CA 1
ATOM 3165 C C . VAL A 1 412 ? 11.599 8.095 -14.649 1.00 98.75 412 VAL A C 1
ATOM 3167 O O . VAL A 1 412 ? 11.900 7.788 -15.799 1.00 98.75 412 VAL A O 1
ATOM 3170 N N . GLN A 1 413 ? 11.591 7.210 -13.657 1.00 98.00 413 GLN A N 1
ATOM 3171 C CA . GLN A 1 413 ? 11.579 5.767 -13.886 1.00 98.00 413 GLN A CA 1
ATOM 3172 C C . GLN A 1 413 ? 10.252 5.189 -13.396 1.00 98.00 413 GLN A C 1
ATOM 3174 O O . GLN A 1 413 ? 9.856 5.393 -12.245 1.00 98.00 413 GLN A O 1
ATOM 3179 N N . ASP A 1 414 ? 9.542 4.519 -14.298 1.00 97.56 414 ASP A N 1
ATOM 3180 C CA . ASP A 1 414 ? 8.232 3.941 -14.015 1.00 97.56 414 ASP A CA 1
ATOM 3181 C C . ASP A 1 414 ? 7.964 2.745 -14.939 1.00 97.56 414 ASP A C 1
ATOM 3183 O O . ASP A 1 414 ? 8.633 2.527 -15.956 1.00 97.56 414 ASP A O 1
ATOM 3187 N N . VAL A 1 415 ? 6.977 1.949 -14.554 1.00 96.69 415 VAL A N 1
ATOM 3188 C CA . VAL A 1 415 ? 6.486 0.778 -15.275 1.00 96.69 415 VAL A CA 1
ATOM 3189 C C . VAL A 1 415 ? 5.502 1.205 -16.372 1.00 96.69 415 VAL A C 1
ATOM 3191 O O . VAL A 1 415 ? 5.486 0.615 -17.460 1.00 96.69 415 VAL A O 1
ATOM 3194 N N . LEU A 1 416 ? 4.689 2.233 -16.100 1.00 96.00 416 LEU A N 1
ATOM 3195 C CA . LEU A 1 416 ? 3.619 2.728 -16.970 1.00 96.00 416 LEU A CA 1
ATOM 3196 C C . LEU A 1 416 ? 3.830 4.193 -17.357 1.00 96.00 416 LEU A C 1
ATOM 3198 O O . LEU A 1 416 ? 4.416 4.967 -16.609 1.00 96.00 416 LEU A O 1
ATOM 3202 N N . GLU A 1 417 ? 3.308 4.583 -18.518 1.00 96.00 417 GLU A N 1
ATOM 3203 C CA . GLU A 1 417 ? 3.153 5.991 -18.882 1.00 96.00 417 GLU A CA 1
ATOM 3204 C C . GLU A 1 417 ? 2.115 6.641 -17.958 1.00 96.00 417 GLU A C 1
ATOM 3206 O O . GLU A 1 417 ? 0.966 6.198 -17.893 1.00 96.00 417 GLU A O 1
ATOM 3211 N N . THR A 1 418 ? 2.514 7.702 -17.265 1.00 96.00 418 THR A N 1
ATOM 3212 C CA . THR A 1 418 ? 1.725 8.464 -16.285 1.00 96.00 418 THR A CA 1
ATOM 3213 C C . THR A 1 418 ? 1.718 9.959 -16.609 1.00 96.00 418 THR A C 1
ATOM 3215 O O . THR A 1 418 ? 2.515 10.419 -17.434 1.00 96.00 418 THR A O 1
ATOM 3218 N N . ALA A 1 419 ? 0.874 10.746 -15.933 1.00 96.38 419 ALA A N 1
ATOM 3219 C CA . ALA A 1 419 ? 0.884 12.204 -16.095 1.00 96.38 419 ALA A CA 1
ATOM 3220 C C . ALA A 1 419 ? 2.260 12.802 -15.741 1.00 96.38 419 ALA A C 1
ATOM 3222 O O . ALA A 1 419 ? 2.727 13.744 -16.379 1.00 96.38 419 ALA A O 1
ATOM 3223 N N . THR A 1 420 ? 2.970 12.207 -14.779 1.00 97.75 420 THR A N 1
ATOM 3224 C CA . THR A 1 420 ? 4.343 12.603 -14.436 1.00 97.75 420 THR A CA 1
ATOM 3225 C C . THR A 1 420 ? 5.332 12.304 -15.563 1.00 97.75 420 THR A C 1
ATOM 3227 O O . THR A 1 420 ? 6.181 13.144 -15.868 1.00 97.75 420 THR A O 1
ATOM 3230 N N . THR A 1 421 ? 5.208 11.160 -16.249 1.00 97.38 421 THR A N 1
ATOM 3231 C CA . THR A 1 421 ? 6.081 10.855 -17.400 1.00 97.38 421 THR A CA 1
ATOM 3232 C C . THR A 1 421 ? 5.884 11.842 -18.551 1.00 97.38 421 THR A C 1
ATOM 3234 O O . THR A 1 421 ? 6.858 12.218 -19.199 1.00 97.38 421 THR A O 1
ATOM 3237 N N . GLU A 1 422 ? 4.666 12.352 -18.760 1.00 96.75 422 GLU A N 1
ATOM 3238 C CA . GLU A 1 422 ? 4.373 13.341 -19.806 1.00 96.75 422 GLU A CA 1
ATOM 3239 C C . GLU A 1 422 ? 5.075 14.686 -19.588 1.00 96.75 422 GLU A C 1
ATOM 3241 O O . GLU A 1 422 ? 5.306 15.411 -20.561 1.00 96.75 422 GLU A O 1
ATOM 3246 N N . LEU A 1 423 ? 5.456 15.008 -18.348 1.00 97.38 423 LEU A N 1
ATOM 3247 C CA . LEU A 1 423 ? 6.236 16.199 -18.000 1.00 97.38 423 LEU A CA 1
ATOM 3248 C C . LEU A 1 423 ? 7.754 15.957 -18.055 1.00 97.38 423 LEU A C 1
ATOM 3250 O O . LEU A 1 423 ? 8.519 16.914 -18.101 1.00 97.38 423 LEU A O 1
ATOM 3254 N N . ALA A 1 424 ? 8.202 14.699 -18.091 1.00 98.25 424 ALA A N 1
ATOM 3255 C CA . ALA A 1 424 ? 9.606 14.331 -17.929 1.00 98.25 424 ALA A CA 1
ATOM 3256 C C . ALA A 1 424 ? 10.505 14.737 -19.110 1.00 98.25 424 ALA A C 1
ATOM 3258 O O . ALA A 1 424 ? 10.093 14.707 -20.270 1.00 98.25 424 ALA A O 1
ATOM 3259 N N . ASP A 1 425 ? 11.769 15.038 -18.833 1.00 98.56 425 ASP A N 1
ATOM 3260 C CA . ASP A 1 425 ? 12.828 15.232 -19.827 1.00 98.56 425 ASP A CA 1
ATOM 3261 C C . ASP A 1 425 ? 13.525 13.918 -20.202 1.00 98.56 425 ASP A C 1
ATOM 3263 O O . ASP A 1 425 ? 13.986 13.759 -21.335 1.00 98.56 425 ASP A O 1
ATOM 3267 N N . ALA A 1 426 ? 13.573 12.963 -19.271 1.00 98.56 426 ALA A N 1
ATOM 3268 C CA . ALA A 1 426 ? 14.050 11.602 -19.491 1.00 98.56 426 ALA A CA 1
ATOM 3269 C C . ALA A 1 426 ? 13.125 10.592 -18.801 1.00 98.56 426 ALA A C 1
ATOM 3271 O O . ALA A 1 426 ? 12.771 10.769 -17.637 1.00 98.56 426 ALA A O 1
ATOM 3272 N N . VAL A 1 427 ? 12.757 9.524 -19.507 1.00 98.69 427 VAL A N 1
ATOM 3273 C CA . VAL A 1 427 ? 11.917 8.437 -18.990 1.00 98.69 427 VAL A CA 1
ATOM 3274 C C . VAL A 1 427 ? 12.653 7.110 -19.139 1.00 98.69 427 VAL A C 1
ATOM 3276 O O . VAL A 1 427 ? 13.151 6.791 -20.223 1.00 98.69 427 VAL A O 1
ATOM 3279 N N . PHE A 1 428 ? 12.703 6.325 -18.066 1.00 98.75 428 PHE A N 1
ATOM 3280 C CA . PHE A 1 428 ? 13.363 5.024 -18.013 1.00 98.75 428 PHE A CA 1
ATOM 3281 C C . PHE A 1 428 ? 12.341 3.899 -17.770 1.00 98.75 428 PHE A C 1
ATOM 3283 O O . PHE A 1 428 ? 11.554 3.996 -16.828 1.00 98.75 428 PHE A O 1
ATOM 3290 N N . PRO A 1 429 ? 12.341 2.827 -18.588 1.00 98.19 429 PRO A N 1
ATOM 3291 C CA . PRO A 1 429 ? 11.415 1.710 -18.425 1.00 98.19 429 PRO A CA 1
ATOM 3292 C C . PRO A 1 429 ? 11.834 0.806 -17.259 1.00 98.19 429 PRO A C 1
ATOM 3294 O O . PRO A 1 429 ? 12.819 0.063 -17.363 1.00 98.19 429 PRO A O 1
ATOM 3297 N N . ALA A 1 430 ? 11.058 0.836 -16.176 1.00 98.00 430 ALA A N 1
ATOM 3298 C CA . ALA A 1 430 ? 11.239 -0.041 -15.025 1.00 98.00 430 ALA A CA 1
ATOM 3299 C C . ALA A 1 430 ? 10.548 -1.401 -15.225 1.00 98.00 430 ALA A C 1
ATOM 3301 O O . ALA A 1 430 ? 9.526 -1.525 -15.915 1.00 98.00 430 ALA A O 1
ATOM 3302 N N . ARG A 1 431 ? 11.118 -2.442 -14.614 1.00 97.38 431 ARG A N 1
ATOM 3303 C CA . ARG A 1 431 ? 10.513 -3.779 -14.544 1.00 97.38 431 ARG A CA 1
ATOM 3304 C C . ARG A 1 431 ? 9.413 -3.813 -13.490 1.00 97.38 431 ARG A C 1
ATOM 3306 O O . ARG A 1 431 ? 9.604 -3.339 -12.375 1.00 97.38 431 ARG A O 1
ATOM 3313 N N . ALA A 1 432 ? 8.291 -4.445 -13.813 1.00 96.25 432 ALA A N 1
ATOM 3314 C CA . ALA A 1 432 ? 7.255 -4.728 -12.824 1.00 96.25 432 ALA A CA 1
ATOM 3315 C C . ALA A 1 432 ? 7.710 -5.820 -11.844 1.00 96.25 432 ALA A C 1
ATOM 3317 O O . ALA A 1 432 ? 8.558 -6.637 -12.185 1.00 96.25 432 ALA A O 1
ATOM 3318 N N . PHE A 1 433 ? 7.100 -5.901 -10.658 1.00 95.88 433 PHE A N 1
ATOM 3319 C CA . PHE A 1 433 ? 7.465 -6.898 -9.636 1.00 95.88 433 PHE A CA 1
ATOM 3320 C C . PHE A 1 433 ? 7.348 -8.360 -10.111 1.00 95.88 433 PHE A C 1
ATOM 3322 O O . PHE A 1 433 ? 7.983 -9.238 -9.547 1.00 95.88 433 PHE A O 1
ATOM 3329 N N . THR A 1 434 ? 6.568 -8.630 -11.161 1.00 96.88 434 THR A N 1
ATOM 3330 C CA . THR A 1 434 ? 6.433 -9.962 -11.769 1.00 96.88 434 THR A CA 1
ATOM 3331 C C . THR A 1 434 ? 7.610 -10.331 -12.681 1.00 96.88 434 THR A C 1
ATOM 3333 O O . THR A 1 434 ? 7.755 -11.493 -13.043 1.00 96.88 434 THR A O 1
ATOM 3336 N N . GLU A 1 435 ? 8.438 -9.362 -13.078 1.00 97.00 435 GLU A N 1
ATOM 3337 C CA . GLU A 1 435 ? 9.522 -9.482 -14.073 1.00 97.00 435 GLU A CA 1
ATOM 3338 C C . GLU A 1 435 ? 10.922 -9.528 -13.428 1.00 97.00 435 GLU A C 1
ATOM 3340 O O . GLU A 1 435 ? 11.948 -9.539 -14.115 1.00 97.00 435 GLU A O 1
ATOM 3345 N N . ARG A 1 436 ? 10.982 -9.464 -12.096 1.00 96.38 436 ARG A N 1
ATOM 3346 C CA . ARG A 1 436 ? 12.212 -9.339 -11.307 1.00 96.38 436 ARG A CA 1
ATOM 3347 C C . ARG A 1 436 ? 12.011 -9.913 -9.910 1.00 96.38 436 ARG A C 1
ATOM 3349 O O . ARG A 1 436 ? 10.891 -10.157 -9.486 1.00 96.38 436 ARG A O 1
ATOM 3356 N N . GLU A 1 437 ? 13.111 -10.073 -9.195 1.00 96.56 437 GLU A N 1
ATOM 3357 C CA . GLU A 1 437 ? 13.108 -10.342 -7.760 1.00 96.56 437 GLU A CA 1
ATOM 3358 C C . GLU A 1 437 ? 13.466 -9.087 -6.952 1.00 96.56 437 GLU A C 1
ATOM 3360 O O . GLU A 1 437 ? 13.908 -8.068 -7.505 1.00 96.56 437 GLU A O 1
ATOM 3365 N N . GLY A 1 438 ? 13.242 -9.164 -5.645 1.00 97.81 438 GLY A N 1
ATOM 3366 C CA . GLY A 1 438 ? 13.506 -8.094 -4.691 1.00 97.81 438 GLY A CA 1
ATOM 3367 C C . GLY A 1 438 ? 12.927 -8.414 -3.320 1.00 97.81 438 GLY A C 1
ATOM 3368 O O . GLY A 1 438 ? 12.325 -9.474 -3.107 1.00 97.81 438 GLY A O 1
ATOM 3369 N N . THR A 1 439 ? 13.067 -7.466 -2.399 1.00 98.50 439 THR A N 1
ATOM 3370 C CA . THR A 1 439 ? 12.460 -7.547 -1.069 1.00 98.50 439 THR A CA 1
ATOM 3371 C C . THR A 1 439 ? 11.538 -6.371 -0.775 1.00 98.50 439 THR A C 1
ATOM 3373 O O . THR A 1 439 ? 11.675 -5.285 -1.335 1.00 98.50 439 THR A O 1
ATOM 3376 N N . VAL A 1 440 ? 10.584 -6.589 0.128 1.00 98.31 440 VAL A N 1
ATOM 3377 C CA . VAL A 1 440 ? 9.725 -5.549 0.709 1.00 98.31 440 VAL A CA 1
ATOM 3378 C C . VAL A 1 440 ? 9.669 -5.699 2.221 1.00 98.31 440 VAL A C 1
ATOM 3380 O O . VAL A 1 440 ? 9.758 -6.810 2.737 1.00 98.31 440 VAL A O 1
ATOM 3383 N N . VAL A 1 441 ? 9.487 -4.589 2.924 1.00 98.38 441 VAL A N 1
ATOM 3384 C CA . VAL A 1 441 ? 9.283 -4.507 4.367 1.00 98.38 441 VAL A CA 1
ATOM 3385 C C . VAL A 1 441 ? 7.840 -4.081 4.616 1.00 98.38 441 VAL A C 1
ATOM 3387 O O . VAL A 1 441 ? 7.458 -2.951 4.307 1.00 98.38 441 VAL A O 1
ATOM 3390 N N . SER A 1 442 ? 7.035 -4.993 5.165 1.00 97.69 442 SER A N 1
ATOM 3391 C CA . SER A 1 442 ? 5.640 -4.709 5.523 1.00 97.69 442 SER A CA 1
ATOM 3392 C C . SER A 1 442 ? 5.540 -3.716 6.691 1.00 97.69 442 SER A C 1
ATOM 3394 O O . SER A 1 442 ? 6.532 -3.401 7.352 1.00 97.69 442 SER A O 1
ATOM 3396 N N . GLY A 1 443 ? 4.333 -3.238 7.005 1.00 97.06 443 GLY A N 1
ATOM 3397 C CA . GLY A 1 443 ? 4.109 -2.378 8.175 1.00 97.06 443 GLY A CA 1
ATOM 3398 C C . GLY A 1 443 ? 4.340 -3.082 9.520 1.00 97.06 443 GLY A C 1
ATOM 3399 O O . GLY A 1 443 ? 4.678 -2.421 10.496 1.00 97.06 443 GLY A O 1
ATOM 3400 N N . GLU A 1 444 ? 4.282 -4.419 9.554 1.00 95.88 444 GLU A N 1
ATOM 3401 C CA . GLU A 1 444 ? 4.742 -5.258 10.680 1.00 95.88 444 GLU A CA 1
ATOM 3402 C C . GLU A 1 444 ? 6.272 -5.415 10.719 1.00 95.88 444 GLU A C 1
ATOM 3404 O O . GLU A 1 444 ? 6.802 -6.241 11.460 1.00 95.88 444 GLU A O 1
ATOM 3409 N N . ARG A 1 445 ? 6.989 -4.653 9.886 1.00 96.56 445 ARG A N 1
ATOM 3410 C CA . ARG A 1 445 ? 8.446 -4.686 9.733 1.00 96.56 445 ARG A CA 1
ATOM 3411 C C . ARG A 1 445 ? 8.982 -6.059 9.338 1.00 96.56 445 ARG A C 1
ATOM 3413 O O . ARG A 1 445 ? 10.102 -6.416 9.691 1.00 96.56 445 ARG A O 1
ATOM 3420 N N . ARG A 1 446 ? 8.201 -6.833 8.577 1.00 97.50 446 ARG A N 1
ATOM 3421 C CA . ARG A 1 446 ? 8.623 -8.127 8.031 1.00 97.50 446 ARG A CA 1
ATOM 3422 C C . ARG A 1 446 ? 9.236 -7.949 6.651 1.00 97.50 446 ARG A C 1
ATOM 3424 O O . ARG A 1 446 ? 8.544 -7.533 5.722 1.00 97.50 446 ARG A O 1
ATOM 3431 N N . VAL A 1 447 ? 10.508 -8.313 6.516 1.00 98.38 447 VAL A N 1
ATOM 3432 C CA . VAL A 1 447 ? 11.219 -8.381 5.238 1.00 98.38 447 VAL A CA 1
ATOM 3433 C C . VAL A 1 447 ? 10.817 -9.659 4.517 1.00 98.38 447 VAL A C 1
ATOM 3435 O O . VAL A 1 447 ? 11.013 -10.754 5.039 1.00 98.38 447 VAL A O 1
ATOM 3438 N N . GLN A 1 448 ? 10.250 -9.532 3.322 1.00 97.69 448 GLN A N 1
ATOM 3439 C CA . GLN A 1 448 ? 9.786 -10.649 2.500 1.00 97.69 448 GLN A CA 1
ATOM 3440 C C . GLN A 1 448 ? 10.375 -10.555 1.096 1.00 97.69 448 GLN A C 1
ATOM 3442 O O . GLN A 1 448 ? 10.437 -9.471 0.519 1.00 97.69 448 GLN A O 1
ATOM 3447 N N . ARG A 1 449 ? 10.784 -11.700 0.542 1.00 97.00 449 ARG A N 1
ATOM 3448 C CA . ARG A 1 449 ? 11.322 -11.819 -0.817 1.00 97.00 449 ARG A CA 1
ATOM 3449 C C . ARG A 1 449 ? 10.209 -12.148 -1.811 1.00 97.00 449 ARG A C 1
ATOM 3451 O O . ARG A 1 449 ? 9.383 -13.020 -1.547 1.00 97.00 449 ARG A O 1
ATOM 3458 N N . PHE A 1 450 ? 10.222 -11.492 -2.966 1.00 96.75 450 PHE A N 1
ATOM 3459 C CA . PHE A 1 450 ? 9.416 -11.858 -4.131 1.00 96.75 450 PHE A CA 1
ATOM 3460 C C . PHE A 1 450 ? 10.320 -12.284 -5.294 1.00 96.75 450 PHE A C 1
ATOM 3462 O O . PHE A 1 450 ? 11.486 -11.893 -5.360 1.00 96.75 450 PHE A O 1
ATOM 3469 N N . TYR A 1 451 ? 9.780 -13.094 -6.205 1.00 95.75 451 TYR A N 1
ATOM 3470 C CA . TYR A 1 451 ? 10.528 -13.734 -7.288 1.00 95.75 451 TYR A CA 1
ATOM 3471 C C . TYR A 1 451 ? 9.967 -13.337 -8.656 1.00 95.75 451 TYR A C 1
ATOM 3473 O O . TYR A 1 451 ? 8.781 -13.024 -8.787 1.00 95.75 451 TYR A O 1
ATOM 3481 N N . ALA A 1 452 ? 10.816 -13.404 -9.683 1.00 95.75 452 ALA A N 1
ATOM 3482 C CA . ALA A 1 452 ? 10.382 -13.231 -11.063 1.00 95.75 452 ALA A CA 1
ATOM 3483 C C . ALA A 1 452 ? 9.491 -14.408 -11.498 1.00 95.75 452 ALA A C 1
ATOM 3485 O O . ALA A 1 452 ? 9.810 -15.569 -11.239 1.00 95.75 452 ALA A O 1
ATOM 3486 N N . ALA A 1 453 ? 8.393 -14.100 -12.185 1.00 96.12 453 ALA A N 1
ATOM 3487 C CA . ALA A 1 453 ? 7.425 -15.074 -12.691 1.00 96.12 453 ALA A CA 1
ATOM 3488 C C . ALA A 1 453 ? 7.276 -15.025 -14.219 1.00 96.12 453 ALA A C 1
ATOM 3490 O O . ALA A 1 453 ? 6.961 -16.032 -14.844 1.00 96.12 453 ALA A O 1
ATOM 3491 N N . VAL A 1 454 ? 7.510 -13.865 -14.837 1.00 95.94 454 VAL A N 1
ATOM 3492 C CA . VAL A 1 454 ? 7.409 -13.663 -16.291 1.00 95.94 454 VAL A CA 1
ATOM 3493 C C . VAL A 1 454 ? 8.672 -12.986 -16.829 1.00 95.94 454 VAL A C 1
ATOM 3495 O O . VAL A 1 454 ? 9.373 -12.307 -16.072 1.00 95.94 454 VAL A O 1
ATOM 3498 N N . PRO A 1 455 ? 9.003 -13.152 -18.122 1.00 94.12 455 PRO A N 1
ATOM 3499 C CA . PRO A 1 455 ? 10.125 -12.443 -18.723 1.00 94.12 455 PRO A CA 1
ATOM 3500 C C . PRO A 1 455 ? 9.907 -10.915 -18.710 1.00 94.12 455 PRO A C 1
ATOM 3502 O O . PRO A 1 455 ? 8.769 -10.451 -18.806 1.00 94.12 455 PRO A O 1
ATOM 3505 N N . PRO A 1 456 ? 10.984 -10.110 -18.634 1.00 94.00 456 PRO A N 1
ATOM 3506 C CA . PRO A 1 456 ? 10.892 -8.656 -18.748 1.00 94.00 456 PRO A CA 1
ATOM 3507 C C . PRO A 1 456 ? 10.300 -8.203 -20.083 1.00 94.00 456 PRO A C 1
ATOM 3509 O O . PRO A 1 456 ? 10.630 -8.747 -21.137 1.00 94.00 456 PRO A O 1
ATOM 3512 N N . ARG A 1 457 ? 9.487 -7.141 -20.054 1.00 91.19 457 ARG A N 1
ATOM 3513 C CA . ARG A 1 457 ? 8.928 -6.533 -21.268 1.00 91.19 457 ARG A CA 1
ATOM 3514 C C . ARG A 1 457 ? 9.890 -5.520 -21.886 1.00 91.19 457 ARG A C 1
ATOM 3516 O O . ARG A 1 457 ? 10.314 -4.569 -21.224 1.00 91.19 457 ARG A O 1
ATOM 3523 N N . GLY A 1 458 ? 10.172 -5.677 -23.179 1.00 91.81 458 GLY A N 1
ATOM 3524 C CA . GLY A 1 458 ? 11.037 -4.769 -23.937 1.00 91.81 458 GLY A CA 1
ATOM 3525 C C . GLY A 1 458 ? 12.443 -4.646 -23.343 1.00 91.81 458 GLY A C 1
ATOM 3526 O O . GLY A 1 458 ? 13.010 -5.613 -22.847 1.00 91.81 458 GLY A O 1
ATOM 3527 N N . ASP A 1 459 ? 12.989 -3.432 -23.353 1.00 95.25 459 ASP A N 1
ATOM 3528 C CA . ASP A 1 459 ? 14.334 -3.133 -22.854 1.00 95.25 459 ASP A CA 1
ATOM 3529 C C . ASP A 1 459 ? 14.340 -2.749 -21.361 1.00 95.25 459 ASP A C 1
ATOM 3531 O O . ASP A 1 459 ? 15.301 -2.129 -20.896 1.00 95.25 459 ASP A O 1
ATOM 3535 N N . SER A 1 460 ? 13.273 -3.073 -20.617 1.00 97.19 460 SER A N 1
ATOM 3536 C CA . SER A 1 460 ? 13.102 -2.693 -19.209 1.00 97.19 460 SER A CA 1
ATOM 3537 C C . SER A 1 460 ? 14.153 -3.314 -18.282 1.00 97.19 460 SER A C 1
ATOM 3539 O O . SER A 1 460 ? 14.633 -4.445 -18.464 1.00 97.19 460 SER A O 1
ATOM 3541 N N . LYS A 1 461 ? 14.525 -2.560 -17.245 1.00 98.06 461 LYS A N 1
ATOM 3542 C CA . LYS A 1 461 ? 15.524 -2.956 -16.240 1.00 98.06 461 LYS A CA 1
ATOM 3543 C C . LYS A 1 461 ? 14.957 -2.801 -14.831 1.00 98.06 461 LYS A C 1
ATOM 3545 O O . LYS A 1 461 ? 14.005 -2.058 -14.629 1.00 98.06 461 LYS A O 1
ATOM 3550 N N . ALA A 1 462 ? 15.517 -3.534 -13.873 1.00 98.06 462 ALA A N 1
ATOM 3551 C CA . ALA A 1 462 ? 15.212 -3.305 -12.464 1.00 98.06 462 ALA A CA 1
ATOM 3552 C C . ALA A 1 462 ? 15.668 -1.893 -12.058 1.00 98.06 462 ALA A C 1
ATOM 3554 O O . ALA A 1 462 ? 16.690 -1.415 -12.552 1.00 98.06 462 ALA A O 1
ATOM 3555 N N . ASP A 1 463 ? 14.932 -1.224 -11.178 1.00 98.25 463 ASP A N 1
ATOM 3556 C CA . ASP A 1 463 ? 15.170 0.172 -10.799 1.00 98.25 463 ASP A CA 1
ATOM 3557 C C . ASP A 1 463 ? 16.559 0.380 -10.171 1.00 98.25 463 ASP A C 1
ATOM 3559 O O . ASP A 1 463 ? 17.238 1.367 -10.475 1.00 98.25 463 ASP A O 1
ATOM 3563 N N . PHE A 1 464 ? 17.054 -0.573 -9.370 1.00 98.31 464 PHE A N 1
ATOM 3564 C CA . PHE A 1 464 ? 18.429 -0.540 -8.857 1.00 98.31 464 PHE A CA 1
ATOM 3565 C C . PHE A 1 464 ? 19.474 -0.585 -9.990 1.00 98.31 464 PHE A C 1
ATOM 3567 O O . PHE A 1 464 ? 20.486 0.118 -9.916 1.00 98.31 464 PHE A O 1
ATOM 3574 N N . THR A 1 465 ? 19.217 -1.339 -11.069 1.00 98.56 465 THR A N 1
ATOM 3575 C CA . THR A 1 465 ? 20.066 -1.384 -12.271 1.00 98.56 465 THR A CA 1
ATOM 3576 C C . THR A 1 465 ? 20.002 -0.067 -13.042 1.00 98.56 465 THR A C 1
ATOM 3578 O O . THR A 1 465 ? 21.038 0.426 -13.479 1.00 98.56 465 THR A O 1
ATOM 3581 N N . ILE A 1 466 ? 18.813 0.525 -13.210 1.00 98.62 466 ILE A N 1
ATOM 3582 C CA . ILE A 1 466 ? 18.646 1.842 -13.856 1.00 98.62 466 ILE A CA 1
ATOM 3583 C C . ILE A 1 466 ? 19.468 2.889 -13.105 1.00 98.62 466 ILE A C 1
ATOM 3585 O O . ILE A 1 466 ? 20.252 3.628 -13.701 1.00 98.62 466 ILE A O 1
ATOM 3589 N N . THR A 1 467 ? 19.345 2.888 -11.781 1.00 98.56 467 THR A N 1
ATOM 3590 C CA . THR A 1 467 ? 20.070 3.790 -10.889 1.00 98.56 467 THR A CA 1
ATOM 3591 C C . THR A 1 467 ? 21.583 3.586 -10.993 1.00 98.56 467 THR A C 1
ATOM 3593 O O . THR A 1 467 ? 22.318 4.561 -11.130 1.00 98.56 467 THR A O 1
ATOM 3596 N N . SER A 1 468 ? 22.057 2.335 -11.025 1.00 98.50 468 SER A N 1
ATOM 3597 C CA . SER A 1 468 ? 23.475 2.004 -11.234 1.00 98.50 468 SER A CA 1
ATOM 3598 C C . SER A 1 468 ? 23.998 2.467 -12.602 1.00 98.50 468 SER A C 1
ATOM 3600 O O . SER A 1 468 ? 25.092 3.023 -12.690 1.00 98.50 468 SER A O 1
ATOM 3602 N N . LEU A 1 469 ? 23.210 2.330 -13.677 1.00 98.38 469 LEU A N 1
ATOM 3603 C CA . LEU A 1 469 ? 23.588 2.818 -15.009 1.00 98.38 469 LEU A CA 1
ATOM 3604 C C . LEU A 1 469 ? 23.778 4.338 -15.038 1.00 98.38 469 LEU A C 1
ATOM 3606 O O . LEU A 1 469 ? 24.727 4.822 -15.658 1.00 98.38 469 LEU A O 1
ATOM 3610 N N . ILE A 1 470 ? 22.901 5.085 -14.364 1.00 98.56 470 ILE A N 1
ATOM 3611 C CA . ILE A 1 470 ? 23.035 6.539 -14.221 1.00 98.56 470 ILE A CA 1
ATOM 3612 C C . ILE A 1 470 ? 24.256 6.868 -13.353 1.00 98.56 470 ILE A C 1
ATOM 3614 O O . ILE A 1 470 ? 25.090 7.674 -13.760 1.00 98.56 470 ILE A O 1
ATOM 3618 N N . ALA A 1 471 ? 24.414 6.199 -12.207 1.00 98.06 471 ALA A N 1
ATOM 3619 C CA . ALA A 1 471 ? 25.550 6.380 -11.303 1.00 98.06 471 ALA A CA 1
ATOM 3620 C C . ALA A 1 471 ? 26.895 6.163 -12.016 1.00 98.06 471 ALA A C 1
ATOM 3622 O O . ALA A 1 471 ? 27.801 6.985 -11.891 1.00 98.06 471 ALA A O 1
ATOM 3623 N N . LYS A 1 472 ? 26.996 5.129 -12.860 1.00 97.88 472 LYS A N 1
ATOM 3624 C CA . LYS A 1 472 ? 28.189 4.855 -13.671 1.00 97.88 472 LYS A CA 1
ATOM 3625 C C . LYS A 1 472 ? 28.548 6.024 -14.589 1.00 97.88 472 LYS A C 1
ATOM 3627 O O . LYS A 1 472 ? 29.720 6.369 -14.704 1.00 97.88 472 LYS A O 1
ATOM 3632 N N . GLN A 1 473 ? 27.557 6.665 -15.212 1.00 97.94 473 GLN A N 1
ATOM 3633 C CA . GLN A 1 473 ? 27.769 7.857 -16.048 1.00 97.94 473 GLN A CA 1
ATOM 3634 C C . GLN A 1 473 ? 28.166 9.096 -15.224 1.00 97.94 473 GLN A C 1
ATOM 3636 O O . GLN A 1 473 ? 28.771 10.021 -15.759 1.00 97.94 473 GLN A O 1
ATOM 3641 N N . MET A 1 474 ? 27.876 9.107 -13.920 1.00 97.19 474 MET A N 1
ATOM 3642 C CA . MET A 1 474 ? 28.349 10.123 -12.970 1.00 97.19 474 MET A CA 1
ATOM 3643 C C . MET A 1 474 ? 29.763 9.831 -12.432 1.00 97.19 474 MET A C 1
ATOM 3645 O O . MET A 1 474 ? 30.294 10.637 -11.673 1.00 97.19 474 MET A O 1
ATOM 3649 N N . GLY A 1 475 ? 30.374 8.697 -12.801 1.00 96.69 475 GLY A N 1
ATOM 3650 C CA . GLY A 1 475 ? 31.654 8.240 -12.247 1.00 96.69 475 GLY A CA 1
ATOM 3651 C C . GLY A 1 475 ? 31.536 7.564 -10.875 1.00 96.69 475 GLY A C 1
ATOM 3652 O O . GLY A 1 475 ? 32.536 7.428 -10.176 1.00 96.69 475 GLY A O 1
ATOM 3653 N N . LEU A 1 476 ? 30.329 7.151 -10.480 1.00 96.31 476 LEU A N 1
ATOM 3654 C CA . LEU A 1 476 ? 30.049 6.450 -9.228 1.00 96.31 476 LEU A CA 1
ATOM 3655 C C . LEU A 1 476 ? 29.931 4.941 -9.471 1.00 96.31 476 LEU A C 1
ATOM 3657 O O . LEU A 1 476 ? 29.461 4.500 -10.521 1.00 96.31 476 LEU A O 1
ATOM 3661 N N . ILE A 1 477 ? 30.312 4.147 -8.472 1.00 94.44 477 ILE A N 1
ATOM 3662 C CA . ILE A 1 477 ? 30.175 2.689 -8.501 1.00 94.44 477 ILE A CA 1
ATOM 3663 C C . ILE A 1 477 ? 29.029 2.308 -7.569 1.00 94.44 477 ILE A C 1
ATOM 3665 O O . ILE A 1 477 ? 29.165 2.393 -6.353 1.00 94.44 477 ILE A O 1
ATOM 3669 N N . LEU A 1 478 ? 27.908 1.889 -8.152 1.00 96.94 478 LEU A N 1
ATOM 3670 C CA . LEU A 1 478 ? 26.807 1.239 -7.442 1.00 96.94 478 LEU A CA 1
ATOM 3671 C C . LEU A 1 478 ? 26.563 -0.126 -8.077 1.00 96.94 478 LEU A C 1
ATOM 3673 O O . LEU A 1 478 ? 26.547 -0.236 -9.307 1.00 96.94 478 LEU A O 1
ATOM 3677 N N . GLU A 1 479 ? 26.345 -1.146 -7.253 1.00 97.38 479 GLU A N 1
ATOM 3678 C CA . GLU A 1 479 ? 26.023 -2.485 -7.738 1.00 97.38 479 GLU A CA 1
ATOM 3679 C C . GLU A 1 479 ? 24.701 -2.462 -8.516 1.00 97.38 479 GLU A C 1
ATOM 3681 O O . GLU A 1 479 ? 23.702 -1.905 -8.067 1.00 97.38 479 GLU A O 1
ATOM 3686 N N . GLY A 1 480 ? 24.703 -3.030 -9.719 1.00 94.56 480 GLY A N 1
ATOM 3687 C CA . GLY A 1 480 ? 23.566 -2.971 -10.640 1.00 94.56 480 GLY A CA 1
ATOM 3688 C C . GLY A 1 480 ? 23.293 -4.267 -11.388 1.00 94.56 480 GLY A C 1
ATOM 3689 O O . GLY A 1 480 ? 22.367 -4.305 -12.199 1.00 94.56 480 GLY A O 1
ATOM 3690 N N . SER A 1 481 ? 24.094 -5.305 -11.152 1.00 94.75 481 SER A N 1
ATOM 3691 C CA . SER A 1 481 ? 24.060 -6.570 -11.881 1.00 94.75 481 SER A CA 1
ATOM 3692 C C . SER A 1 481 ? 23.282 -7.659 -11.145 1.00 94.75 481 SER A C 1
ATOM 3694 O O . SER A 1 481 ? 22.566 -8.416 -11.798 1.00 94.75 481 SER A O 1
ATOM 3696 N N . SER A 1 482 ? 23.363 -7.705 -9.811 1.00 96.69 482 SER A N 1
ATOM 3697 C CA . SER A 1 482 ? 22.694 -8.724 -8.997 1.00 96.69 482 SER A CA 1
ATOM 3698 C C . SER A 1 482 ? 21.924 -8.124 -7.826 1.00 96.69 482 SER A C 1
ATOM 3700 O O . SER A 1 482 ? 22.492 -7.422 -6.991 1.00 96.69 482 SER A O 1
ATOM 3702 N N . THR A 1 483 ? 20.638 -8.471 -7.722 1.00 96.94 483 THR A N 1
ATOM 3703 C CA . THR A 1 483 ? 19.779 -8.050 -6.609 1.00 96.94 483 THR A CA 1
ATOM 3704 C C . THR A 1 483 ? 20.306 -8.556 -5.265 1.00 96.94 483 THR A C 1
ATOM 3706 O O . THR A 1 483 ? 20.296 -7.811 -4.290 1.00 96.94 483 THR A O 1
ATOM 3709 N N . SER A 1 484 ? 20.817 -9.793 -5.206 1.00 96.75 484 SER A N 1
ATOM 3710 C CA . SER A 1 484 ? 21.333 -10.365 -3.956 1.00 96.75 484 SER A CA 1
ATOM 3711 C C . SER A 1 484 ? 22.573 -9.626 -3.459 1.00 96.75 484 SER A C 1
ATOM 3713 O O . SER A 1 484 ? 22.703 -9.412 -2.265 1.00 96.75 484 SER A O 1
ATOM 3715 N N . VAL A 1 485 ? 23.445 -9.171 -4.366 1.00 97.50 485 VAL A N 1
ATOM 3716 C CA . VAL A 1 485 ? 24.651 -8.416 -3.991 1.00 97.50 485 VAL A CA 1
ATOM 3717 C C . VAL A 1 485 ? 24.278 -7.017 -3.502 1.00 97.50 485 VAL A C 1
ATOM 3719 O O . VAL A 1 485 ? 24.846 -6.552 -2.519 1.00 97.50 485 VAL A O 1
ATOM 3722 N N . VAL A 1 486 ? 23.286 -6.356 -4.118 1.00 98.00 486 VAL A N 1
ATOM 3723 C CA . VAL A 1 486 ? 22.741 -5.098 -3.567 1.00 98.00 486 VAL A CA 1
ATOM 3724 C C . VAL A 1 486 ? 22.195 -5.327 -2.160 1.00 98.00 486 VAL A C 1
ATOM 3726 O O . VAL A 1 486 ? 22.454 -4.523 -1.268 1.00 98.00 486 VAL A O 1
ATOM 3729 N N . PHE A 1 487 ? 21.474 -6.430 -1.948 1.00 98.06 487 PHE A N 1
ATOM 3730 C CA . PHE A 1 487 ? 20.952 -6.777 -0.633 1.00 98.06 487 PHE A CA 1
ATOM 3731 C C . PHE A 1 487 ? 22.068 -7.052 0.383 1.00 98.06 487 PHE A C 1
ATOM 3733 O O . PHE A 1 487 ? 21.986 -6.554 1.497 1.00 98.06 487 PHE A O 1
ATOM 3740 N N . ASP A 1 488 ? 23.139 -7.749 0.002 1.00 97.31 488 ASP A N 1
ATOM 3741 C CA . ASP A 1 488 ? 24.291 -7.981 0.881 1.00 97.31 488 ASP A CA 1
ATOM 3742 C C . ASP A 1 488 ? 25.007 -6.663 1.237 1.00 97.31 488 ASP A C 1
ATOM 3744 O O . ASP A 1 488 ? 25.427 -6.455 2.373 1.00 97.31 488 ASP A O 1
ATOM 3748 N N . ILE A 1 489 ? 25.134 -5.722 0.296 1.00 97.12 489 ILE A N 1
ATOM 3749 C CA . ILE A 1 489 ? 25.684 -4.386 0.590 1.00 97.12 489 ILE A CA 1
ATOM 3750 C C . ILE A 1 489 ? 24.762 -3.636 1.560 1.00 97.12 489 ILE A C 1
ATOM 3752 O O . ILE A 1 489 ? 25.238 -3.001 2.503 1.00 97.12 489 ILE A O 1
ATOM 3756 N N . LEU A 1 490 ? 23.448 -3.722 1.349 1.00 96.75 490 LEU A N 1
ATOM 3757 C CA . LEU A 1 490 ? 22.433 -3.116 2.206 1.00 96.75 490 LEU A CA 1
ATOM 3758 C C . LEU A 1 490 ? 22.500 -3.661 3.634 1.00 96.75 490 LEU A C 1
ATOM 3760 O O . LEU A 1 490 ? 22.529 -2.867 4.574 1.00 96.75 490 LEU A O 1
ATOM 3764 N N . THR A 1 491 ? 22.542 -4.983 3.811 1.00 96.50 491 THR A N 1
ATOM 3765 C CA . THR A 1 491 ? 22.540 -5.627 5.136 1.00 96.50 491 THR A CA 1
ATOM 3766 C C . THR A 1 491 ? 23.816 -5.316 5.908 1.00 96.50 491 THR A C 1
ATOM 3768 O O . THR A 1 491 ? 23.761 -5.071 7.109 1.00 96.50 491 THR A O 1
ATOM 3771 N N . ASN A 1 492 ? 24.947 -5.195 5.208 1.00 95.56 492 ASN A N 1
ATOM 3772 C CA . ASN A 1 492 ? 26.207 -4.726 5.787 1.00 95.56 492 ASN A CA 1
ATOM 3773 C C . ASN A 1 492 ? 26.209 -3.223 6.126 1.00 95.56 492 ASN A C 1
ATOM 3775 O O . ASN A 1 492 ? 27.021 -2.777 6.934 1.00 95.56 492 ASN A O 1
ATOM 3779 N N . SER A 1 493 ? 25.332 -2.429 5.505 1.00 94.50 493 SER A N 1
ATOM 3780 C CA . SER A 1 493 ? 25.269 -0.973 5.700 1.00 94.50 493 SER A CA 1
ATOM 3781 C C . SER A 1 493 ? 24.273 -0.544 6.779 1.00 94.50 493 SER A C 1
ATOM 3783 O O . SER A 1 493 ? 24.398 0.554 7.323 1.00 94.50 493 SER A O 1
ATOM 3785 N N . LEU A 1 494 ? 23.260 -1.366 7.066 1.00 92.38 494 LEU A N 1
ATOM 3786 C CA . LEU A 1 494 ? 22.152 -1.023 7.954 1.00 92.38 494 LEU A CA 1
ATOM 3787 C C . LEU A 1 494 ? 22.021 -2.049 9.078 1.00 92.38 494 LEU A C 1
ATOM 3789 O O . LEU A 1 494 ? 21.627 -3.186 8.843 1.00 92.38 494 LEU A O 1
ATOM 3793 N N . GLU A 1 495 ? 22.254 -1.607 10.315 1.00 89.69 495 GLU A N 1
ATOM 3794 C CA . GLU A 1 495 ? 22.220 -2.454 11.518 1.00 89.69 495 GLU A CA 1
ATOM 3795 C C . GLU A 1 495 ? 20.916 -3.251 11.659 1.00 89.69 495 GLU A C 1
ATOM 3797 O O . GLU A 1 495 ? 20.946 -4.431 11.983 1.00 89.69 495 GLU A O 1
ATOM 3802 N N . ALA A 1 496 ? 19.765 -2.653 11.329 1.00 88.75 496 ALA A N 1
ATOM 3803 C CA . ALA A 1 496 ? 18.476 -3.344 11.405 1.00 88.75 496 ALA A CA 1
ATOM 3804 C C . ALA A 1 496 ? 18.404 -4.614 10.528 1.00 88.75 496 ALA A C 1
ATOM 3806 O O . ALA A 1 496 ? 17.581 -5.483 10.799 1.00 88.75 496 ALA A O 1
ATOM 3807 N N . PHE A 1 497 ? 19.245 -4.719 9.493 1.00 94.25 497 PHE A N 1
ATOM 3808 C CA . PHE A 1 497 ? 19.268 -5.806 8.513 1.00 94.25 497 PHE A CA 1
ATOM 3809 C C . PHE A 1 497 ? 20.472 -6.748 8.677 1.00 94.25 497 PHE A C 1
ATOM 3811 O O . PHE A 1 497 ? 20.617 -7.648 7.852 1.00 94.25 497 PHE A O 1
ATOM 3818 N N . SER A 1 498 ? 21.322 -6.567 9.695 1.00 87.50 498 SER A N 1
ATOM 3819 C CA . SER A 1 498 ? 22.650 -7.204 9.781 1.00 87.50 498 SER A CA 1
ATOM 3820 C C . SER A 1 498 ? 22.643 -8.732 9.661 1.00 87.50 498 SER A C 1
ATOM 3822 O O . SER A 1 498 ? 23.569 -9.305 9.097 1.00 87.50 498 SER A O 1
ATOM 3824 N N . ASP A 1 499 ? 21.586 -9.389 10.141 1.00 87.69 499 ASP A N 1
ATOM 3825 C CA . ASP A 1 499 ? 21.472 -10.855 10.163 1.00 87.69 499 ASP A CA 1
ATOM 3826 C C . ASP A 1 499 ? 20.664 -11.421 8.980 1.00 87.69 499 ASP A C 1
ATOM 3828 O O . ASP A 1 499 ? 20.283 -12.596 8.962 1.00 87.69 499 ASP A O 1
ATOM 3832 N N . LEU A 1 500 ? 20.349 -10.585 7.987 1.00 95.81 500 LEU A N 1
ATOM 3833 C CA . LEU A 1 500 ? 19.561 -10.982 6.827 1.00 95.81 500 LEU A CA 1
ATOM 3834 C C . LEU A 1 500 ? 20.445 -11.284 5.618 1.00 95.81 500 LEU A C 1
ATOM 3836 O O . LEU A 1 500 ? 21.451 -10.641 5.346 1.00 95.81 500 LEU A O 1
ATOM 3840 N N . SER A 1 501 ? 19.996 -12.261 4.839 1.00 95.81 501 SER A N 1
ATOM 3841 C CA . SER A 1 501 ? 20.517 -12.581 3.515 1.00 95.81 501 SER A CA 1
ATOM 3842 C C . SER A 1 501 ? 19.389 -13.151 2.663 1.00 95.81 501 SER A C 1
ATOM 3844 O O . SER A 1 501 ? 18.365 -13.607 3.184 1.00 95.81 501 SER A O 1
ATOM 3846 N N . TYR A 1 502 ? 19.569 -13.191 1.345 1.00 95.25 502 TYR A N 1
ATOM 3847 C CA . TYR A 1 502 ? 18.601 -13.850 0.461 1.00 95.25 502 TYR A CA 1
ATOM 3848 C C . TYR A 1 502 ? 18.440 -15.342 0.774 1.00 95.25 502 TYR A C 1
ATOM 3850 O O . TYR A 1 502 ? 17.343 -15.875 0.605 1.00 95.25 502 TYR A O 1
ATOM 3858 N N . ALA A 1 503 ? 19.501 -16.001 1.254 1.00 94.06 503 ALA A N 1
ATOM 3859 C CA . ALA A 1 503 ? 19.444 -17.382 1.720 1.00 94.06 503 ALA A CA 1
ATOM 3860 C C . ALA A 1 503 ? 18.546 -17.504 2.958 1.00 94.06 503 ALA A C 1
ATOM 3862 O O . ALA A 1 503 ? 17.622 -18.313 2.958 1.00 94.06 503 ALA A O 1
ATOM 3863 N N . ARG A 1 504 ? 18.737 -16.626 3.954 1.00 94.75 504 ARG A N 1
ATOM 3864 C CA . ARG A 1 504 ? 17.904 -16.577 5.164 1.00 94.75 504 ARG A CA 1
ATOM 3865 C C . ARG A 1 504 ? 16.434 -16.301 4.840 1.00 94.75 504 ARG A C 1
ATOM 3867 O O . ARG A 1 504 ? 15.547 -16.939 5.394 1.00 94.75 504 ARG A O 1
ATOM 3874 N N . LEU A 1 505 ? 16.164 -15.380 3.914 1.00 95.88 505 LEU A N 1
ATOM 3875 C CA . LEU A 1 505 ? 14.802 -15.050 3.471 1.00 95.88 505 LEU A CA 1
ATOM 3876 C C . LEU A 1 505 ? 14.148 -16.151 2.623 1.00 95.88 505 LEU A C 1
ATOM 3878 O O . LEU A 1 505 ? 12.924 -16.164 2.492 1.00 95.88 505 LEU A O 1
ATOM 3882 N N . ALA A 1 506 ? 14.939 -17.047 2.029 1.00 93.81 506 ALA A N 1
ATOM 3883 C CA . ALA A 1 506 ? 14.450 -18.180 1.251 1.00 93.81 506 ALA A CA 1
ATOM 3884 C C . ALA A 1 506 ? 14.186 -19.429 2.105 1.00 93.81 506 ALA A C 1
ATOM 3886 O O . ALA A 1 506 ? 13.585 -20.375 1.599 1.00 93.81 506 ALA A O 1
ATOM 3887 N N . GLU A 1 507 ? 14.595 -19.440 3.379 1.00 93.00 507 GLU A N 1
ATOM 3888 C CA . GLU A 1 507 ? 14.399 -20.587 4.266 1.00 93.00 507 GLU A CA 1
ATOM 3889 C C . GLU A 1 507 ? 12.925 -20.971 4.388 1.00 93.00 507 GLU A C 1
ATOM 3891 O O . GLU A 1 507 ? 12.075 -20.180 4.804 1.00 93.00 507 GLU A O 1
ATOM 3896 N N . VAL A 1 508 ? 12.635 -22.222 4.043 1.00 91.31 508 VAL A N 1
ATOM 3897 C CA . VAL A 1 508 ? 11.286 -22.780 4.073 1.00 91.31 508 VAL A CA 1
ATOM 3898 C C . VAL A 1 508 ? 10.950 -23.223 5.487 1.00 91.31 508 VAL A C 1
ATOM 3900 O O . VAL A 1 508 ? 11.724 -23.931 6.129 1.00 91.31 508 VAL A O 1
ATOM 3903 N N . GLN A 1 509 ? 9.763 -22.851 5.951 1.00 88.38 509 GLN A N 1
ATOM 3904 C CA . GLN A 1 509 ? 9.235 -23.276 7.240 1.00 88.38 509 GLN A CA 1
ATOM 3905 C C . GLN A 1 509 ? 7.935 -24.046 7.030 1.00 88.38 509 GLN A C 1
ATOM 3907 O O . GLN A 1 509 ? 7.103 -23.667 6.203 1.00 88.38 509 GLN A O 1
ATOM 3912 N N . GLY A 1 510 ? 7.757 -25.135 7.780 1.00 86.06 510 GLY A N 1
ATOM 3913 C CA . GLY A 1 510 ? 6.498 -25.876 7.787 1.00 86.06 510 GLY A CA 1
ATOM 3914 C C . GLY A 1 510 ? 5.352 -24.998 8.292 1.00 86.06 510 GLY A C 1
ATOM 3915 O O . GLY A 1 510 ? 5.536 -24.191 9.201 1.00 86.06 510 GLY A O 1
ATOM 3916 N N . GLN A 1 511 ? 4.169 -25.148 7.698 1.00 85.75 511 GLN A N 1
ATOM 3917 C CA . GLN A 1 511 ? 2.949 -24.440 8.097 1.00 85.75 511 GLN A CA 1
ATOM 3918 C C . GLN A 1 511 ? 1.848 -25.458 8.413 1.00 85.75 511 GLN A C 1
ATOM 3920 O O . GLN A 1 511 ? 1.771 -26.509 7.772 1.00 85.75 511 GLN A O 1
ATOM 3925 N N . TRP A 1 512 ? 1.014 -25.152 9.409 1.00 82.94 512 TRP A N 1
ATOM 3926 C CA . TRP A 1 512 ? -0.174 -25.935 9.765 1.00 82.94 512 TRP A CA 1
ATOM 3927 C C . TRP A 1 512 ? -1.393 -25.010 9.707 1.00 82.94 512 TRP A C 1
ATOM 3929 O O . TRP A 1 512 ? -1.352 -23.990 10.395 1.00 82.94 512 TRP A O 1
ATOM 3939 N N . PRO A 1 513 ? -2.472 -25.330 8.959 1.00 81.81 513 PRO A N 1
ATOM 3940 C CA . PRO A 1 513 ? -2.732 -26.517 8.118 1.00 81.81 513 PRO A CA 1
ATOM 3941 C C . PRO A 1 513 ? -1.769 -26.816 7.005 1.00 81.81 513 PRO A C 1
ATOM 3943 O O . PRO A 1 513 ? -1.214 -25.924 6.395 1.00 81.81 513 PRO A O 1
ATOM 3946 N N . ILE A 1 514 ? -1.642 -28.103 6.685 1.00 78.12 514 ILE A N 1
ATOM 3947 C CA . ILE A 1 514 ? -1.087 -28.490 5.397 1.00 78.12 514 ILE A CA 1
ATOM 3948 C C . ILE A 1 514 ? -2.159 -28.193 4.347 1.00 78.12 514 ILE A C 1
ATOM 3950 O O . ILE A 1 514 ? -3.163 -28.900 4.247 1.00 78.12 514 ILE A O 1
ATOM 3954 N N . VAL A 1 515 ? -1.946 -27.137 3.568 1.00 73.50 515 VAL A N 1
ATOM 3955 C CA . VAL A 1 515 ? -2.823 -26.743 2.460 1.00 73.50 515 VAL A CA 1
ATOM 3956 C C . VAL A 1 515 ? -2.265 -27.305 1.151 1.00 73.50 515 VAL A C 1
ATOM 3958 O O . VAL A 1 515 ? -1.056 -27.302 0.928 1.00 73.50 515 VAL A O 1
ATOM 3961 N N . GLY A 1 516 ? -3.138 -27.833 0.286 1.00 61.50 516 GLY A N 1
ATOM 3962 C CA . GLY A 1 516 ? -2.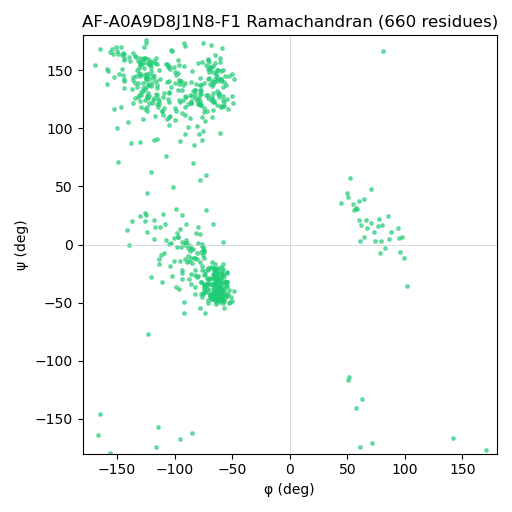764 -28.290 -1.059 1.00 61.50 516 GLY A CA 1
ATOM 3963 C C . GLY A 1 516 ? -2.085 -29.666 -1.159 1.00 61.50 516 GLY A C 1
ATOM 3964 O O . GLY A 1 516 ? -1.735 -30.062 -2.267 1.00 61.50 516 GLY A O 1
ATOM 3965 N N . ARG A 1 517 ? -1.916 -30.413 -0.051 1.00 56.00 517 ARG A N 1
ATOM 3966 C CA . ARG A 1 517 ? -1.274 -31.753 -0.042 1.00 56.00 517 ARG A CA 1
ATOM 3967 C C . ARG A 1 517 ? -2.120 -32.900 0.551 1.00 56.00 517 ARG A C 1
ATOM 3969 O O . ARG A 1 517 ? -1.581 -33.976 0.782 1.00 56.00 517 ARG A O 1
ATOM 3976 N N . GLY A 1 518 ? -3.417 -32.698 0.817 1.00 52.56 518 GLY A N 1
ATOM 3977 C CA . GLY A 1 518 ? -4.306 -33.738 1.366 1.00 52.56 518 GLY A CA 1
ATOM 3978 C C . GLY A 1 518 ? -5.797 -33.516 1.073 1.00 52.56 518 GLY A C 1
ATOM 3979 O O . GLY A 1 518 ? -6.200 -32.416 0.694 1.00 52.56 518 GLY A O 1
ATOM 3980 N N . ASP A 1 519 ? -6.613 -34.556 1.280 1.00 47.75 519 ASP A N 1
ATOM 3981 C CA . ASP A 1 519 ? -8.027 -34.642 0.854 1.00 47.75 519 ASP A CA 1
ATOM 3982 C C . ASP A 1 519 ? -8.964 -33.585 1.480 1.00 47.75 519 ASP A C 1
ATOM 3984 O O . ASP A 1 519 ? -10.011 -33.256 0.921 1.00 47.75 519 ASP A O 1
ATOM 3988 N N . LEU A 1 520 ? -8.604 -33.017 2.637 1.00 45.06 520 LEU A N 1
ATOM 3989 C CA . LEU A 1 520 ? -9.490 -32.146 3.426 1.00 45.06 520 LEU A CA 1
ATOM 3990 C C . LEU A 1 520 ? -9.577 -30.690 2.927 1.00 45.06 520 LEU A C 1
ATOM 3992 O O . LEU A 1 520 ? -10.622 -30.053 3.087 1.00 45.06 520 LEU A O 1
ATOM 3996 N N . TYR A 1 521 ? -8.530 -30.172 2.277 1.00 51.50 521 TYR A N 1
ATOM 3997 C CA . TYR A 1 521 ? -8.428 -28.763 1.861 1.00 51.50 521 TYR A CA 1
ATOM 3998 C C . TYR A 1 521 ? -8.184 -28.612 0.354 1.00 51.50 521 TYR A C 1
ATOM 4000 O O . TYR A 1 521 ? -7.362 -27.810 -0.085 1.00 51.50 521 TYR A O 1
ATOM 4008 N N . TYR A 1 522 ? -8.913 -29.381 -0.462 1.00 47.84 522 TYR A N 1
ATOM 4009 C CA . TYR A 1 522 ? -8.952 -29.141 -1.903 1.00 47.84 522 TYR A CA 1
ATOM 4010 C C . TYR A 1 522 ? -9.820 -27.910 -2.215 1.00 47.84 522 TYR A C 1
ATOM 4012 O O . TYR A 1 522 ? -11.031 -27.909 -1.967 1.00 47.84 522 TYR A O 1
ATOM 4020 N N . GLY A 1 523 ? -9.180 -26.862 -2.735 1.00 52.03 523 GLY A N 1
ATOM 4021 C CA . GLY A 1 523 ? -9.786 -25.582 -3.119 1.00 52.03 523 GLY A CA 1
ATOM 4022 C C . GLY A 1 523 ? -9.277 -25.045 -4.468 1.00 52.03 523 GLY A C 1
ATOM 4023 O O . GLY A 1 523 ? -9.313 -23.853 -4.749 1.00 52.03 523 GLY A O 1
ATOM 4024 N N . GLY A 1 524 ? -8.718 -25.916 -5.315 1.00 54.03 524 GLY A N 1
ATOM 4025 C CA . GLY A 1 524 ? -8.102 -25.502 -6.585 1.00 54.03 524 GLY A CA 1
ATOM 4026 C C . GLY A 1 524 ? -6.740 -24.797 -6.444 1.00 54.03 524 GLY A C 1
ATOM 4027 O O . GLY A 1 524 ? -6.153 -24.388 -7.453 1.00 54.03 524 GLY A O 1
ATOM 4028 N N . THR A 1 525 ? -6.222 -24.686 -5.217 1.00 58.97 525 THR A N 1
ATOM 4029 C CA . THR A 1 525 ? -4.846 -24.315 -4.863 1.00 58.97 525 THR A CA 1
ATOM 4030 C C . THR A 1 525 ? -3.980 -25.571 -4.753 1.00 58.97 525 THR A C 1
ATOM 4032 O O . THR A 1 525 ? -3.924 -26.238 -3.725 1.00 58.97 525 THR A O 1
ATOM 4035 N N . THR A 1 526 ? -3.286 -25.912 -5.834 1.00 62.50 526 THR A N 1
ATOM 4036 C CA . THR A 1 526 ? -2.264 -26.967 -5.843 1.00 62.50 526 THR A CA 1
ATOM 4037 C C . THR A 1 526 ? -0.897 -26.303 -5.939 1.00 62.50 526 THR A C 1
ATOM 4039 O O . THR A 1 526 ? -0.314 -26.231 -7.018 1.00 62.50 526 THR A O 1
ATOM 4042 N N . TYR A 1 527 ? -0.416 -25.731 -4.837 1.00 71.69 527 TYR A N 1
ATOM 4043 C CA . TYR A 1 527 ? 0.975 -25.295 -4.751 1.00 71.69 527 TYR A CA 1
ATOM 4044 C C . TYR A 1 527 ? 1.638 -25.928 -3.541 1.00 71.69 527 TYR A C 1
ATOM 4046 O O . TYR A 1 527 ? 1.044 -26.075 -2.473 1.00 71.69 527 TYR A O 1
ATOM 4054 N N . GLU A 1 528 ? 2.901 -26.273 -3.726 1.00 77.44 528 GLU A N 1
ATOM 4055 C CA . GLU A 1 528 ? 3.781 -26.592 -2.628 1.00 77.44 528 GLU A CA 1
ATOM 4056 C C . GLU A 1 528 ? 4.436 -25.293 -2.153 1.00 77.44 528 GLU A C 1
ATOM 4058 O O . GLU A 1 528 ? 5.079 -24.603 -2.943 1.00 77.44 528 GLU A O 1
ATOM 4063 N N . ASN A 1 529 ? 4.257 -24.910 -0.883 1.00 83.88 529 ASN A N 1
ATOM 4064 C CA . ASN A 1 529 ? 4.991 -23.759 -0.364 1.00 83.88 529 ASN A CA 1
ATOM 4065 C C . ASN A 1 529 ? 6.452 -24.150 -0.113 1.00 83.88 529 ASN A C 1
ATOM 4067 O O . ASN A 1 529 ? 6.772 -24.749 0.910 1.00 83.88 529 ASN A O 1
ATOM 4071 N N . THR A 1 530 ? 7.317 -23.827 -1.070 1.00 86.88 530 THR A N 1
ATOM 4072 C CA . THR A 1 530 ? 8.755 -24.117 -1.027 1.00 86.88 530 THR A CA 1
ATOM 4073 C C . THR A 1 530 ? 9.594 -22.862 -0.822 1.00 86.88 530 THR A C 1
ATOM 4075 O O . THR A 1 530 ? 10.772 -22.878 -1.158 1.00 86.88 530 THR A O 1
ATOM 4078 N N . GLN A 1 531 ? 8.997 -21.758 -0.358 1.00 91.50 531 GLN A N 1
ATOM 4079 C CA . GLN A 1 531 ? 9.685 -20.473 -0.233 1.00 91.50 531 GLN A CA 1
ATOM 4080 C C . GLN A 1 531 ? 9.475 -19.848 1.137 1.00 91.50 531 GLN A C 1
ATOM 4082 O O . GLN A 1 531 ? 8.439 -20.047 1.772 1.00 91.50 531 GLN A O 1
ATOM 4087 N N . GLY A 1 532 ? 10.446 -19.045 1.565 1.00 93.31 532 GLY A N 1
ATOM 4088 C CA . GLY A 1 532 ? 10.409 -18.425 2.882 1.00 93.31 532 GLY A CA 1
ATOM 4089 C C . GLY A 1 532 ? 9.218 -17.502 3.133 1.00 93.31 532 GLY A C 1
ATOM 4090 O O . GLY A 1 532 ? 8.515 -17.041 2.223 1.00 93.31 532 GLY A O 1
ATOM 4091 N N . LEU A 1 533 ? 8.976 -17.276 4.422 1.00 93.38 533 LEU A N 1
ATOM 4092 C CA . LEU A 1 533 ? 7.832 -16.533 4.967 1.00 93.38 533 LEU A CA 1
ATOM 4093 C C . LEU A 1 533 ? 8.209 -15.113 5.419 1.00 93.38 533 LEU A C 1
ATOM 4095 O O . LEU A 1 533 ? 7.364 -14.369 5.913 1.00 93.38 533 LEU A O 1
ATOM 4099 N N . GLY A 1 534 ? 9.478 -14.742 5.231 1.00 94.94 534 GLY A N 1
ATOM 4100 C CA . GLY A 1 534 ? 10.056 -13.474 5.655 1.00 94.94 534 GLY A CA 1
ATOM 4101 C C . GLY A 1 534 ? 10.455 -13.422 7.126 1.00 94.94 534 GLY A C 1
ATOM 4102 O O . GLY A 1 534 ? 10.069 -14.267 7.928 1.00 94.94 534 GLY A O 1
ATOM 4103 N N . VAL A 1 535 ? 11.229 -12.395 7.471 1.00 96.06 535 VAL A N 1
ATOM 4104 C CA . VAL A 1 535 ? 11.821 -12.205 8.802 1.00 96.06 535 VAL A CA 1
ATOM 4105 C C . VAL A 1 535 ? 11.468 -10.813 9.318 1.00 96.06 535 VAL A C 1
ATOM 4107 O O . VAL A 1 535 ? 11.587 -9.835 8.583 1.00 96.06 535 VAL A O 1
ATOM 4110 N N . GLN A 1 536 ? 11.005 -10.713 10.564 1.00 95.62 536 GLN A N 1
ATOM 4111 C CA . GLN A 1 536 ? 10.740 -9.423 11.204 1.00 95.62 536 GLN A CA 1
ATOM 4112 C C . GLN A 1 536 ? 12.036 -8.759 11.659 1.00 95.62 536 GLN A C 1
ATOM 4114 O O . GLN A 1 536 ? 12.870 -9.390 12.306 1.00 95.62 536 GLN A O 1
ATOM 4119 N N . LEU A 1 537 ? 12.173 -7.475 11.335 1.00 95.44 537 LEU A N 1
ATOM 4120 C CA . LEU A 1 537 ? 13.238 -6.628 11.853 1.00 95.44 537 LEU A CA 1
ATOM 4121 C C . LEU A 1 537 ? 13.062 -6.432 13.360 1.00 95.44 537 LEU A C 1
ATOM 4123 O O . LEU A 1 537 ? 11.942 -6.372 13.872 1.00 95.44 537 LEU A O 1
ATOM 4127 N N . ILE A 1 538 ? 14.178 -6.277 14.064 1.00 93.12 538 ILE A N 1
ATOM 4128 C CA . ILE A 1 538 ? 14.175 -6.027 15.502 1.00 93.12 538 ILE A CA 1
ATOM 4129 C C . ILE A 1 538 ? 14.033 -4.511 15.736 1.00 93.12 538 ILE A C 1
ATOM 4131 O O . ILE A 1 538 ? 14.836 -3.730 15.216 1.00 93.12 538 ILE A O 1
ATOM 4135 N N . PRO A 1 539 ? 13.024 -4.041 16.496 1.00 92.06 539 PRO A N 1
ATOM 4136 C CA . PRO A 1 539 ? 12.917 -2.631 16.848 1.00 92.06 539 PRO A CA 1
ATOM 4137 C C . PRO A 1 539 ? 14.002 -2.200 17.826 1.00 92.06 539 PRO A C 1
ATOM 4139 O O . PRO A 1 539 ? 14.454 -2.986 18.658 1.00 92.06 539 PRO A O 1
ATOM 4142 N N . ALA A 1 540 ? 14.361 -0.912 17.794 1.00 90.69 540 ALA A N 1
ATOM 4143 C CA . ALA A 1 540 ? 15.366 -0.364 18.708 1.00 90.69 540 ALA A CA 1
ATOM 4144 C C . ALA A 1 540 ? 15.002 -0.610 20.185 1.00 90.69 540 ALA A C 1
ATOM 4146 O O . ALA A 1 540 ? 15.881 -0.814 21.020 1.00 90.69 540 ALA A O 1
ATOM 4147 N N . ALA A 1 541 ? 13.702 -0.649 20.504 1.00 89.50 541 ALA A N 1
ATOM 4148 C CA . ALA A 1 541 ? 13.209 -0.970 21.839 1.00 89.50 541 ALA A CA 1
ATOM 4149 C C . ALA A 1 541 ? 13.526 -2.396 22.306 1.00 89.50 541 ALA A C 1
ATOM 4151 O O . ALA A 1 541 ? 13.648 -2.613 23.506 1.00 89.50 541 ALA A O 1
ATOM 4152 N N . GLN A 1 542 ? 13.677 -3.352 21.388 1.00 91.31 542 GLN A N 1
ATOM 4153 C CA . GLN A 1 542 ? 14.048 -4.731 21.712 1.00 91.31 542 GLN A CA 1
ATOM 4154 C C . GLN A 1 542 ? 15.574 -4.910 21.817 1.00 91.31 542 GLN A C 1
ATOM 4156 O O . GLN A 1 542 ? 16.028 -5.780 22.552 1.00 91.31 542 GLN A O 1
ATOM 4161 N N . LEU A 1 543 ? 16.369 -4.066 21.145 1.00 87.44 543 LEU A N 1
ATOM 4162 C CA . LEU A 1 543 ? 17.841 -4.099 21.203 1.00 87.44 543 LEU A CA 1
ATOM 4163 C C . LEU A 1 543 ? 18.436 -3.532 22.511 1.00 87.44 543 LEU A C 1
ATOM 4165 O O . LEU A 1 543 ? 19.630 -3.678 22.749 1.00 87.44 543 LEU A O 1
ATOM 4169 N N . GLY A 1 544 ? 17.633 -2.902 23.379 1.00 72.88 544 GLY A N 1
ATOM 4170 C CA . GLY A 1 544 ? 18.071 -2.491 24.724 1.00 72.88 544 GLY A CA 1
ATOM 4171 C C . GLY A 1 544 ? 18.793 -1.136 24.829 1.00 72.88 544 GLY A C 1
ATOM 4172 O O . GLY A 1 544 ? 19.543 -0.917 25.778 1.00 72.88 544 GLY A O 1
ATOM 4173 N N . GLY A 1 545 ? 18.568 -0.204 23.893 1.00 68.75 545 GLY A N 1
ATOM 4174 C CA . GLY A 1 545 ? 19.164 1.145 23.902 1.00 68.75 545 GLY A CA 1
ATOM 4175 C C . GLY A 1 545 ? 18.331 2.241 24.595 1.00 68.75 545 GLY A C 1
ATOM 4176 O O . GLY A 1 545 ? 17.170 2.050 24.955 1.00 68.75 545 GLY A O 1
ATOM 4177 N N . SER A 1 546 ? 18.906 3.444 24.743 1.00 68.50 546 SER A N 1
ATOM 4178 C CA . SER A 1 546 ? 18.179 4.626 25.245 1.00 68.50 546 SER A CA 1
ATOM 4179 C C . SER A 1 546 ? 17.111 5.085 24.244 1.00 68.50 546 SER A C 1
ATOM 4181 O O . SER A 1 546 ? 17.418 5.621 23.177 1.00 68.50 546 SER A O 1
ATOM 4183 N N . LEU A 1 547 ? 15.836 4.889 24.590 1.00 81.88 547 LEU A N 1
ATOM 4184 C CA . LEU A 1 547 ? 14.697 5.231 23.737 1.00 81.88 547 LEU A CA 1
ATOM 4185 C C . LEU A 1 547 ? 14.238 6.674 23.949 1.00 81.88 547 LEU A C 1
ATOM 4187 O O . LEU A 1 547 ? 13.476 6.990 24.872 1.00 81.88 547 LEU A O 1
ATOM 4191 N N . ARG A 1 548 ? 14.626 7.564 23.033 1.00 86.94 548 ARG A N 1
ATOM 4192 C CA . ARG A 1 548 ? 14.103 8.933 22.996 1.00 86.94 548 ARG A CA 1
ATOM 4193 C C . ARG A 1 548 ? 12.937 9.050 22.018 1.00 86.94 548 ARG A C 1
ATOM 4195 O O . ARG A 1 548 ? 13.120 9.425 20.865 1.00 86.94 548 ARG A O 1
ATOM 4202 N N . ILE A 1 549 ? 11.724 8.809 22.512 1.00 87.75 549 ILE A N 1
ATOM 4203 C CA . ILE A 1 549 ? 10.496 9.080 21.754 1.00 87.75 549 ILE A CA 1
ATOM 4204 C C . ILE A 1 549 ? 10.331 10.606 21.603 1.00 87.75 549 ILE A C 1
ATOM 4206 O O . ILE A 1 549 ? 10.318 11.316 22.620 1.00 87.75 549 ILE A O 1
ATOM 4210 N N . PRO A 1 550 ? 10.211 11.140 20.370 1.00 86.31 550 PRO A N 1
ATOM 4211 C CA . PRO A 1 550 ? 9.914 12.547 20.127 1.00 86.31 550 PRO A CA 1
ATOM 4212 C C . PRO A 1 550 ? 8.709 13.044 20.934 1.00 86.31 550 PRO A C 1
ATOM 4214 O O . PRO A 1 550 ? 7.751 12.310 21.179 1.00 86.31 550 PRO A O 1
ATOM 4217 N N . LYS A 1 551 ? 8.744 14.315 21.351 1.00 85.69 551 LYS A N 1
ATOM 4218 C CA . LYS A 1 551 ? 7.587 14.943 22.000 1.00 85.69 551 LYS A CA 1
ATOM 4219 C C . LYS A 1 551 ? 6.436 15.052 21.005 1.00 85.69 551 LYS A C 1
ATOM 4221 O O . LYS A 1 551 ? 6.648 15.463 19.863 1.00 85.69 551 LYS A O 1
ATOM 4226 N N . VAL A 1 552 ? 5.227 14.785 21.490 1.00 85.75 552 VAL A N 1
ATOM 4227 C CA . VAL A 1 552 ? 3.998 14.980 20.724 1.00 85.75 552 VAL A CA 1
ATOM 4228 C C . VAL A 1 552 ? 3.895 16.450 20.322 1.00 85.75 552 VAL A C 1
ATOM 4230 O O . VAL A 1 552 ? 3.849 17.347 21.170 1.00 85.75 552 VAL A O 1
ATOM 4233 N N . ARG A 1 553 ? 3.891 16.713 19.016 1.00 80.88 553 ARG A N 1
ATOM 4234 C CA . ARG A 1 553 ? 3.693 18.065 18.494 1.00 80.88 553 ARG A CA 1
ATOM 4235 C C . ARG A 1 553 ? 2.203 18.373 18.506 1.00 80.88 553 ARG A C 1
ATOM 4237 O O . ARG A 1 553 ? 1.423 17.655 17.889 1.00 80.88 553 ARG A O 1
ATOM 4244 N N . LYS A 1 554 ? 1.810 19.456 19.181 1.00 71.25 554 LYS A N 1
ATOM 4245 C CA . LYS A 1 554 ? 0.441 19.971 19.082 1.00 71.25 554 LYS A CA 1
ATOM 4246 C C . LYS A 1 554 ? 0.206 20.459 17.658 1.00 71.25 554 LYS A C 1
ATOM 4248 O O . LYS A 1 554 ? 0.935 21.328 17.182 1.00 71.25 554 LYS A O 1
ATOM 4253 N N . GLN A 1 555 ? -0.811 19.916 17.005 1.00 69.56 555 GLN A N 1
ATOM 4254 C CA . GLN A 1 555 ? -1.341 20.492 15.780 1.00 69.56 555 GLN A CA 1
ATOM 4255 C C . GLN A 1 555 ? -2.465 21.463 16.129 1.00 69.56 555 GLN A C 1
ATOM 4257 O O . GLN A 1 555 ? -3.258 21.209 17.035 1.00 69.56 555 GLN A O 1
ATOM 4262 N N . ALA A 1 556 ? -2.512 22.599 15.440 1.00 62.31 556 ALA A N 1
ATOM 4263 C CA . ALA A 1 556 ? -3.644 23.499 15.562 1.00 62.31 556 ALA A CA 1
ATOM 4264 C C . ALA A 1 556 ? -4.841 22.853 14.857 1.00 62.31 556 ALA A C 1
ATOM 4266 O O . ALA A 1 556 ? -4.810 22.674 13.641 1.00 62.31 556 ALA A O 1
ATOM 4267 N N . ALA A 1 557 ? -5.884 22.504 15.613 1.00 66.12 557 ALA A N 1
ATOM 4268 C CA . ALA A 1 557 ? -7.139 22.054 15.026 1.00 66.12 557 ALA A CA 1
ATOM 4269 C C . ALA A 1 557 ? -7.695 23.175 14.136 1.00 66.12 557 ALA A C 1
ATOM 4271 O O . ALA A 1 557 ? -7.941 24.293 14.604 1.00 66.12 557 ALA A O 1
ATOM 4272 N N . ARG A 1 558 ? -7.859 22.896 12.840 1.00 74.38 558 ARG A N 1
ATOM 4273 C CA . ARG A 1 558 ? -8.385 23.874 11.887 1.00 74.38 558 ARG A CA 1
ATOM 4274 C C . ARG A 1 558 ? -9.887 23.994 12.121 1.00 74.38 558 ARG A C 1
ATOM 4276 O O . ARG A 1 558 ? -10.619 23.022 11.981 1.00 74.38 558 ARG A O 1
ATOM 4283 N N . ARG A 1 559 ? -10.341 25.186 12.510 1.00 74.88 559 ARG A N 1
ATOM 4284 C CA . ARG A 1 559 ? -11.762 25.495 12.706 1.00 74.88 559 ARG A CA 1
ATOM 4285 C C . ARG A 1 559 ? -12.243 26.348 11.528 1.00 74.88 559 ARG A C 1
ATOM 4287 O O . ARG A 1 559 ? -11.784 27.486 11.415 1.00 74.88 559 ARG A O 1
ATOM 4294 N N . PRO A 1 560 ? -13.082 25.806 10.629 1.00 80.56 560 PRO A N 1
ATOM 4295 C CA . PRO A 1 560 ? -13.640 26.559 9.506 1.00 80.56 560 PRO A CA 1
ATOM 4296 C C . PRO A 1 560 ? -14.482 27.759 9.970 1.00 80.56 560 PRO A C 1
ATOM 4298 O O . PRO A 1 560 ? -14.974 27.780 11.101 1.00 80.56 560 PRO A O 1
ATOM 4301 N N . LYS A 1 561 ? -14.653 28.766 9.103 1.00 81.25 561 LYS A N 1
ATOM 4302 C CA . LYS A 1 561 ? -15.532 29.926 9.363 1.00 81.25 561 LYS A CA 1
ATOM 4303 C C . LYS A 1 561 ? -17.018 29.555 9.220 1.00 81.25 561 LYS A C 1
ATOM 4305 O O . LYS A 1 561 ? -17.347 28.487 8.721 1.00 81.25 561 LYS A O 1
ATOM 4310 N N . GLU A 1 562 ? -17.922 30.479 9.562 1.00 68.50 562 GLU A N 1
ATOM 4311 C CA . GLU A 1 562 ? -19.395 30.312 9.653 1.00 68.50 562 GLU A CA 1
ATOM 4312 C C . GLU A 1 562 ? -20.126 29.847 8.359 1.00 68.50 562 GLU A C 1
ATOM 4314 O O . GLU A 1 562 ? -21.342 29.693 8.349 1.00 68.50 562 GLU A O 1
ATOM 4319 N N . LYS A 1 563 ? -19.411 29.588 7.254 1.00 78.00 563 LYS A N 1
ATOM 4320 C CA . LYS A 1 563 ? -19.943 29.071 5.972 1.00 78.00 563 LYS A CA 1
ATOM 4321 C C . LYS A 1 563 ? -19.016 28.055 5.288 1.00 78.00 563 LYS A C 1
ATOM 4323 O O . LYS A 1 563 ? -19.165 27.776 4.100 1.00 78.00 563 LYS A O 1
ATOM 4328 N N . GLU A 1 564 ? -18.017 27.563 6.006 1.00 89.81 564 GLU A N 1
ATOM 4329 C CA . GLU A 1 564 ? -17.042 26.594 5.517 1.00 89.81 564 GLU A CA 1
ATOM 4330 C C . GLU A 1 564 ? -17.222 25.276 6.268 1.00 89.81 564 GLU A C 1
ATOM 4332 O O . GLU A 1 564 ? -17.631 25.251 7.428 1.00 89.81 564 GLU A O 1
ATOM 4337 N N . LEU A 1 565 ? -16.898 24.177 5.600 1.00 93.25 565 LEU A N 1
ATOM 4338 C CA . LEU A 1 565 ? -16.834 22.848 6.190 1.00 93.25 565 LEU A CA 1
ATOM 4339 C C . LEU A 1 565 ? -15.372 22.446 6.360 1.00 93.25 565 LEU A C 1
ATOM 4341 O O . LEU A 1 565 ? -14.497 22.892 5.611 1.00 93.25 565 LEU A O 1
ATOM 4345 N N . LEU A 1 566 ? -15.104 21.586 7.339 1.00 95.06 566 LEU A N 1
ATOM 4346 C CA . LEU A 1 566 ? -13.800 20.956 7.478 1.00 95.06 566 LEU A CA 1
ATOM 4347 C C . LEU A 1 566 ? -13.742 19.784 6.497 1.00 95.06 566 LEU A C 1
ATOM 4349 O O . LEU A 1 566 ? -14.338 18.738 6.745 1.00 95.06 566 LEU A O 1
ATOM 4353 N N . ALA A 1 567 ? -13.057 19.972 5.373 1.00 95.44 567 ALA A N 1
ATOM 4354 C CA . ALA A 1 567 ? -12.794 18.897 4.432 1.00 95.44 567 ALA A CA 1
ATOM 4355 C C . ALA A 1 567 ? -11.633 18.052 4.943 1.00 95.44 567 ALA A C 1
ATOM 4357 O O . ALA A 1 567 ? -10.532 18.571 5.147 1.00 95.44 567 ALA A O 1
ATOM 4358 N N . VAL A 1 568 ? -11.881 16.764 5.149 1.00 95.44 568 VAL A N 1
ATOM 4359 C CA . VAL A 1 568 ? -10.906 15.831 5.714 1.00 95.44 568 VAL A CA 1
ATOM 4360 C C . VAL A 1 568 ? -10.624 14.693 4.736 1.00 95.44 568 VAL A C 1
ATOM 4362 O O . VAL A 1 568 ? -11.559 14.162 4.127 1.00 95.44 568 VAL A O 1
ATOM 4365 N N . PRO A 1 569 ? -9.349 14.310 4.564 1.00 95.31 569 PRO A N 1
ATOM 4366 C CA . PRO A 1 569 ? -8.989 13.241 3.650 1.00 95.31 569 PRO A CA 1
ATOM 4367 C C . PRO A 1 569 ? -9.279 11.863 4.259 1.00 95.31 569 PRO A C 1
ATOM 43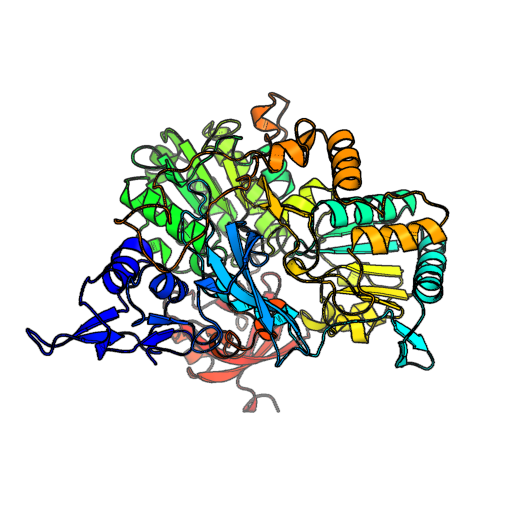69 O O . PRO A 1 569 ? -8.846 11.570 5.374 1.00 95.31 569 PRO A O 1
ATOM 4372 N N . VAL A 1 570 ? -9.964 10.994 3.518 1.00 94.94 570 VAL A N 1
ATOM 4373 C CA . VAL A 1 570 ? -10.221 9.590 3.901 1.00 94.94 570 VAL A CA 1
ATOM 4374 C C . VAL A 1 570 ? -9.651 8.635 2.855 1.00 94.94 570 VAL A C 1
ATOM 4376 O O . VAL A 1 570 ? -9.418 9.034 1.716 1.00 94.94 570 VAL A O 1
ATOM 4379 N N . ASN A 1 571 ? -9.392 7.385 3.227 1.00 92.25 571 ASN A N 1
ATOM 4380 C CA . ASN A 1 571 ? -8.851 6.387 2.304 1.00 92.25 571 ASN A CA 1
ATOM 4381 C C . ASN A 1 571 ? -9.965 5.518 1.710 1.00 92.25 571 ASN A C 1
ATOM 4383 O O . ASN A 1 571 ? -11.033 5.366 2.299 1.00 92.25 571 ASN A O 1
ATOM 4387 N N . LYS A 1 572 ? -9.705 4.973 0.521 1.00 93.31 572 LYS A N 1
ATOM 4388 C CA . LYS A 1 572 ? -10.544 3.972 -0.136 1.00 93.31 572 LYS A CA 1
ATOM 4389 C C . LYS A 1 572 ? -9.675 2.843 -0.658 1.00 93.31 572 LYS A C 1
ATOM 4391 O O . LYS A 1 572 ? -8.574 3.084 -1.151 1.00 93.31 572 LYS A O 1
ATOM 4396 N N . LEU A 1 573 ? -10.197 1.624 -0.612 1.00 94.81 573 LEU A N 1
ATOM 4397 C CA . LEU A 1 573 ? -9.513 0.452 -1.132 1.00 94.81 573 LEU A CA 1
ATOM 4398 C C . LEU A 1 573 ? -9.338 0.550 -2.649 1.00 94.81 573 LEU A C 1
ATOM 4400 O O . LEU A 1 573 ? -8.248 0.286 -3.166 1.00 94.81 573 LEU A O 1
ATOM 4404 N N . TYR A 1 574 ? -10.401 0.935 -3.356 1.00 94.69 574 TYR A N 1
ATOM 4405 C CA . TYR A 1 574 ? -10.395 1.151 -4.800 1.00 94.69 574 TYR A CA 1
ATOM 4406 C C . TYR A 1 574 ? -10.374 2.651 -5.087 1.00 94.69 574 TYR A C 1
ATOM 4408 O O . TYR A 1 574 ? -11.347 3.359 -4.830 1.00 94.69 574 TYR A O 1
ATOM 4416 N N . ASP A 1 575 ? -9.242 3.119 -5.600 1.00 92.62 575 ASP A N 1
ATOM 4417 C CA . ASP A 1 575 ? -8.956 4.517 -5.899 1.00 92.62 575 ASP A CA 1
ATOM 4418 C C . ASP A 1 575 ? -8.536 4.687 -7.371 1.00 92.62 575 ASP A C 1
ATOM 4420 O O . ASP A 1 575 ? -8.390 3.710 -8.111 1.00 92.62 575 ASP A O 1
ATOM 4424 N N . LEU A 1 576 ? -8.324 5.930 -7.811 1.00 91.25 576 LEU A N 1
ATOM 4425 C CA . LEU A 1 576 ? -7.767 6.233 -9.136 1.00 91.25 576 LEU A CA 1
ATOM 4426 C C . LEU A 1 576 ? -6.237 6.086 -9.185 1.00 91.25 576 LEU A C 1
ATOM 4428 O O . LEU A 1 576 ? -5.604 6.544 -10.136 1.00 91.25 576 LEU A O 1
ATOM 4432 N N . GLY A 1 577 ? -5.624 5.440 -8.189 1.00 90.00 577 GLY A N 1
ATOM 4433 C CA . GLY A 1 577 ? -4.199 5.155 -8.201 1.00 90.00 577 GLY A CA 1
ATOM 4434 C C . GLY A 1 577 ? -3.825 4.299 -9.412 1.00 90.00 577 GLY A C 1
ATOM 4435 O O . GLY A 1 577 ? -4.552 3.381 -9.800 1.00 90.00 577 GLY A O 1
ATOM 4436 N N . VAL A 1 578 ? -2.653 4.568 -9.994 1.00 90.31 578 VAL A N 1
ATOM 4437 C CA . VAL A 1 578 ? -2.207 4.005 -11.284 1.00 90.31 578 VAL A CA 1
ATOM 4438 C C . VAL A 1 578 ? -2.382 2.481 -11.380 1.00 90.31 578 VAL A C 1
ATOM 4440 O O . VAL A 1 578 ? -2.806 1.975 -12.420 1.00 90.31 578 VAL A O 1
ATOM 4443 N N . THR A 1 579 ? -2.103 1.735 -10.305 1.00 91.31 579 THR A N 1
ATOM 4444 C CA . THR A 1 579 ? -2.192 0.263 -10.294 1.00 91.31 579 THR A CA 1
ATOM 4445 C C . THR A 1 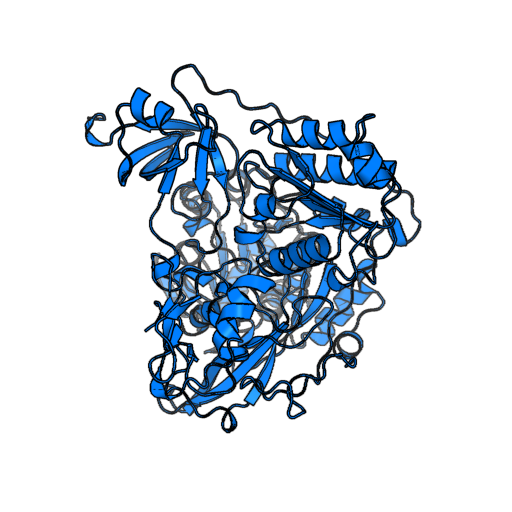579 ? -3.620 -0.276 -10.263 1.00 91.31 579 THR A C 1
ATOM 4447 O O . THR A 1 579 ? -3.842 -1.406 -10.685 1.00 91.31 579 THR A O 1
ATOM 4450 N N . VAL A 1 580 ? -4.577 0.492 -9.736 1.00 92.94 580 VAL A N 1
ATOM 4451 C CA . VAL A 1 580 ? -5.989 0.095 -9.645 1.00 92.94 580 VAL A CA 1
ATOM 4452 C C . VAL A 1 580 ? -6.738 0.579 -10.879 1.00 92.94 580 VAL A C 1
ATOM 4454 O O . VAL A 1 580 ? -7.372 -0.228 -11.551 1.00 92.94 580 VAL A O 1
ATOM 4457 N N . ALA A 1 581 ? -6.578 1.855 -11.239 1.00 90.94 581 ALA A N 1
ATOM 4458 C CA . ALA A 1 581 ? -7.207 2.461 -12.412 1.00 90.94 581 ALA A CA 1
ATOM 4459 C C . ALA A 1 581 ? -6.799 1.794 -13.736 1.00 90.94 581 ALA A C 1
ATOM 4461 O O . ALA A 1 581 ? -7.569 1.795 -14.692 1.00 90.94 581 ALA A O 1
ATOM 4462 N N . SER A 1 582 ? -5.600 1.206 -13.793 1.00 89.81 582 SER A N 1
ATOM 4463 C CA . SER A 1 582 ? -5.120 0.469 -14.970 1.00 89.81 582 SER A CA 1
ATOM 4464 C C . SER A 1 582 ? -5.493 -1.021 -14.966 1.00 89.81 582 SER A C 1
ATOM 4466 O O . SER A 1 582 ? -5.078 -1.731 -15.880 1.00 89.81 582 SER A O 1
ATOM 4468 N N . SER A 1 583 ? -6.212 -1.520 -13.951 1.00 88.69 583 SER A N 1
ATOM 4469 C CA . SER A 1 583 ? -6.665 -2.915 -13.902 1.00 88.69 583 SER A CA 1
ATOM 4470 C C . SER A 1 583 ? -8.051 -3.067 -14.525 1.00 88.69 583 SER A C 1
ATOM 4472 O O . SER A 1 583 ? -9.001 -2.398 -14.124 1.00 88.69 583 SER A O 1
ATOM 4474 N N . GLU A 1 584 ? -8.176 -4.002 -15.469 1.00 84.88 584 GLU A N 1
ATOM 4475 C CA . GLU A 1 584 ? -9.400 -4.208 -16.255 1.00 84.88 584 GLU A CA 1
ATOM 4476 C C . GLU A 1 584 ? -10.612 -4.637 -15.414 1.00 84.88 584 GLU A C 1
ATOM 4478 O O . GLU A 1 584 ? -11.737 -4.289 -15.755 1.00 84.88 584 GLU A O 1
ATOM 4483 N N . LEU A 1 585 ? -10.400 -5.365 -14.309 1.00 89.38 585 LEU A N 1
ATOM 4484 C CA . LEU A 1 585 ? -11.489 -5.891 -13.470 1.00 89.38 585 LEU A CA 1
ATOM 4485 C C . LEU A 1 585 ? -11.849 -5.006 -12.271 1.00 89.38 585 LEU A C 1
ATOM 4487 O O . LEU A 1 585 ? -12.875 -5.234 -11.631 1.00 89.38 585 LEU A O 1
ATOM 4491 N N . LEU A 1 586 ? -11.000 -4.039 -11.914 1.00 91.12 586 LEU A N 1
ATOM 4492 C CA . LEU A 1 586 ? -11.205 -3.211 -10.720 1.00 91.12 586 LEU A CA 1
ATOM 4493 C C . LEU A 1 586 ? -11.796 -1.835 -11.029 1.00 91.12 586 LEU A C 1
ATOM 4495 O O . LEU A 1 586 ? -12.284 -1.187 -10.106 1.00 91.12 586 LEU A O 1
ATOM 4499 N N . SER A 1 587 ? -11.792 -1.411 -12.293 1.00 84.50 587 SER A N 1
ATOM 4500 C CA . SER A 1 587 ? -12.317 -0.117 -12.747 1.00 84.50 587 SER A CA 1
ATOM 4501 C C . SER A 1 587 ? -13.743 0.152 -12.250 1.00 84.50 587 SER A C 1
ATOM 4503 O O . SER A 1 587 ? -14.007 1.215 -11.687 1.00 84.50 587 SER A O 1
ATOM 4505 N N . ASP A 1 588 ? -14.632 -0.839 -12.349 1.00 83.69 588 ASP A N 1
ATOM 4506 C CA . ASP A 1 588 ? -16.029 -0.730 -11.908 1.00 83.69 588 ASP A CA 1
ATOM 4507 C C . ASP A 1 588 ? -16.183 -0.554 -10.387 1.00 83.69 588 ASP A C 1
ATOM 4509 O O . ASP A 1 588 ? -17.205 -0.047 -9.924 1.00 83.69 588 ASP A O 1
ATOM 4513 N N . ARG A 1 589 ? -15.179 -0.952 -9.590 1.00 88.19 589 ARG A N 1
ATOM 4514 C CA . ARG A 1 589 ? -15.209 -0.832 -8.122 1.00 88.19 589 ARG A CA 1
ATOM 4515 C C . ARG A 1 589 ? -14.695 0.512 -7.599 1.00 88.19 589 ARG A C 1
ATOM 4517 O O . ARG A 1 589 ? -14.941 0.826 -6.438 1.00 88.19 589 ARG A O 1
ATOM 4524 N N . ILE A 1 590 ? -14.014 1.311 -8.423 1.00 88.88 590 ILE A N 1
ATOM 4525 C CA . ILE A 1 590 ? -13.473 2.623 -8.016 1.00 88.88 590 ILE A CA 1
ATOM 4526 C C . ILE A 1 590 ? -14.618 3.619 -7.758 1.00 88.88 590 ILE A C 1
ATOM 4528 O O . ILE A 1 590 ? -14.641 4.337 -6.755 1.00 88.88 590 ILE A O 1
ATOM 4532 N N . GLY A 1 591 ? -15.616 3.629 -8.647 1.00 84.31 591 GLY A N 1
ATOM 4533 C CA . GLY A 1 591 ? -16.680 4.632 -8.652 1.00 84.31 591 GLY A CA 1
ATOM 4534 C C . GLY A 1 591 ? -16.198 6.014 -9.117 1.00 84.31 591 GLY A C 1
ATOM 4535 O O . GLY A 1 591 ? -15.097 6.175 -9.634 1.00 84.31 591 GLY A O 1
ATOM 4536 N N . GLY A 1 592 ? -17.052 7.032 -8.974 1.00 84.19 592 GLY A N 1
ATOM 4537 C CA . GLY A 1 592 ? -16.724 8.415 -9.345 1.00 84.19 592 GLY A CA 1
ATOM 4538 C C . GLY A 1 592 ? -16.110 9.234 -8.205 1.00 84.19 592 GLY A C 1
ATOM 4539 O O . GLY A 1 592 ? -16.141 8.822 -7.045 1.00 84.19 592 GLY A O 1
ATOM 4540 N N . ALA A 1 593 ? -15.622 10.436 -8.531 1.00 89.31 593 ALA A N 1
ATOM 4541 C CA . ALA A 1 593 ? -15.235 11.444 -7.545 1.00 89.31 593 ALA A CA 1
ATOM 4542 C C . ALA A 1 593 ? -16.433 11.779 -6.644 1.00 89.31 593 ALA A C 1
ATOM 4544 O O . ALA A 1 593 ? -17.472 12.232 -7.130 1.00 89.31 593 ALA A O 1
ATOM 4545 N N . THR A 1 594 ? -16.311 11.536 -5.340 1.00 93.44 594 THR A N 1
ATOM 4546 C CA . THR A 1 594 ? -17.402 11.727 -4.374 1.00 93.44 594 THR A CA 1
ATOM 4547 C C . THR A 1 594 ? -16.946 12.536 -3.178 1.00 93.44 594 THR A C 1
ATOM 4549 O O . THR A 1 594 ? -15.826 12.349 -2.714 1.00 93.44 594 THR A O 1
ATOM 4552 N N . VAL A 1 595 ? -17.846 13.335 -2.616 1.00 95.94 595 VAL A N 1
ATOM 4553 C CA . VAL A 1 595 ? -17.706 13.906 -1.271 1.00 95.94 595 VAL A CA 1
ATOM 4554 C C . VAL A 1 595 ? -18.870 13.465 -0.402 1.00 95.94 595 VAL A C 1
ATOM 4556 O O . VAL A 1 595 ? -19.966 13.241 -0.917 1.00 95.94 595 VAL A O 1
ATOM 4559 N N . VAL A 1 596 ? -18.642 13.331 0.902 1.00 96.25 596 VAL A N 1
ATOM 4560 C CA . VAL A 1 596 ? -19.675 12.890 1.849 1.00 96.25 596 VAL A CA 1
ATOM 4561 C C . VAL A 1 596 ? -19.985 14.005 2.840 1.00 96.25 596 VAL A C 1
ATOM 4563 O O . VAL A 1 596 ? -19.061 14.556 3.438 1.00 96.25 596 VAL A O 1
ATOM 4566 N N . LEU A 1 597 ? -21.270 14.328 3.012 1.00 96.56 597 LEU A N 1
ATOM 4567 C CA . LEU A 1 597 ? -21.778 15.287 4.001 1.00 96.56 597 LEU A CA 1
ATOM 4568 C C . LEU A 1 597 ? -22.834 14.646 4.904 1.00 96.56 597 LEU A C 1
ATOM 4570 O O . LEU A 1 597 ? -23.546 13.739 4.488 1.00 96.56 597 LEU A O 1
ATOM 4574 N N . HIS A 1 598 ? -23.023 15.194 6.101 1.00 96.38 598 HIS A N 1
ATOM 4575 C CA . HIS A 1 598 ? -24.205 14.865 6.895 1.00 96.38 598 HIS A CA 1
ATOM 4576 C C . HIS A 1 598 ? -25.492 15.320 6.172 1.00 96.38 598 HIS A C 1
ATOM 4578 O O . HIS A 1 598 ? -25.503 16.439 5.639 1.00 96.38 598 HIS A O 1
ATOM 4584 N N . PRO A 1 599 ? -26.604 14.552 6.197 1.00 96.25 599 PRO A N 1
ATOM 4585 C CA . PRO A 1 599 ? -27.861 14.927 5.541 1.00 96.25 599 PRO A CA 1
ATOM 4586 C C . PRO A 1 599 ? -28.340 16.346 5.886 1.00 96.25 599 PRO A C 1
ATOM 4588 O O . PRO A 1 599 ? -28.576 17.157 4.996 1.00 96.25 599 PRO A O 1
ATOM 4591 N N . SER A 1 600 ? -28.371 16.711 7.172 1.00 94.94 600 SER A N 1
ATOM 4592 C CA . SER A 1 600 ? -28.762 18.067 7.600 1.00 94.94 600 SER A CA 1
ATOM 4593 C C . SER A 1 600 ? -27.792 19.170 7.150 1.00 94.94 600 SER A C 1
ATOM 4595 O O . SER A 1 600 ? -28.186 20.330 7.049 1.00 94.94 600 SER A O 1
ATOM 4597 N N . ALA A 1 601 ? -26.514 18.854 6.909 1.00 93.00 601 ALA A N 1
ATOM 4598 C CA . ALA A 1 601 ? -25.559 19.821 6.367 1.00 93.00 601 ALA A CA 1
ATOM 4599 C C . ALA A 1 601 ? -25.809 20.039 4.867 1.00 93.00 601 ALA A C 1
ATOM 4601 O O . ALA A 1 601 ? -25.819 21.181 4.409 1.00 93.00 601 ALA A O 1
ATOM 4602 N N . ALA A 1 602 ? -26.087 18.962 4.125 1.00 93.75 602 ALA A N 1
ATOM 4603 C CA . ALA A 1 602 ? -26.495 19.035 2.726 1.00 93.75 602 ALA A CA 1
ATOM 4604 C C . ALA A 1 602 ? -27.800 19.835 2.558 1.00 93.75 602 ALA A C 1
ATOM 4606 O O . ALA A 1 602 ? -27.861 20.741 1.726 1.00 93.75 602 ALA A O 1
ATOM 4607 N N . GLU A 1 603 ? -28.798 19.588 3.411 1.00 93.44 603 GLU A N 1
ATOM 4608 C CA . GLU A 1 603 ? -30.081 20.298 3.400 1.00 93.44 603 GLU A CA 1
ATOM 4609 C C . GLU A 1 603 ? -29.917 21.804 3.663 1.00 93.44 603 GLU A C 1
ATOM 4611 O O . GLU A 1 603 ? -30.435 22.622 2.903 1.00 93.44 603 GLU A O 1
ATOM 4616 N N . LYS A 1 604 ? -29.113 22.193 4.666 1.00 91.31 604 LYS A N 1
ATOM 4617 C CA . LYS A 1 604 ? -28.794 23.610 4.944 1.00 91.31 604 LYS A CA 1
ATOM 4618 C C . LYS A 1 604 ? -28.120 24.316 3.765 1.00 91.31 604 LYS A C 1
ATOM 4620 O O . LYS A 1 604 ? -28.287 25.522 3.598 1.00 91.31 604 LYS A O 1
ATOM 4625 N N . LEU A 1 605 ? -27.359 23.581 2.955 1.00 91.12 605 LEU A N 1
ATOM 4626 C CA . LEU A 1 605 ? -26.722 24.090 1.738 1.00 91.12 605 LEU A CA 1
ATOM 4627 C C . LEU A 1 605 ? -27.649 24.033 0.507 1.00 91.12 605 LEU A C 1
ATOM 4629 O O . LEU A 1 605 ? -27.276 24.516 -0.566 1.00 91.12 605 LEU A O 1
ATOM 4633 N N . GLY A 1 606 ? -28.857 23.475 0.643 1.00 92.19 606 GLY A N 1
ATOM 4634 C CA . GLY A 1 606 ? -29.800 23.262 -0.454 1.00 92.19 606 GLY A CA 1
ATOM 4635 C C . GLY A 1 606 ? -29.278 22.271 -1.496 1.00 92.19 606 GLY A C 1
ATOM 4636 O O . GLY A 1 606 ? -29.426 22.518 -2.696 1.00 92.19 606 GLY A O 1
ATOM 4637 N N . LEU A 1 607 ? -28.605 21.208 -1.044 1.00 93.88 607 LEU A N 1
ATOM 4638 C CA . LEU A 1 607 ? -27.994 20.166 -1.869 1.00 93.88 607 LEU A CA 1
ATOM 4639 C C . LEU A 1 607 ? -28.663 18.810 -1.611 1.00 93.88 607 LEU A C 1
ATOM 4641 O O . LEU A 1 607 ? -28.972 18.475 -0.470 1.00 93.88 607 LEU A O 1
ATOM 4645 N N . GLY A 1 608 ? -28.860 18.023 -2.670 1.00 91.75 608 GLY A N 1
ATOM 4646 C CA . GLY A 1 608 ? -29.432 16.674 -2.597 1.00 91.75 608 GLY A CA 1
ATOM 4647 C C . GLY A 1 608 ? -28.391 15.563 -2.763 1.00 91.75 608 GLY A C 1
ATOM 4648 O O . GLY A 1 608 ? -27.371 15.743 -3.429 1.00 91.75 608 GLY A O 1
ATOM 4649 N N . ALA A 1 609 ? -28.660 14.383 -2.199 1.00 93.50 609 ALA A N 1
ATOM 4650 C CA . ALA A 1 609 ? -27.842 13.193 -2.437 1.00 93.50 609 ALA A CA 1
ATOM 4651 C C . ALA A 1 609 ? -27.812 12.827 -3.936 1.00 93.50 609 ALA A C 1
ATOM 4653 O O . ALA A 1 609 ? -28.813 12.950 -4.639 1.00 93.50 609 ALA A O 1
ATOM 4654 N N . GLY A 1 610 ? -26.651 12.406 -4.438 1.00 91.75 610 GLY A N 1
ATOM 4655 C CA . GLY A 1 610 ? -26.414 12.106 -5.854 1.00 91.75 610 GLY A CA 1
ATOM 4656 C C . GLY A 1 610 ? -26.199 13.338 -6.743 1.00 91.75 610 GLY A C 1
ATOM 4657 O O . GLY A 1 610 ? -25.825 13.194 -7.907 1.00 91.75 610 GLY A O 1
ATOM 4658 N N . GLN A 1 611 ? -26.387 14.553 -6.221 1.00 93.44 611 GLN A N 1
ATOM 4659 C CA . GLN A 1 611 ? -26.171 15.786 -6.974 1.00 93.44 611 GLN A CA 1
ATOM 4660 C C . GLN A 1 611 ? -24.675 16.029 -7.227 1.00 93.44 611 GLN A C 1
ATOM 4662 O O . GLN A 1 611 ? -23.839 15.813 -6.349 1.00 93.44 611 GLN A O 1
ATOM 4667 N N . ARG A 1 612 ? -24.322 16.554 -8.408 1.00 94.88 612 ARG A N 1
ATOM 4668 C CA . ARG A 1 612 ? -22.986 17.124 -8.640 1.00 94.88 612 ARG A CA 1
ATOM 4669 C C . ARG A 1 612 ? -22.828 18.442 -7.889 1.00 94.88 612 ARG A C 1
ATOM 4671 O O . ARG A 1 612 ? -23.655 19.345 -8.023 1.00 94.88 612 ARG A O 1
ATOM 4678 N N . VAL A 1 613 ? -21.749 18.554 -7.128 1.00 94.81 613 VAL A N 1
ATOM 4679 C CA . VAL A 1 613 ? -21.405 19.721 -6.319 1.00 94.81 613 VAL A CA 1
ATOM 4680 C C . VAL A 1 613 ? -20.035 20.245 -6.710 1.00 94.81 613 VAL A C 1
ATOM 4682 O O . VAL A 1 613 ? -19.146 19.477 -7.069 1.00 94.81 613 VAL A O 1
ATOM 4685 N N . ARG A 1 614 ? -19.862 21.564 -6.624 1.00 94.62 614 ARG A N 1
ATOM 4686 C CA . ARG A 1 614 ? -18.558 22.205 -6.759 1.00 94.62 614 ARG A CA 1
ATOM 4687 C C . ARG A 1 614 ? -17.946 22.366 -5.380 1.00 94.62 614 ARG A C 1
ATOM 4689 O O . ARG A 1 614 ? -18.552 22.986 -4.504 1.00 94.62 614 ARG A O 1
ATOM 4696 N N . VAL A 1 615 ? -16.745 21.835 -5.221 1.00 94.19 615 VAL A N 1
ATOM 4697 C CA . VAL A 1 615 ? -15.936 21.933 -4.012 1.00 94.19 615 VAL A CA 1
ATOM 4698 C C . VAL A 1 615 ? -14.823 22.941 -4.272 1.00 94.19 615 VAL A C 1
ATOM 4700 O O . VAL A 1 615 ? -14.171 22.884 -5.313 1.00 94.19 615 VAL A O 1
ATOM 4703 N N . SER A 1 616 ? -14.620 23.887 -3.356 1.00 92.69 616 SER A N 1
ATOM 4704 C CA . SER A 1 616 ? -13.560 24.898 -3.447 1.00 92.69 616 SER A CA 1
ATOM 4705 C C . SER A 1 616 ? -12.753 24.965 -2.153 1.00 92.69 616 SER A C 1
ATOM 4707 O O . SER A 1 616 ? -13.332 25.140 -1.080 1.00 92.69 616 SER A O 1
ATOM 4709 N N . PHE A 1 617 ? -11.428 24.882 -2.250 1.00 91.38 617 PHE A N 1
ATOM 4710 C CA . PHE A 1 617 ? -10.489 24.940 -1.122 1.00 91.38 617 PHE A CA 1
ATOM 4711 C C . PHE A 1 617 ? -9.134 25.476 -1.596 1.00 91.38 617 PHE A C 1
ATOM 4713 O O . PHE A 1 617 ? -8.740 25.215 -2.725 1.00 91.38 617 PHE A O 1
ATOM 4720 N N . ASP A 1 618 ? -8.437 26.255 -0.763 1.00 85.38 618 ASP A N 1
ATOM 4721 C CA . ASP A 1 618 ? -7.077 26.771 -1.024 1.00 85.38 618 ASP A CA 1
ATOM 4722 C C . ASP A 1 618 ? -6.834 27.329 -2.455 1.00 85.38 618 ASP A C 1
ATOM 4724 O O . ASP A 1 618 ? -5.752 27.201 -3.023 1.00 85.38 618 ASP A O 1
ATOM 4728 N N . GLY A 1 619 ? -7.852 27.969 -3.050 1.00 82.12 619 GLY A N 1
ATOM 4729 C CA . GLY A 1 619 ? -7.799 28.545 -4.404 1.00 82.12 619 GLY A CA 1
ATOM 4730 C C . GLY A 1 619 ? -8.058 27.562 -5.555 1.00 82.12 619 GLY A C 1
ATOM 4731 O O . GLY A 1 619 ? -8.134 27.990 -6.703 1.00 82.12 619 GLY A O 1
ATOM 4732 N N . VAL A 1 620 ? -8.241 26.275 -5.259 1.00 84.56 620 VAL A N 1
ATOM 4733 C CA . VAL A 1 620 ? -8.604 25.212 -6.205 1.00 84.56 620 VAL A CA 1
ATOM 4734 C C . VAL A 1 620 ? -10.111 24.976 -6.158 1.00 84.56 620 VAL A C 1
ATOM 4736 O O . VAL A 1 620 ? -10.748 25.135 -5.113 1.00 84.56 620 VAL A O 1
ATOM 4739 N N . SER A 1 621 ? -10.701 24.602 -7.294 1.00 87.62 621 SER A N 1
ATOM 4740 C CA . SER A 1 621 ? -12.094 24.179 -7.344 1.00 87.62 621 SER A CA 1
ATOM 4741 C C . SER A 1 621 ? -12.304 23.054 -8.345 1.00 87.62 621 SER A C 1
ATOM 4743 O O . SER A 1 621 ? -11.823 23.151 -9.468 1.00 87.62 621 SER A O 1
ATOM 4745 N N . ASP A 1 622 ? -13.056 22.033 -7.941 1.00 89.69 622 ASP A N 1
ATOM 4746 C CA . ASP A 1 622 ? -13.386 20.880 -8.783 1.00 89.69 622 ASP A CA 1
ATOM 4747 C C . ASP A 1 622 ? -14.795 20.350 -8.460 1.00 89.69 622 ASP A C 1
ATOM 4749 O O . ASP A 1 622 ? -15.435 20.792 -7.497 1.00 89.69 622 ASP A O 1
ATOM 4753 N N . GLU A 1 623 ? -15.303 19.436 -9.280 1.00 92.50 623 GLU A N 1
ATOM 4754 C CA . GLU A 1 623 ? -16.636 18.852 -9.153 1.00 92.50 623 GLU A CA 1
ATOM 4755 C C . GLU A 1 623 ? -16.592 17.420 -8.608 1.00 92.50 623 GLU A C 1
ATOM 4757 O O . GLU A 1 623 ? -15.749 16.606 -8.970 1.00 92.50 623 GLU A O 1
ATOM 4762 N N . ALA A 1 624 ? -17.550 17.094 -7.743 1.00 93.94 624 ALA A N 1
ATOM 4763 C CA . ALA A 1 624 ? -17.721 15.757 -7.185 1.00 93.94 624 ALA A CA 1
ATOM 4764 C C . ALA A 1 624 ? -19.207 15.424 -7.013 1.00 93.94 624 ALA A C 1
ATOM 4766 O O . ALA A 1 624 ? -20.063 16.307 -6.980 1.00 93.94 624 ALA A O 1
ATOM 4767 N N . LEU A 1 625 ? -19.532 14.139 -6.897 1.00 94.75 625 LEU A N 1
ATOM 4768 C CA . LEU A 1 625 ? -20.869 13.673 -6.538 1.00 94.75 625 LEU A CA 1
ATOM 4769 C C . LEU A 1 625 ? -21.061 13.728 -5.023 1.00 94.75 625 LEU A C 1
ATOM 4771 O O . LEU A 1 625 ? -20.248 13.198 -4.264 1.00 94.75 625 LEU A O 1
ATOM 4775 N N . LEU A 1 626 ? -22.159 14.332 -4.582 1.00 95.62 626 LEU A N 1
ATOM 4776 C CA . LEU A 1 626 ? -22.518 14.379 -3.174 1.00 95.62 626 LEU A CA 1
ATOM 4777 C C . LEU A 1 626 ? -23.126 13.047 -2.731 1.00 95.62 626 LEU A C 1
ATOM 4779 O O . LEU A 1 626 ? -24.143 12.604 -3.262 1.00 95.62 626 LEU A O 1
ATOM 4783 N N . ARG A 1 627 ? -22.533 12.432 -1.714 1.00 95.44 627 ARG A N 1
ATOM 4784 C CA . ARG A 1 627 ? -23.141 11.370 -0.912 1.00 95.44 627 ARG A CA 1
ATOM 4785 C C . ARG A 1 627 ? -23.489 11.919 0.465 1.00 95.44 627 ARG A C 1
ATOM 4787 O O . ARG A 1 627 ? -22.891 12.897 0.915 1.00 95.44 627 ARG A O 1
ATOM 4794 N N . VAL A 1 628 ? -24.458 11.291 1.116 1.00 95.69 628 VAL A N 1
ATOM 4795 C CA . VAL A 1 628 ? -24.848 11.653 2.477 1.00 95.69 628 VAL A CA 1
ATOM 4796 C C . VAL A 1 628 ? -24.646 10.480 3.421 1.00 95.69 628 VAL A C 1
ATOM 4798 O O . VAL A 1 628 ? -24.846 9.337 3.020 1.00 95.69 628 VAL A O 1
ATOM 4801 N N . ASP A 1 629 ? -24.220 10.785 4.640 1.00 94.19 629 ASP A N 1
ATOM 4802 C CA . ASP A 1 629 ? -23.948 9.824 5.711 1.00 94.19 629 ASP A CA 1
ATOM 4803 C C . ASP A 1 629 ? -24.295 10.498 7.044 1.00 94.19 629 ASP A C 1
ATOM 4805 O O . ASP A 1 629 ? -23.764 11.562 7.358 1.00 94.19 629 ASP A O 1
ATOM 4809 N N . ASP A 1 630 ? -25.250 9.954 7.793 1.00 93.31 630 ASP A N 1
ATOM 4810 C CA . ASP A 1 630 ? -25.711 10.527 9.063 1.00 93.31 630 ASP A CA 1
ATOM 4811 C C . ASP A 1 630 ? -24.791 10.202 10.248 1.00 93.31 630 ASP A C 1
ATOM 4813 O O . ASP A 1 630 ? -24.929 10.798 11.317 1.00 93.31 630 ASP A O 1
ATOM 4817 N N . THR A 1 631 ? -23.790 9.341 10.052 1.00 89.94 631 THR A N 1
ATOM 4818 C CA . THR A 1 631 ? -22.806 8.987 11.084 1.00 89.94 631 THR A CA 1
ATOM 4819 C C . THR A 1 631 ? -21.691 10.028 11.236 1.00 89.94 631 THR A C 1
ATOM 4821 O O . THR A 1 631 ? -20.937 9.995 12.214 1.00 89.94 631 THR A O 1
ATOM 4824 N N . ILE A 1 632 ? -21.572 10.981 10.300 1.00 92.94 632 ILE A N 1
ATOM 4825 C CA . ILE A 1 632 ? -20.515 12.004 10.308 1.00 92.94 632 ILE A CA 1
ATOM 4826 C C . ILE A 1 632 ? -21.006 13.355 10.841 1.00 92.94 632 ILE A C 1
ATOM 4828 O O . ILE A 1 632 ? -22.167 13.725 10.722 1.00 92.94 632 ILE A O 1
ATOM 4832 N N . SER A 1 633 ? -20.103 14.159 11.404 1.00 91.38 633 SER A N 1
ATOM 4833 C CA . SER A 1 633 ? -20.462 15.475 11.955 1.00 91.38 633 SER A CA 1
ATOM 4834 C C . SER A 1 633 ? -20.959 16.463 10.888 1.00 91.38 633 SER A C 1
ATOM 4836 O O . SER A 1 633 ? -20.381 16.579 9.808 1.00 91.38 633 SER A O 1
ATOM 4838 N N . THR A 1 634 ? -21.962 17.285 11.229 1.00 91.88 634 THR A N 1
ATOM 4839 C CA . THR A 1 634 ? -22.533 18.315 10.338 1.00 91.88 634 THR A CA 1
ATOM 4840 C C . THR A 1 634 ? -21.539 19.379 9.865 1.00 91.88 634 THR A C 1
ATOM 4842 O O . THR A 1 634 ? -21.823 20.089 8.906 1.00 91.88 634 THR A O 1
ATOM 4845 N N . GLY A 1 635 ? -20.407 19.542 10.557 1.00 92.06 635 GLY A N 1
ATOM 4846 C CA . GLY A 1 635 ? -19.354 20.499 10.192 1.00 92.06 635 GLY A CA 1
ATOM 4847 C C . GLY A 1 635 ? -18.242 19.914 9.317 1.00 92.06 635 GLY A C 1
ATOM 4848 O O . GLY A 1 635 ? -17.268 20.613 9.036 1.00 92.06 635 GLY A O 1
ATOM 4849 N N . VAL A 1 636 ? -18.346 18.641 8.928 1.00 94.62 636 VAL A N 1
ATOM 4850 C CA . VAL A 1 636 ? -17.281 17.883 8.264 1.00 94.62 636 VAL A CA 1
ATOM 4851 C C . VAL A 1 636 ? -17.720 17.444 6.872 1.00 94.62 636 VAL A C 1
ATOM 4853 O O . VAL A 1 636 ? -18.879 17.103 6.644 1.00 94.62 636 VAL A O 1
ATOM 4856 N N . MET A 1 637 ? -16.765 17.432 5.945 1.00 96.06 637 MET A N 1
ATOM 4857 C CA . MET A 1 637 ? -16.897 16.822 4.629 1.00 96.06 637 MET A CA 1
ATOM 4858 C C . MET A 1 637 ? -15.805 15.774 4.437 1.00 96.06 637 MET A C 1
ATOM 4860 O O . MET A 1 637 ? -14.622 16.110 4.491 1.00 96.06 637 MET A O 1
ATOM 4864 N N . LEU A 1 638 ? -16.181 14.523 4.170 1.00 96.44 638 LEU A N 1
ATOM 4865 C CA . LEU A 1 638 ? -15.198 13.492 3.834 1.00 96.44 638 LEU A CA 1
ATOM 4866 C C . LEU A 1 638 ? -14.828 13.587 2.359 1.00 96.44 638 LEU A C 1
ATOM 4868 O O . LEU A 1 638 ? -15.706 13.658 1.493 1.00 96.44 638 LEU A O 1
ATOM 4872 N N . VAL A 1 639 ? -13.528 13.544 2.082 1.00 95.62 639 VAL A N 1
ATOM 4873 C CA . VAL A 1 639 ? -12.981 13.589 0.728 1.00 95.62 639 VAL A CA 1
ATOM 4874 C C . VAL A 1 639 ? -12.027 12.410 0.542 1.00 95.62 639 VAL A C 1
ATOM 4876 O O . VAL A 1 639 ? -10.949 12.399 1.134 1.00 95.62 639 VAL A O 1
ATOM 4879 N N . PRO A 1 640 ? -12.405 11.384 -0.238 1.00 93.94 640 PRO A N 1
ATOM 4880 C CA . PRO A 1 640 ? -11.524 10.264 -0.530 1.00 93.94 640 PRO A CA 1
ATOM 4881 C C . PRO A 1 640 ? -10.257 10.714 -1.266 1.00 93.94 640 PRO A C 1
ATOM 4883 O O . PRO A 1 640 ? -10.335 11.416 -2.278 1.00 93.94 640 PRO A O 1
ATOM 4886 N N . ARG A 1 641 ? -9.092 10.288 -0.773 1.00 91.69 641 ARG A N 1
ATOM 4887 C CA . ARG A 1 641 ? -7.803 10.493 -1.442 1.00 91.69 641 ARG A CA 1
ATOM 4888 C C . ARG A 1 641 ? -7.788 9.780 -2.790 1.00 91.69 641 ARG A C 1
ATOM 4890 O O . ARG A 1 641 ? -8.441 8.754 -2.960 1.00 91.69 641 ARG A O 1
ATOM 4897 N N . SER A 1 642 ? -7.025 10.326 -3.737 1.00 88.94 642 SER A N 1
ATOM 4898 C CA . SER A 1 642 ? -6.840 9.735 -5.070 1.00 88.94 642 SER A CA 1
ATOM 4899 C C . SER A 1 642 ? -8.162 9.469 -5.808 1.00 88.94 642 SER A C 1
ATOM 4901 O O . SER A 1 642 ? -8.285 8.501 -6.546 1.00 88.94 642 SER A O 1
ATOM 4903 N N . MET A 1 643 ? -9.161 10.338 -5.612 1.00 90.31 643 MET A N 1
ATOM 4904 C CA . MET A 1 643 ? -10.476 10.273 -6.269 1.00 90.31 643 MET A CA 1
ATOM 4905 C C . MET A 1 643 ? -10.837 11.589 -6.981 1.00 90.31 643 MET A C 1
ATOM 4907 O O . MET A 1 643 ? -12.009 11.927 -7.113 1.00 90.31 643 MET A O 1
ATOM 4911 N N . GLY A 1 644 ? -9.831 12.354 -7.415 1.00 83.50 644 GLY A N 1
ATOM 4912 C CA . GLY A 1 644 ? -9.978 13.604 -8.177 1.00 83.50 644 GLY A CA 1
ATOM 4913 C C . GLY A 1 644 ? -9.785 14.883 -7.355 1.00 83.50 644 GLY A C 1
ATOM 4914 O O . GLY A 1 644 ? -9.173 15.829 -7.834 1.00 83.50 644 GLY A O 1
ATOM 4915 N N . LEU A 1 645 ? -10.211 14.904 -6.088 1.00 87.81 645 LEU A N 1
ATOM 4916 C CA . LEU A 1 645 ? -9.978 16.043 -5.191 1.00 87.81 645 LEU A CA 1
ATOM 4917 C C . LEU A 1 645 ? -8.666 15.867 -4.412 1.00 87.81 645 LEU A C 1
ATOM 4919 O O . LEU A 1 645 ? -8.570 15.016 -3.529 1.00 87.81 645 LEU A O 1
ATOM 4923 N N . ALA A 1 646 ? -7.665 16.700 -4.706 1.00 87.69 646 ALA A N 1
ATOM 4924 C CA . ALA A 1 646 ? -6.321 16.624 -4.124 1.00 87.69 646 ALA A CA 1
ATOM 4925 C C . ALA A 1 646 ? -6.222 17.205 -2.694 1.00 87.69 646 ALA A C 1
ATOM 4927 O O . ALA A 1 646 ? -5.427 18.101 -2.412 1.00 87.69 646 ALA A O 1
ATOM 4928 N N . ILE A 1 647 ? -7.042 16.700 -1.768 1.00 90.88 647 ILE A N 1
ATOM 4929 C CA . ILE A 1 647 ? -6.964 17.040 -0.341 1.00 90.88 647 ILE A CA 1
ATOM 4930 C C . ILE A 1 647 ? -6.088 15.998 0.360 1.00 90.88 647 ILE A C 1
ATOM 4932 O O . ILE A 1 647 ? -6.451 14.828 0.450 1.00 90.88 647 ILE A O 1
ATOM 4936 N N . ARG A 1 648 ? -4.917 16.424 0.849 1.00 88.44 648 ARG A N 1
ATOM 4937 C CA . ARG A 1 648 ? -3.925 15.560 1.529 1.00 88.44 648 ARG A CA 1
ATOM 4938 C C . ARG A 1 648 ? -3.905 15.735 3.047 1.00 88.44 648 ARG A C 1
ATOM 4940 O O . ARG A 1 648 ? -3.423 14.866 3.767 1.00 88.44 648 ARG A O 1
ATOM 4947 N N . GLU A 1 649 ? -4.454 16.842 3.531 1.00 91.00 649 GLU A N 1
ATOM 4948 C CA . GLU A 1 649 ? -4.581 17.193 4.944 1.00 91.00 649 GLU A CA 1
ATOM 4949 C C . GLU A 1 649 ? -5.893 17.960 5.180 1.00 91.00 649 GLU A C 1
ATOM 4951 O O . GLU A 1 649 ? -6.500 18.416 4.211 1.00 91.00 649 GLU A O 1
ATOM 4956 N N . PRO A 1 650 ? -6.359 18.120 6.431 1.00 93.44 650 PRO A N 1
ATOM 4957 C CA . PRO A 1 650 ? -7.567 18.890 6.715 1.00 93.44 650 PRO A CA 1
ATOM 4958 C C . PRO A 1 650 ? -7.509 20.343 6.225 1.00 93.44 650 PRO A C 1
ATOM 4960 O O . PRO A 1 650 ? -6.648 21.136 6.629 1.00 93.44 650 PRO A O 1
ATOM 4963 N N . VAL A 1 651 ? -8.490 20.729 5.409 1.00 93.25 651 VAL A N 1
ATOM 4964 C CA . VAL A 1 651 ? -8.621 22.086 4.859 1.00 93.25 651 VAL A CA 1
ATOM 4965 C C . VAL A 1 651 ? -10.015 22.655 5.098 1.00 93.25 651 VAL A C 1
ATOM 4967 O O . VAL A 1 651 ? -10.991 21.927 5.261 1.00 93.25 651 VAL A O 1
ATOM 4970 N N . ALA A 1 652 ? -10.118 23.982 5.127 1.00 93.94 652 ALA A N 1
ATOM 4971 C CA . ALA A 1 652 ? -11.418 24.641 5.084 1.00 93.94 652 ALA A CA 1
ATOM 4972 C C . ALA A 1 652 ? -11.904 24.655 3.629 1.00 93.94 652 ALA A C 1
ATOM 4974 O O . ALA A 1 652 ? -11.188 25.132 2.746 1.00 93.94 652 ALA A O 1
ATOM 4975 N N . ALA A 1 653 ? -13.101 24.131 3.383 1.00 94.12 653 ALA A N 1
ATOM 4976 C CA . ALA A 1 653 ? -13.670 24.033 2.046 1.00 94.12 653 ALA A CA 1
ATOM 4977 C C . ALA A 1 653 ? -15.095 24.585 1.994 1.00 94.12 653 ALA A C 1
ATOM 4979 O O . ALA A 1 653 ? -15.831 24.587 2.982 1.00 94.12 653 ALA A O 1
ATOM 4980 N N . ARG A 1 654 ? -15.497 25.028 0.805 1.00 93.19 654 ARG A N 1
ATOM 4981 C CA . ARG A 1 654 ? -16.875 25.411 0.486 1.00 93.19 654 ARG A CA 1
ATOM 4982 C C . ARG A 1 654 ? -17.462 24.426 -0.509 1.00 93.19 654 ARG A C 1
ATOM 4984 O O . ARG A 1 654 ? -16.767 23.984 -1.420 1.00 93.19 654 ARG A O 1
ATOM 4991 N N . VAL A 1 655 ? -18.744 24.121 -0.335 1.00 92.50 655 VAL A N 1
ATOM 4992 C CA . VAL A 1 655 ? -19.511 23.246 -1.224 1.00 92.50 655 VAL A CA 1
ATOM 4993 C C . VAL A 1 655 ? -20.721 24.017 -1.718 1.00 92.50 655 VAL A C 1
ATOM 4995 O O . VAL A 1 655 ? -21.456 24.597 -0.921 1.00 92.50 655 VAL A O 1
ATOM 4998 N N . GLN A 1 656 ? -20.919 24.047 -3.032 1.00 91.81 656 GLN A N 1
ATOM 4999 C CA . GLN A 1 656 ? -22.014 24.788 -3.650 1.00 91.81 656 GLN A CA 1
ATOM 5000 C C . GLN A 1 656 ? -22.578 24.065 -4.873 1.00 91.81 656 GLN A C 1
ATOM 5002 O O . GLN A 1 656 ? -21.913 23.242 -5.504 1.00 91.81 656 GLN A O 1
ATOM 5007 N N . ASN A 1 657 ? -23.813 24.409 -5.236 1.00 86.06 657 ASN A N 1
ATOM 5008 C CA . ASN A 1 657 ? -24.418 23.943 -6.479 1.00 86.06 657 ASN A CA 1
ATOM 5009 C C . ASN A 1 657 ? -23.671 24.574 -7.678 1.00 86.06 657 ASN A C 1
ATOM 5011 O O . ASN A 1 657 ? -23.581 25.806 -7.723 1.00 86.06 657 ASN A O 1
ATOM 5015 N N . PRO A 1 658 ? -23.182 23.787 -8.661 1.00 79.44 658 PRO A N 1
ATOM 5016 C CA . PRO A 1 658 ? -22.487 24.314 -9.837 1.00 79.44 658 PRO A CA 1
ATOM 5017 C C . PRO A 1 658 ? -23.303 25.369 -10.599 1.00 79.44 658 PRO A C 1
ATOM 5019 O O . PRO A 1 658 ? -22.734 26.323 -11.125 1.00 79.44 658 PRO A O 1
ATOM 5022 N N . ALA A 1 659 ? -24.637 25.245 -10.605 1.00 70.06 659 ALA A N 1
ATOM 5023 C CA . ALA A 1 659 ? -25.546 26.156 -11.303 1.00 70.06 659 ALA A CA 1
ATOM 5024 C C . ALA A 1 659 ? -25.756 27.510 -10.597 1.00 70.06 659 ALA A C 1
ATOM 5026 O O . ALA A 1 659 ? -26.194 28.462 -11.234 1.00 70.06 659 ALA A O 1
ATOM 5027 N N . LYS A 1 660 ? -25.436 27.624 -9.299 1.00 59.91 660 LYS A N 1
ATOM 5028 C CA . LYS A 1 660 ? -25.566 28.874 -8.522 1.00 59.91 660 LYS A CA 1
ATOM 5029 C C . LYS A 1 660 ? -24.297 29.745 -8.550 1.00 59.91 660 LYS A C 1
ATOM 5031 O O . LYS A 1 660 ? -24.243 30.748 -7.849 1.00 59.91 660 LYS A O 1
ATOM 5036 N N . GLY A 1 661 ? -23.273 29.345 -9.310 1.00 50.44 661 GLY A N 1
ATOM 5037 C CA . GLY A 1 661 ? -21.953 29.987 -9.345 1.00 50.44 661 GLY A CA 1
ATOM 5038 C C . GLY A 1 661 ? -21.616 30.736 -10.639 1.00 50.44 661 GLY A C 1
ATOM 5039 O O . GLY A 1 661 ? -20.433 30.804 -10.970 1.00 50.44 661 GLY A O 1
ATOM 5040 N N . ARG A 1 662 ? -22.616 31.228 -11.384 1.00 36.31 662 ARG A N 1
ATOM 5041 C CA . ARG A 1 662 ? -22.425 32.185 -12.487 1.00 36.31 662 ARG A CA 1
ATOM 5042 C C . ARG A 1 662 ? -22.850 33.579 -12.067 1.00 36.31 662 ARG A C 1
ATOM 5044 O O . ARG A 1 662 ? -23.922 33.672 -11.430 1.00 36.31 662 ARG A O 1
#

Secondary structure (DSSP, 8-state):
--SSSEEE-GGG-----HHHHIIIIIIS---EEEES-GGG-EEEE-SSSTT--TTTTHHHHH-SSTTEEETTTTTT--GGG-EEEEEE--SSTT--EEEEEEEE-GGGTT-EEEEEEEEPPBTTTTBT---HHHHHGGGGGT-TTB--S-EEEETTEEEE--HHHHHHHHHHHHHHHGGGEEEEE-TTS-HHHHHHHHHHHHHTT-EEEE--S---HHHHHHHBPPTT--GGG--TT-EEEEES--HHHH-HHHHHHHHHHHHTT-EEEEE-SS--GGGGG-SEEE---TT-HHHHHHHTTSSSHHHHHHHT-SSEEEEE--TT--HHHHHHHHHHHHHHHHHTT--SSTT-EEEE--SSTTHHHHHHTT-B--S-HHHHHTTSEEEEES--HHHH-HHHHHHHHT-SEEEEEESB--HHHHH-SEEEEBPPGGGS-EEEE-TT-EEEEE---SPPPTT-B-HHHHHHHHHHHTT-----S-HHHHHHHHHHH-GGGTT--HHHHH-----SS--SSSGGG-SS------S---EEPPPTTTTT----PPPPPPP------TT-EEEEEE--SS-S-HHHHT-TTTHHHH---EEEE-HHHHHHTT--TT-EEEEEETTEEEEEEEEE-TTS-TTEEEEETTSS----S-EEEEEE-GGG--